Protein AF-A0AA88W1B1-F1 (afdb_monomer)

Sequence (452 aa):
MASWVLSQCGIKPTPQIFTRPRTRPISATANPSKISFFPPNKNLKLPSISNSPHGFSWKNRNWVTKVSAPLSISSLDENERGESFSFVKEAEFDPGAPPPFKLADIRAAIPKHSWVKNPWRSMSYVVRDVAIVLGLAAAAAYLNNWLVWPLYWAAQGTMFWALFVLGHDCGHGSFSNDHKLNSVVGHILHSSILVPYHGWRISHRTHHQNHGHVENDESWHPLTETYYKNLDALTKDFRFTVPFPMLAYPFYLWNRSPGKSGSHYDPNSDLFVPSERKDVITSTVCWTAMAAFLVGLSCVIGPVQLLKLYGIPYWINVIWLDFVTYLHHHGHEDKLPWYEWSYLRGGLTTIDRDYGWINNIHHDIGTHVIHHLFPQIPHYHLVEATEAAKPVLGKYYRNPKKLQASAAAVGSFIVRSTLRPAMVPASLVAGLIELPYRSNRRRSIHQKGPNF

Solvent-accessible surface area (backbone atoms only — not comparable to full-atom values): 27494 Å² total; per-residue (Å²): 136,84,83,84,92,84,90,85,89,83,88,81,86,79,83,86,84,81,84,81,82,87,87,85,89,89,82,89,84,90,86,89,85,87,90,86,82,90,87,89,86,86,87,83,83,86,88,84,90,86,83,90,84,89,86,84,91,75,91,79,86,79,85,80,83,85,77,84,83,82,89,78,88,78,82,86,79,93,78,85,90,76,91,71,84,72,76,77,70,74,76,77,85,60,85,60,51,83,69,100,65,53,72,66,57,40,57,67,45,30,59,78,68,42,63,61,54,48,49,68,61,46,48,49,53,51,51,51,50,50,51,50,50,53,50,51,48,50,48,46,65,71,66,68,38,85,78,46,50,63,56,44,30,57,53,46,4,51,47,49,37,22,36,45,47,55,19,46,30,17,56,52,42,9,34,24,87,47,66,64,59,19,50,56,51,14,41,55,38,18,16,76,71,73,34,37,35,44,24,51,32,49,45,51,50,42,20,58,70,24,38,69,28,64,84,64,18,50,76,61,51,73,73,54,69,69,58,57,69,70,50,54,70,65,60,44,42,40,64,72,35,85,71,40,38,34,64,34,61,72,54,34,43,57,43,41,40,93,98,50,71,45,30,41,61,43,51,81,17,83,83,48,57,86,88,44,26,65,47,15,49,51,20,38,50,50,25,50,51,41,52,50,49,51,53,53,47,23,74,71,68,34,59,68,51,40,34,62,68,45,50,53,15,49,53,44,18,42,30,47,53,39,47,52,52,49,52,31,64,50,71,92,87,58,82,73,66,83,64,89,78,43,68,67,58,21,24,59,54,38,31,31,46,40,62,55,86,49,30,76,62,43,46,44,60,36,45,32,34,52,40,49,71,43,47,53,41,27,53,97,28,34,64,63,36,40,64,44,23,43,78,69,44,45,92,64,51,60,77,48,66,75,50,68,83,41,78,65,40,60,54,47,46,52,57,53,49,65,77,53,64,89,65,75,57,73,77,56,65,71,71,63,74,85,62,88,77,78,77,87,70,82,78,80,81,81,80,79,78,82,90,130

Structure (mmCIF, N/CA/C/O backbone):
data_AF-A0AA88W1B1-F1
#
_entry.id   AF-A0AA88W1B1-F1
#
loop_
_atom_site.group_PDB
_atom_site.id
_atom_site.type_symbol
_atom_site.label_atom_id
_atom_site.label_alt_id
_atom_site.label_comp_id
_atom_site.label_asym_id
_atom_site.label_entity_id
_atom_site.label_seq_id
_atom_site.pdbx_PDB_ins_code
_atom_site.Cartn_x
_atom_site.Cartn_y
_atom_site.Cartn_z
_atom_site.occupancy
_atom_site.B_iso_or_equiv
_atom_site.auth_seq_id
_atom_site.auth_comp_id
_atom_site.auth_asym_id
_atom_site.auth_atom_id
_atom_site.pdbx_PDB_model_num
ATOM 1 N N . MET A 1 1 ? 51.847 18.034 -8.101 1.00 35.06 1 MET A N 1
ATOM 2 C CA . MET A 1 1 ? 51.795 18.188 -6.635 1.00 35.06 1 MET A CA 1
ATOM 3 C C . MET A 1 1 ? 51.261 16.898 -6.025 1.00 35.06 1 MET A C 1
ATOM 5 O O . MET A 1 1 ? 50.195 16.465 -6.429 1.00 35.06 1 MET A O 1
ATOM 9 N N . ALA A 1 2 ? 52.065 16.318 -5.127 1.00 30.62 2 ALA A N 1
ATOM 10 C CA . ALA A 1 2 ? 51.765 15.387 -4.026 1.00 30.62 2 ALA A CA 1
ATOM 11 C C . ALA A 1 2 ? 51.086 14.017 -4.281 1.00 30.62 2 ALA A C 1
ATOM 13 O O . ALA A 1 2 ? 49.874 13.854 -4.239 1.00 30.62 2 ALA A O 1
ATOM 14 N N . SER A 1 3 ? 51.969 13.032 -4.444 1.00 28.89 3 SER A N 1
ATOM 15 C CA . SER A 1 3 ? 52.077 11.700 -3.824 1.00 28.89 3 SER A CA 1
ATOM 16 C C . SER A 1 3 ? 51.312 11.348 -2.522 1.00 28.89 3 SER A C 1
ATOM 18 O O . SER A 1 3 ? 51.336 12.104 -1.561 1.00 28.89 3 SER A O 1
ATOM 20 N N . TRP A 1 4 ? 50.810 10.100 -2.499 1.00 29.47 4 TRP A N 1
ATOM 21 C CA . TRP A 1 4 ? 50.922 9.024 -1.480 1.00 29.47 4 TRP A CA 1
ATOM 22 C C . TRP A 1 4 ? 50.494 9.190 0.013 1.00 29.47 4 TRP A C 1
ATOM 24 O O . TRP A 1 4 ? 51.139 9.880 0.787 1.00 29.47 4 TRP A O 1
ATOM 34 N N . VAL A 1 5 ? 49.478 8.382 0.392 1.00 31.44 5 VAL A N 1
ATOM 35 C CA . VAL A 1 5 ? 49.387 7.326 1.454 1.00 31.44 5 VAL A CA 1
ATOM 36 C C . VAL A 1 5 ? 49.717 7.613 2.942 1.00 31.44 5 VAL A C 1
ATOM 38 O O . VAL A 1 5 ? 50.834 7.987 3.270 1.00 31.44 5 VAL A O 1
ATOM 41 N N . LEU A 1 6 ? 48.757 7.265 3.834 1.00 30.58 6 LEU A N 1
ATOM 42 C CA . LEU A 1 6 ? 48.821 6.426 5.076 1.00 30.58 6 LEU A CA 1
ATOM 43 C C . LEU A 1 6 ? 47.649 6.814 6.025 1.00 30.58 6 LEU A C 1
ATOM 45 O O . LEU A 1 6 ? 47.565 7.945 6.478 1.00 30.58 6 LEU A O 1
ATOM 49 N N . SER A 1 7 ? 46.595 6.004 6.194 1.00 31.22 7 SER A N 1
ATOM 50 C CA . SER A 1 7 ? 46.432 4.892 7.160 1.00 31.22 7 SER A CA 1
ATOM 51 C C . SER A 1 7 ? 46.644 5.253 8.642 1.00 31.22 7 SER A C 1
ATOM 53 O O . SER A 1 7 ? 47.776 5.222 9.113 1.00 31.22 7 SER A O 1
ATOM 55 N N . GLN A 1 8 ? 45.546 5.424 9.396 1.00 28.84 8 GLN A N 1
ATOM 56 C CA . GLN A 1 8 ? 45.453 5.050 10.819 1.00 28.84 8 GLN A CA 1
ATOM 57 C C . GLN A 1 8 ? 44.040 4.529 11.153 1.00 28.84 8 GLN A C 1
ATOM 59 O O . GLN A 1 8 ? 43.115 5.290 11.420 1.00 28.84 8 GLN A O 1
ATOM 64 N N . CYS A 1 9 ? 43.884 3.202 11.138 1.00 32.78 9 CYS A N 1
ATOM 65 C CA . CYS A 1 9 ? 42.819 2.492 11.845 1.00 32.78 9 CYS A CA 1
ATOM 66 C C . CYS A 1 9 ? 43.296 2.211 13.276 1.00 32.78 9 CYS A C 1
ATOM 68 O O . CYS A 1 9 ? 44.316 1.552 13.461 1.00 32.78 9 CYS A O 1
ATOM 70 N N . GLY A 1 10 ? 42.547 2.670 14.278 1.00 27.42 10 GLY A N 1
ATOM 71 C CA . GLY A 1 10 ? 42.754 2.329 15.685 1.00 27.42 10 GLY A CA 1
ATOM 72 C C . GLY A 1 10 ? 41.447 1.848 16.309 1.00 27.42 10 GLY A C 1
ATOM 73 O O . GLY A 1 10 ? 40.648 2.655 16.772 1.00 27.42 10 GLY A O 1
ATOM 74 N N . ILE A 1 11 ? 41.224 0.533 16.312 1.00 33.72 11 ILE A N 1
ATOM 75 C CA . ILE A 1 11 ? 40.128 -0.123 17.037 1.00 33.72 11 ILE A CA 1
ATOM 76 C C . ILE A 1 11 ? 40.611 -0.393 18.470 1.00 33.72 11 ILE A C 1
ATOM 78 O O . ILE A 1 11 ? 41.602 -1.094 18.665 1.00 33.72 11 ILE A O 1
ATOM 82 N N . LYS A 1 12 ? 39.911 0.143 19.478 1.00 34.22 12 LYS A N 1
ATOM 83 C CA . LYS A 1 12 ? 40.058 -0.266 20.887 1.00 34.22 12 LYS A CA 1
ATOM 84 C C . LYS A 1 12 ? 39.088 -1.421 21.188 1.00 34.22 12 LYS A C 1
ATOM 86 O O . LYS A 1 12 ? 37.908 -1.276 20.874 1.00 34.22 12 LYS A O 1
ATOM 91 N N . PRO A 1 13 ? 39.518 -2.522 21.829 1.00 32.12 13 PRO A N 1
ATOM 92 C CA . PRO A 1 13 ? 38.598 -3.545 22.315 1.00 32.12 13 PRO A CA 1
ATOM 93 C C . PRO A 1 13 ? 37.974 -3.123 23.655 1.00 32.12 13 PRO A C 1
ATOM 95 O O . PRO A 1 13 ? 38.675 -2.708 24.579 1.00 32.12 13 PRO A O 1
ATOM 98 N N . THR A 1 14 ? 36.652 -3.241 23.771 1.00 35.38 14 THR A N 1
ATOM 99 C CA . THR A 1 14 ? 35.926 -3.189 25.049 1.00 35.38 14 THR A CA 1
ATOM 100 C C . THR A 1 14 ? 35.905 -4.577 25.712 1.00 35.38 14 THR A C 1
ATOM 102 O O . THR A 1 14 ? 35.954 -5.594 25.016 1.00 35.38 14 THR A O 1
ATOM 105 N N . PRO A 1 15 ? 35.875 -4.656 27.056 1.00 31.75 15 PRO A N 1
ATOM 106 C CA . PRO A 1 15 ? 36.074 -5.909 27.782 1.00 31.75 15 PRO A CA 1
ATOM 107 C C . PRO A 1 15 ? 34.855 -6.842 27.715 1.00 31.75 15 PRO A C 1
ATOM 109 O O . PRO A 1 15 ? 33.711 -6.422 27.883 1.00 31.75 15 PRO A O 1
ATOM 112 N N . GLN A 1 16 ? 35.125 -8.137 27.529 1.00 32.06 16 GLN A N 1
ATOM 113 C CA . GLN A 1 16 ? 34.152 -9.223 27.650 1.00 32.06 16 GLN A CA 1
ATOM 114 C C . GLN A 1 16 ? 33.788 -9.453 29.123 1.00 32.06 16 GLN A C 1
ATOM 116 O O . GLN A 1 16 ? 34.627 -9.869 29.920 1.00 32.06 16 GLN A O 1
ATOM 121 N N . ILE A 1 17 ? 32.520 -9.240 29.477 1.00 33.66 17 ILE A N 1
ATOM 122 C CA . ILE A 1 17 ? 31.953 -9.709 30.746 1.00 33.66 17 ILE A CA 1
ATOM 123 C C . ILE A 1 17 ? 31.339 -11.088 30.494 1.00 33.66 17 ILE A C 1
ATOM 125 O O . ILE A 1 17 ? 30.289 -11.213 29.868 1.00 33.66 17 ILE A O 1
ATOM 129 N N . PHE A 1 18 ? 32.012 -12.130 30.983 1.00 32.03 18 PHE A N 1
ATOM 130 C CA . PHE A 1 18 ? 31.487 -13.493 31.045 1.00 32.03 18 PHE A CA 1
ATOM 131 C C . PHE A 1 18 ? 30.690 -13.693 32.337 1.00 32.03 18 PHE A C 1
ATOM 133 O O . PHE A 1 18 ? 31.244 -13.590 33.432 1.00 32.03 18 PHE A O 1
ATOM 140 N N . THR A 1 19 ? 29.422 -14.083 32.231 1.00 32.38 19 THR A N 1
ATOM 141 C CA . THR A 1 19 ? 28.697 -14.725 33.334 1.00 32.38 19 THR A CA 1
ATOM 142 C C . THR A 1 19 ? 28.814 -16.246 33.196 1.00 32.38 19 THR A C 1
ATOM 144 O O . THR A 1 19 ? 28.321 -16.859 32.253 1.00 32.38 19 THR A O 1
ATOM 147 N N . ARG A 1 20 ? 29.531 -16.868 34.142 1.00 33.56 20 ARG A N 1
ATOM 148 C CA . ARG A 1 20 ? 29.640 -18.330 34.303 1.00 33.56 20 ARG A CA 1
ATOM 149 C C . ARG A 1 20 ? 28.308 -18.933 34.776 1.00 33.56 20 ARG A C 1
ATOM 151 O O . ARG A 1 20 ? 27.772 -18.448 35.771 1.00 33.56 20 ARG A O 1
ATOM 158 N N . PRO A 1 21 ? 27.868 -20.077 34.227 1.00 31.36 21 PRO A N 1
ATOM 159 C CA . PRO A 1 21 ? 26.980 -21.000 34.925 1.00 31.36 21 PRO A CA 1
ATOM 160 C C . PRO A 1 21 ? 27.790 -22.006 35.757 1.00 31.36 21 PRO A C 1
ATOM 162 O O . PRO A 1 21 ? 28.815 -22.533 35.323 1.00 31.36 21 PRO A O 1
ATOM 165 N N . ARG A 1 22 ? 27.319 -22.270 36.976 1.00 31.05 22 ARG A N 1
ATOM 166 C CA . ARG A 1 22 ? 27.891 -23.220 37.939 1.00 31.05 22 ARG A CA 1
ATOM 167 C C . ARG A 1 22 ? 27.507 -24.654 37.547 1.00 31.05 22 ARG A C 1
ATOM 169 O O . ARG A 1 22 ? 26.335 -24.955 37.362 1.00 31.05 22 ARG A O 1
ATOM 176 N N . THR A 1 23 ? 28.499 -25.532 37.447 1.00 30.89 23 THR A N 1
ATOM 177 C CA . THR A 1 23 ? 28.382 -26.977 37.180 1.00 30.89 23 THR A CA 1
ATOM 178 C C . THR A 1 23 ? 27.926 -27.781 38.402 1.00 30.89 23 THR A C 1
ATOM 180 O O . THR A 1 23 ? 28.425 -27.521 39.498 1.00 30.89 23 THR A O 1
ATOM 183 N N . ARG A 1 24 ? 27.152 -28.859 38.192 1.00 28.52 24 ARG A N 1
ATOM 184 C CA . ARG A 1 24 ? 27.433 -30.209 38.740 1.00 28.52 24 ARG A CA 1
ATOM 185 C C . ARG A 1 24 ? 26.744 -31.322 37.905 1.00 28.52 24 ARG A C 1
ATOM 187 O O . ARG A 1 24 ? 25.801 -30.999 37.191 1.00 28.52 24 ARG A O 1
ATOM 194 N N . PRO A 1 25 ? 27.256 -32.576 37.933 1.00 39.66 25 PRO A N 1
ATOM 195 C CA . PRO A 1 25 ? 27.239 -33.505 36.791 1.00 39.66 25 PRO A CA 1
ATOM 196 C C . PRO A 1 25 ? 26.454 -34.815 37.045 1.00 39.66 25 PRO A C 1
ATOM 198 O O . PRO A 1 25 ? 25.807 -34.925 38.083 1.00 39.66 25 PRO A O 1
ATOM 201 N N . ILE A 1 26 ? 26.639 -35.793 36.126 1.00 30.33 26 ILE A N 1
ATOM 202 C CA . ILE A 1 26 ? 26.284 -37.247 36.093 1.00 30.33 26 ILE A CA 1
ATOM 203 C C . ILE A 1 26 ? 25.245 -37.515 34.977 1.00 30.33 26 ILE A C 1
ATOM 205 O O . ILE A 1 26 ? 24.245 -36.819 34.922 1.00 30.33 26 ILE A O 1
ATOM 209 N N . SER A 1 27 ? 25.344 -38.479 34.051 1.00 28.59 27 SER A N 1
ATOM 210 C CA . SER A 1 27 ? 26.363 -39.445 33.602 1.00 28.59 27 SER A CA 1
ATOM 211 C C . SER A 1 27 ? 25.956 -39.934 32.193 1.00 28.59 27 SER A C 1
ATOM 213 O O . SER A 1 27 ? 24.814 -39.759 31.773 1.00 28.59 27 SER A O 1
ATOM 215 N N . ALA A 1 28 ? 26.914 -40.505 31.468 1.00 30.39 28 ALA A N 1
ATOM 216 C CA . ALA A 1 28 ? 26.891 -40.884 30.057 1.00 30.39 28 ALA A CA 1
ATOM 217 C C . ALA A 1 28 ? 25.998 -42.093 29.700 1.00 30.39 28 ALA A C 1
ATOM 219 O O . ALA A 1 28 ? 25.796 -42.980 30.525 1.00 30.39 28 ALA A O 1
ATOM 220 N N . THR A 1 29 ? 25.582 -42.200 28.428 1.00 29.94 29 THR A N 1
ATOM 221 C CA . THR A 1 29 ? 26.031 -43.264 27.489 1.00 29.94 29 THR A CA 1
ATOM 222 C C . THR A 1 29 ? 25.471 -43.079 26.064 1.00 29.94 29 THR A C 1
ATOM 224 O O . THR A 1 29 ? 24.366 -42.584 25.865 1.00 29.94 29 THR A O 1
ATOM 227 N N . ALA A 1 30 ? 26.306 -43.436 25.079 1.00 30.61 30 ALA A N 1
ATOM 228 C CA . ALA A 1 30 ? 26.098 -43.442 23.621 1.00 30.61 30 ALA A CA 1
ATOM 229 C C . ALA A 1 30 ? 25.082 -44.536 23.185 1.00 30.61 30 ALA A C 1
ATOM 231 O O . ALA A 1 30 ? 24.748 -45.384 24.000 1.00 30.61 30 ALA A O 1
ATOM 232 N N . ASN A 1 31 ? 24.537 -44.668 21.966 1.00 32.19 31 ASN A N 1
ATOM 233 C CA . ASN A 1 31 ? 25.024 -44.473 20.590 1.00 32.19 31 ASN A CA 1
ATOM 234 C C . ASN A 1 31 ? 23.809 -44.550 19.600 1.00 32.19 31 ASN A C 1
ATOM 236 O O . ASN A 1 31 ? 22.714 -44.924 20.023 1.00 32.19 31 ASN A O 1
ATOM 240 N N . PRO A 1 32 ? 23.964 -44.249 18.290 1.00 44.62 32 PRO A N 1
ATOM 241 C CA . PRO A 1 32 ? 22.867 -44.015 17.337 1.00 44.62 32 PRO A CA 1
ATOM 242 C C . PRO A 1 32 ? 22.547 -45.217 16.425 1.00 44.62 32 PRO A C 1
ATOM 244 O O . PRO A 1 32 ? 23.428 -46.023 16.136 1.00 44.62 32 PRO A O 1
ATOM 247 N N . SER A 1 33 ? 21.326 -45.306 15.870 1.00 28.38 33 SER A N 1
ATOM 248 C CA . SER A 1 33 ? 21.106 -45.934 14.548 1.00 28.38 33 SER A CA 1
ATOM 249 C C . SER A 1 33 ? 19.698 -45.745 13.942 1.00 28.38 33 SER A C 1
ATOM 251 O O . SER A 1 33 ? 18.686 -45.989 14.583 1.00 28.38 33 SER A O 1
ATOM 253 N N . LYS A 1 34 ? 19.720 -45.415 12.637 1.00 29.86 34 LYS A N 1
ATOM 254 C CA . LYS A 1 34 ? 18.840 -45.846 11.525 1.00 29.86 34 LYS A CA 1
ATOM 255 C C . LYS A 1 34 ? 17.388 -45.336 11.441 1.00 29.86 34 LYS A C 1
ATOM 257 O O . LYS A 1 34 ? 16.488 -45.791 12.131 1.00 29.86 34 LYS A O 1
ATOM 262 N N . ILE A 1 35 ? 17.174 -44.492 10.427 1.00 30.22 35 ILE A N 1
ATOM 263 C CA . ILE A 1 35 ? 15.887 -44.200 9.781 1.00 30.22 35 ILE A CA 1
ATOM 264 C C . ILE A 1 35 ? 15.757 -45.124 8.559 1.00 30.22 35 ILE A C 1
ATOM 266 O O . ILE A 1 35 ? 16.682 -45.194 7.748 1.00 30.22 35 ILE A O 1
ATOM 270 N N . SER A 1 36 ? 14.619 -45.806 8.415 1.00 25.92 36 SER A N 1
ATOM 271 C CA . SER A 1 36 ? 14.211 -46.524 7.202 1.00 25.92 36 SER A CA 1
ATOM 272 C C . SER A 1 36 ? 12.843 -46.032 6.717 1.00 25.92 36 SER A C 1
ATOM 274 O O . SER A 1 36 ? 12.023 -45.535 7.487 1.00 25.92 36 SER A O 1
ATOM 276 N N . PHE A 1 37 ? 12.632 -46.145 5.408 1.00 28.84 37 PHE A N 1
ATOM 277 C CA . PHE A 1 37 ? 11.490 -45.642 4.650 1.00 28.84 37 PHE A CA 1
ATOM 278 C C . PHE A 1 37 ? 10.632 -46.800 4.084 1.00 28.84 37 PHE A C 1
ATOM 280 O O . PHE A 1 37 ? 11.205 -47.749 3.551 1.00 28.84 37 PHE A O 1
ATOM 287 N N . PHE A 1 38 ? 9.295 -46.592 4.079 1.00 27.16 38 PHE A N 1
ATOM 288 C CA . PHE A 1 38 ? 8.256 -47.046 3.107 1.00 27.16 38 PHE A CA 1
ATOM 289 C C . PHE A 1 38 ? 7.784 -48.535 3.082 1.00 27.16 38 PHE A C 1
ATOM 291 O O . PHE A 1 38 ? 8.556 -49.389 3.503 1.00 27.16 38 PHE A O 1
ATOM 298 N N . PRO A 1 39 ? 6.581 -48.917 2.532 1.00 38.69 39 PRO A N 1
ATOM 299 C CA . PRO A 1 39 ? 5.440 -48.165 1.944 1.00 38.69 39 PRO A CA 1
ATOM 300 C C . PRO A 1 39 ? 4.018 -48.737 2.353 1.00 38.69 39 PRO A C 1
ATOM 302 O O . PRO A 1 39 ? 3.867 -49.062 3.528 1.00 38.69 39 PRO A O 1
ATOM 305 N N . PRO A 1 40 ? 2.927 -48.791 1.524 1.00 36.88 40 PRO A N 1
ATOM 306 C CA . PRO A 1 40 ? 1.574 -48.395 1.950 1.00 36.88 40 PRO A CA 1
ATOM 307 C C . PRO A 1 40 ? 0.590 -49.585 2.041 1.00 36.88 40 PRO A C 1
ATOM 309 O O . PRO A 1 40 ? 0.878 -50.679 1.562 1.00 36.88 40 PRO A O 1
ATOM 312 N N . ASN A 1 41 ? -0.624 -49.379 2.565 1.00 28.83 41 ASN A N 1
ATOM 313 C CA . ASN A 1 41 ? -1.694 -50.361 2.368 1.00 28.83 41 ASN A CA 1
ATOM 314 C C . ASN A 1 41 ? -3.004 -49.719 1.900 1.00 28.83 41 ASN A C 1
ATOM 316 O O . ASN A 1 41 ? -3.468 -48.720 2.449 1.00 28.83 41 ASN A O 1
ATOM 320 N N . LYS A 1 42 ? -3.545 -50.303 0.827 1.00 30.55 42 LYS A N 1
ATOM 321 C CA . LYS A 1 42 ? -4.812 -49.978 0.164 1.00 30.55 42 LYS A CA 1
ATOM 322 C C . LYS A 1 42 ? -5.932 -50.864 0.724 1.00 30.55 42 LYS A C 1
ATOM 324 O O . LYS A 1 42 ? -5.669 -51.959 1.207 1.00 30.55 42 LYS A O 1
ATOM 329 N N . ASN A 1 43 ? -7.164 -50.415 0.461 1.00 28.28 43 ASN A N 1
ATOM 330 C CA . ASN A 1 43 ? -8.466 -51.098 0.544 1.00 28.28 43 ASN A CA 1
ATOM 331 C C . ASN A 1 43 ? -9.233 -50.898 1.861 1.00 28.28 43 ASN A C 1
ATOM 333 O O . ASN A 1 43 ? -8.851 -51.441 2.886 1.00 28.28 43 ASN A O 1
ATOM 337 N N . LEU A 1 44 ? -10.386 -50.214 1.811 1.00 29.09 44 LEU A N 1
ATOM 338 C CA . LEU A 1 44 ? -11.692 -50.879 1.656 1.00 29.09 44 LEU A CA 1
ATOM 339 C C . LEU A 1 44 ? -12.884 -49.885 1.643 1.00 29.09 44 LEU A C 1
ATOM 341 O O . LEU A 1 44 ? -13.048 -49.079 2.547 1.00 29.09 44 LEU A O 1
ATOM 345 N N . LYS A 1 45 ? -13.693 -50.023 0.579 1.00 28.09 45 LYS A N 1
ATOM 346 C CA . LYS A 1 45 ? -15.168 -49.966 0.428 1.00 28.09 45 LYS A CA 1
ATOM 347 C C . LYS A 1 45 ? -16.028 -48.899 1.147 1.00 28.09 45 LYS A C 1
ATOM 349 O O . LYS A 1 45 ? -16.122 -48.858 2.366 1.00 28.09 45 LYS A O 1
ATOM 354 N N . LEU A 1 46 ? -16.819 -48.186 0.328 1.00 29.22 46 LEU A N 1
ATOM 355 C CA . LEU A 1 46 ? -18.123 -47.593 0.681 1.00 29.22 46 LEU A CA 1
ATOM 356 C C . LEU A 1 46 ? -19.159 -48.676 1.051 1.00 29.22 46 LEU A C 1
ATOM 358 O O . LEU A 1 46 ? -19.122 -49.769 0.479 1.00 29.22 46 LEU A O 1
ATOM 362 N N . PRO A 1 47 ? -20.156 -48.323 1.884 1.00 30.08 47 PRO A N 1
ATOM 363 C CA . PRO A 1 47 ? -21.540 -48.415 1.405 1.00 30.08 47 PRO A CA 1
ATOM 364 C C . PRO A 1 47 ? -22.451 -47.247 1.839 1.00 30.08 47 PRO A C 1
ATOM 366 O O . PRO A 1 47 ? -22.101 -46.397 2.653 1.00 30.08 47 PRO A O 1
ATOM 369 N N . SER A 1 48 ? -23.637 -47.221 1.231 1.00 26.19 48 SER A N 1
ATOM 370 C CA . SER A 1 48 ? -24.680 -46.194 1.272 1.00 26.19 48 SER A CA 1
ATOM 371 C C . SER A 1 48 ? -25.794 -46.436 2.312 1.00 26.19 48 SER A C 1
ATOM 373 O O . SER A 1 48 ? -26.275 -47.557 2.422 1.00 26.19 48 SER A O 1
ATOM 375 N N . ILE A 1 49 ? -26.288 -45.324 2.887 1.00 27.69 49 ILE A N 1
ATOM 376 C CA . ILE A 1 49 ? -27.683 -44.965 3.267 1.00 27.69 49 ILE A CA 1
ATOM 377 C C . ILE A 1 49 ? -28.367 -45.602 4.515 1.00 27.69 49 ILE A C 1
ATOM 379 O O . ILE A 1 49 ? -28.487 -46.813 4.630 1.00 27.69 49 ILE A O 1
ATOM 383 N N . SER A 1 50 ? -28.972 -44.691 5.318 1.00 24.94 50 SER A N 1
ATOM 384 C CA . SER A 1 50 ? -30.253 -44.754 6.082 1.00 24.94 50 SER A CA 1
ATOM 385 C C . SER A 1 50 ? -30.257 -44.807 7.637 1.00 24.94 50 SER A C 1
ATOM 387 O O . SER A 1 50 ? -29.990 -45.839 8.235 1.00 24.94 50 SER A O 1
ATOM 389 N N . ASN A 1 51 ? -30.747 -43.689 8.217 1.00 26.27 51 ASN A N 1
ATOM 390 C CA . ASN A 1 51 ? -31.631 -43.469 9.392 1.00 26.27 51 ASN A CA 1
ATOM 391 C C . ASN A 1 51 ? -31.257 -43.892 10.847 1.00 26.27 51 ASN A C 1
ATOM 393 O O . ASN A 1 51 ? -31.426 -45.045 11.205 1.00 26.27 51 ASN A O 1
ATOM 397 N N . SER A 1 52 ? -30.951 -42.867 11.684 1.00 27.12 52 SER A N 1
ATOM 398 C CA . SER A 1 52 ? -31.539 -42.471 13.012 1.00 27.12 52 SER A CA 1
ATOM 399 C C . SER A 1 52 ? -31.642 -43.462 14.210 1.00 27.12 52 SER A C 1
ATOM 401 O O . SER A 1 52 ? -31.919 -44.632 13.985 1.00 27.12 52 SER A O 1
ATOM 403 N N . PRO A 1 53 ? -31.711 -43.009 15.496 1.00 39.22 53 PRO A N 1
ATOM 404 C CA . PRO A 1 53 ? -30.937 -42.005 16.248 1.00 39.22 53 PRO A CA 1
ATOM 405 C C . PRO A 1 53 ? -30.380 -42.592 17.588 1.00 39.22 53 PRO A C 1
ATOM 407 O O . PRO A 1 53 ? -30.439 -43.792 17.821 1.00 39.22 53 PRO A O 1
ATOM 410 N N . HIS A 1 54 ? -29.909 -41.719 18.495 1.00 27.88 54 HIS A N 1
ATOM 411 C CA . HIS A 1 54 ? -29.196 -41.954 19.776 1.00 27.88 54 HIS A CA 1
ATOM 412 C C . HIS A 1 54 ? -27.684 -42.170 19.617 1.00 27.88 54 HIS A C 1
ATOM 414 O O . HIS A 1 54 ? -27.233 -43.014 18.865 1.00 27.88 54 HIS A O 1
ATOM 420 N N . GLY A 1 55 ? -26.793 -41.477 20.312 1.00 25.00 55 GLY A N 1
ATOM 421 C CA . GLY A 1 55 ? -26.889 -40.372 21.251 1.00 25.00 55 GLY A CA 1
ATOM 422 C C . GLY A 1 55 ? -25.496 -40.248 21.857 1.00 25.00 55 GLY A C 1
ATOM 423 O O . GLY A 1 55 ? -25.012 -41.215 22.430 1.00 25.00 55 GLY A O 1
ATOM 424 N N . PHE A 1 56 ? -24.820 -39.108 21.712 1.00 27.70 56 PHE A N 1
ATOM 425 C CA . PHE A 1 56 ? -23.642 -38.824 22.528 1.00 27.70 56 PHE A CA 1
ATOM 426 C C . PHE A 1 56 ? -23.478 -37.320 22.732 1.00 27.70 56 PHE A C 1
ATOM 428 O O . PHE A 1 56 ? -23.532 -36.517 21.803 1.00 27.70 56 PHE A O 1
ATOM 435 N N . SER A 1 57 ? -23.358 -36.970 24.006 1.00 25.47 57 SER A N 1
ATOM 436 C CA . SER A 1 57 ? -23.406 -35.627 24.563 1.00 25.47 57 SER A CA 1
ATOM 437 C C . SER A 1 57 ? -22.067 -34.910 24.377 1.00 25.47 57 SER A C 1
ATOM 439 O O . SER A 1 57 ? -21.037 -35.416 24.826 1.00 25.47 57 SER A O 1
ATOM 441 N N . TRP A 1 58 ? -22.094 -33.680 23.856 1.00 28.52 58 TRP A N 1
ATOM 442 C CA . TRP A 1 58 ? -21.033 -32.704 24.095 1.00 28.52 58 TRP A CA 1
ATOM 443 C C . TRP A 1 58 ? -21.627 -31.437 24.718 1.00 28.52 58 TRP A C 1
ATOM 445 O O . TRP A 1 58 ? -22.551 -30.818 24.196 1.00 28.52 58 TRP A O 1
ATOM 455 N N . LYS A 1 59 ? -21.106 -31.113 25.904 1.00 26.97 59 LYS A N 1
ATOM 456 C CA . LYS A 1 59 ? -21.467 -29.994 26.775 1.00 26.97 59 LYS A CA 1
ATOM 457 C C . LYS A 1 59 ? -21.408 -28.648 26.038 1.00 26.97 59 LYS A C 1
ATOM 459 O O . LYS A 1 59 ? -20.331 -28.079 25.884 1.00 26.97 59 LYS A O 1
ATOM 464 N N . ASN A 1 60 ? -22.573 -28.102 25.700 1.00 27.44 60 ASN A N 1
ATOM 465 C CA . ASN A 1 60 ? -22.751 -26.681 25.407 1.00 27.44 60 ASN A CA 1
ATOM 466 C C . ASN A 1 60 ? -22.939 -25.919 26.727 1.00 27.44 60 ASN A C 1
ATOM 468 O O . ASN A 1 60 ? -23.875 -26.187 27.481 1.00 27.44 60 ASN A O 1
ATOM 472 N N . ARG A 1 61 ? -22.047 -24.970 27.024 1.00 28.27 61 ARG A N 1
ATOM 473 C CA . ARG A 1 61 ? -22.237 -24.002 28.113 1.00 28.27 61 ARG A CA 1
ATOM 474 C C . ARG A 1 61 ? -22.946 -22.771 27.549 1.00 28.27 61 ARG A C 1
ATOM 476 O O . ARG A 1 61 ? -22.303 -21.887 26.995 1.00 28.27 61 ARG A O 1
ATOM 483 N N . ASN A 1 62 ? -24.266 -22.734 27.712 1.00 27.64 62 ASN A N 1
ATOM 484 C CA . ASN A 1 62 ? -25.093 -21.552 27.482 1.00 27.64 62 ASN A CA 1
ATOM 485 C C . ASN A 1 62 ? -24.975 -20.598 28.679 1.00 27.64 62 ASN A C 1
ATOM 487 O O . ASN A 1 62 ? -25.329 -20.973 29.796 1.00 27.64 62 ASN A O 1
ATOM 491 N N . TRP A 1 63 ? -24.546 -19.359 28.444 1.00 31.56 63 TRP A N 1
ATOM 492 C CA . TRP A 1 63 ? -24.800 -18.252 29.367 1.00 31.56 63 TRP A CA 1
ATOM 493 C C . TRP A 1 63 ? -26.054 -17.518 28.894 1.00 31.56 63 TRP A C 1
ATOM 495 O O . TRP A 1 63 ? -26.009 -16.688 27.994 1.00 31.56 63 TRP A O 1
ATOM 505 N N . VAL A 1 64 ? -27.188 -17.887 29.488 1.00 28.62 64 VAL A N 1
ATOM 506 C CA . VAL A 1 64 ? -28.464 -17.177 29.366 1.00 28.62 64 VAL A CA 1
ATOM 507 C C . VAL A 1 64 ? -28.447 -16.037 30.379 1.00 28.62 64 VAL A C 1
ATOM 509 O O . VAL A 1 64 ? -28.551 -16.279 31.580 1.00 28.62 64 VAL A O 1
ATOM 512 N N . THR A 1 65 ? -28.329 -14.792 29.925 1.00 30.33 65 THR A N 1
ATOM 513 C CA . THR A 1 65 ? -28.636 -13.628 30.764 1.00 30.33 65 THR A CA 1
ATOM 514 C C . THR A 1 65 ? -30.130 -13.346 30.678 1.00 30.33 65 THR A C 1
ATOM 516 O O . THR A 1 65 ? -30.617 -12.793 29.695 1.00 30.33 65 THR A O 1
ATOM 519 N N . LYS A 1 66 ? -30.857 -13.762 31.720 1.00 27.08 66 LYS A N 1
ATOM 520 C CA . LYS A 1 66 ? -32.212 -13.293 32.021 1.00 27.08 66 LYS A CA 1
ATOM 521 C C . LYS A 1 66 ? -32.132 -11.810 32.381 1.00 27.08 66 LYS A C 1
ATOM 523 O O . LYS A 1 66 ? -31.441 -11.468 33.337 1.00 27.08 66 LYS A O 1
ATOM 528 N N . VAL A 1 67 ? -32.863 -10.956 31.672 1.00 31.30 67 VAL A N 1
ATOM 529 C CA . VAL A 1 67 ? -33.202 -9.616 32.163 1.00 31.30 67 VAL A CA 1
ATOM 530 C C . VAL A 1 67 ? -34.711 -9.466 32.056 1.00 31.30 67 VAL A C 1
ATOM 532 O O . VAL A 1 67 ? -35.282 -9.493 30.969 1.00 31.30 67 VAL A O 1
ATOM 535 N N . SER A 1 68 ? -35.341 -9.404 33.221 1.00 32.62 68 SER A N 1
ATOM 536 C CA . SER A 1 68 ? -36.768 -9.187 33.412 1.00 32.62 68 SER A CA 1
ATOM 537 C C . SER A 1 68 ? -37.101 -7.723 33.125 1.00 32.62 68 SER A C 1
ATOM 539 O O . SER A 1 68 ? -36.447 -6.830 33.660 1.00 32.62 68 SER A O 1
ATOM 541 N N . ALA A 1 69 ? -38.125 -7.476 32.313 1.00 34.94 69 ALA A N 1
ATOM 542 C CA . ALA A 1 69 ? -38.761 -6.168 32.218 1.00 34.94 69 ALA A CA 1
ATOM 543 C C . ALA A 1 69 ? -39.629 -5.921 33.464 1.00 34.94 69 ALA A C 1
ATOM 545 O O . ALA A 1 69 ? -40.353 -6.836 33.867 1.00 34.94 69 ALA A O 1
ATOM 546 N N . PRO A 1 70 ? -39.643 -4.710 34.042 1.00 33.16 70 PRO A N 1
ATOM 547 C CA . PRO A 1 70 ? -40.768 -4.267 34.841 1.00 33.16 70 PRO A CA 1
ATOM 548 C C . PRO A 1 70 ? -41.703 -3.407 33.983 1.00 33.16 70 PRO A C 1
ATOM 550 O O . PRO A 1 70 ? -41.343 -2.322 33.530 1.00 33.16 70 PRO A O 1
ATOM 553 N N . LEU A 1 71 ? -42.927 -3.902 33.793 1.00 32.91 71 LEU A N 1
ATOM 554 C CA . LEU A 1 71 ? -44.096 -3.058 33.568 1.00 32.91 71 LEU A CA 1
ATOM 555 C C . LEU A 1 71 ? -44.483 -2.450 34.921 1.00 32.91 71 LEU A C 1
ATOM 557 O O . LEU A 1 71 ? -44.764 -3.179 35.869 1.00 32.91 71 LEU A O 1
ATOM 561 N N . SER A 1 72 ? -44.517 -1.126 34.993 1.00 30.19 72 SER A N 1
ATOM 562 C CA . SER A 1 72 ? -45.168 -0.380 36.068 1.00 30.19 72 SER A CA 1
ATOM 563 C C . SER A 1 72 ? -45.917 0.776 35.421 1.00 30.19 72 SER A C 1
ATOM 565 O O . SER A 1 72 ? -45.325 1.797 35.084 1.00 30.19 72 SER A O 1
ATOM 567 N N . ILE A 1 73 ? -47.217 0.575 35.207 1.00 31.95 73 ILE A N 1
ATOM 568 C CA . ILE A 1 73 ? -48.173 1.646 34.938 1.00 31.95 73 ILE A CA 1
ATOM 569 C C . ILE A 1 73 ? -48.586 2.177 36.309 1.00 31.95 73 ILE A C 1
ATOM 571 O O . ILE A 1 73 ? -49.259 1.478 37.062 1.00 31.95 73 ILE A O 1
ATOM 575 N N . SER A 1 74 ? -48.171 3.396 36.632 1.00 28.00 74 SER A N 1
ATOM 576 C CA . SER A 1 74 ? -48.799 4.194 37.681 1.00 28.00 74 SER A CA 1
ATOM 577 C C . SER A 1 74 ? -49.753 5.176 37.009 1.00 28.00 74 SER A C 1
ATOM 579 O O . SER A 1 74 ? -49.322 6.098 36.320 1.00 28.00 74 SER A O 1
ATOM 581 N N . SER A 1 75 ? -51.047 4.920 37.171 1.00 34.06 75 SER A N 1
ATOM 582 C CA . SER A 1 75 ? -52.124 5.900 37.029 1.00 34.06 75 SER A CA 1
ATOM 583 C C . SER A 1 75 ? -52.058 6.947 38.153 1.00 34.06 75 SER A C 1
ATOM 585 O O . SER A 1 75 ? -51.426 6.670 39.173 1.00 34.06 75 SER A O 1
ATOM 587 N N . LEU A 1 76 ? -52.816 8.044 37.978 1.00 31.38 76 LEU A N 1
ATOM 588 C CA . LEU A 1 76 ? -53.010 9.241 38.831 1.00 31.38 76 LEU A CA 1
ATOM 589 C C . LEU A 1 76 ? -52.106 10.419 38.401 1.00 31.38 76 LEU A C 1
ATOM 591 O O . LEU A 1 76 ? -50.899 10.250 38.288 1.00 31.38 76 LEU A O 1
ATOM 595 N N . ASP A 1 77 ? -52.573 11.633 38.111 1.00 29.52 77 ASP A N 1
ATOM 596 C CA . ASP A 1 77 ? -53.896 12.260 38.202 1.00 29.52 77 ASP A CA 1
ATOM 597 C C . ASP A 1 77 ? -53.997 13.363 37.132 1.00 29.52 77 ASP A C 1
ATOM 599 O O . ASP A 1 77 ? -53.017 14.047 36.827 1.00 29.52 77 ASP A O 1
ATOM 603 N N . GLU A 1 78 ? -55.192 13.551 36.574 1.00 36.06 78 GLU A N 1
ATOM 604 C CA . GLU A 1 78 ? -55.542 14.741 35.801 1.00 36.06 78 GLU A CA 1
ATOM 605 C C . GLU A 1 78 ? -55.661 15.941 36.749 1.00 36.06 78 GLU A C 1
ATOM 607 O O . GLU A 1 78 ? -56.523 15.948 37.624 1.00 36.06 78 GLU A O 1
ATOM 612 N N . ASN A 1 79 ? -54.834 16.975 36.561 1.00 32.09 79 ASN A N 1
ATOM 613 C CA . ASN A 1 79 ? -55.288 18.356 36.731 1.00 32.09 79 ASN A CA 1
ATOM 614 C C . ASN A 1 79 ? -54.344 19.380 36.076 1.00 32.09 79 ASN A C 1
ATOM 616 O O . ASN A 1 79 ? -53.220 19.610 36.506 1.00 32.09 79 ASN A O 1
ATOM 620 N N . GLU A 1 80 ? -54.905 20.000 35.039 1.00 36.91 80 GLU A N 1
ATOM 621 C CA . GLU A 1 80 ? -54.811 21.404 34.633 1.00 36.91 80 GLU A CA 1
ATOM 622 C C . GLU A 1 80 ? -53.472 22.086 34.271 1.00 36.91 80 GLU A C 1
ATOM 624 O O . GLU A 1 80 ? -52.651 22.447 35.105 1.00 36.91 80 GLU A O 1
ATOM 629 N N . ARG A 1 81 ? -53.466 22.503 32.993 1.00 34.47 81 ARG A N 1
ATOM 630 C CA . ARG A 1 81 ? -53.074 23.823 32.457 1.00 34.47 81 ARG A CA 1
ATOM 631 C C . ARG A 1 81 ? -51.589 24.193 32.420 1.00 34.47 81 ARG A C 1
ATOM 633 O O . ARG A 1 81 ? -50.998 24.655 33.387 1.00 34.47 81 ARG A O 1
ATOM 640 N N . GLY A 1 82 ? -51.083 24.209 31.186 1.00 31.12 82 GLY A N 1
ATOM 641 C CA . GLY A 1 82 ? -49.931 25.005 30.773 1.00 31.12 82 GLY A CA 1
ATOM 642 C C . GLY A 1 82 ? -49.129 24.301 29.691 1.00 31.12 82 GLY A C 1
ATOM 643 O O . GLY A 1 82 ? -48.103 23.699 29.985 1.00 31.12 82 GLY A O 1
ATOM 644 N N . GLU A 1 83 ? -49.591 24.357 28.441 1.00 40.84 83 GLU A N 1
ATOM 645 C CA . GLU A 1 83 ? -48.786 23.943 27.293 1.00 40.84 83 GLU A CA 1
ATOM 646 C C . GLU A 1 83 ? -47.501 24.782 27.238 1.00 40.84 83 GLU A C 1
ATOM 648 O O . GLU A 1 83 ? -47.492 25.915 26.762 1.00 40.84 83 GLU A O 1
ATOM 653 N N . SER A 1 84 ? -46.385 24.209 27.685 1.00 31.95 84 SER A N 1
ATOM 654 C CA . SER A 1 84 ? -45.099 24.498 27.067 1.00 31.95 84 SER A CA 1
ATOM 655 C C . SER A 1 84 ? -44.757 23.296 26.200 1.00 31.95 84 SER A C 1
ATOM 657 O O . SER A 1 84 ? -44.295 22.266 26.699 1.00 31.95 84 SER A O 1
ATOM 659 N N . PHE A 1 85 ? -45.000 23.413 24.895 1.00 36.94 85 PHE A N 1
ATOM 660 C CA . PHE A 1 85 ? -44.336 22.572 23.906 1.00 36.94 85 PHE A CA 1
ATOM 661 C C . PHE A 1 85 ? -42.834 22.840 24.036 1.00 36.94 85 PHE A C 1
ATOM 663 O O . PHE A 1 85 ? -42.274 23.733 23.400 1.00 36.94 85 PHE A O 1
ATOM 670 N N . SER A 1 86 ? -42.176 22.101 24.930 1.00 37.28 86 SER A N 1
ATOM 671 C CA . SER A 1 86 ? -40.727 22.025 24.926 1.00 37.28 86 SER A CA 1
ATOM 672 C C . SER A 1 86 ? -40.364 21.325 23.625 1.00 37.28 86 SER A C 1
ATOM 674 O O . SER A 1 86 ? -40.549 20.120 23.462 1.00 37.28 86 SER A O 1
ATOM 676 N N . PHE A 1 87 ? -39.931 22.110 22.640 1.00 38.69 87 PHE A N 1
ATOM 677 C CA . PHE A 1 87 ? -39.143 21.581 21.544 1.00 38.69 87 PHE A CA 1
ATOM 678 C C . PHE A 1 87 ? -37.975 20.849 22.202 1.00 38.69 87 PHE A C 1
ATOM 680 O O . PHE A 1 87 ? -37.044 21.483 22.704 1.00 38.69 87 PHE A O 1
ATOM 687 N N . VAL A 1 88 ? -38.045 19.517 22.255 1.00 41.09 88 VAL A N 1
ATOM 688 C CA . VAL A 1 88 ? -36.877 18.688 22.528 1.00 41.09 88 VAL A CA 1
ATOM 689 C C . VAL A 1 88 ? -35.936 18.981 21.373 1.00 41.09 88 VAL A C 1
ATOM 691 O O . VAL A 1 88 ? -36.087 18.456 20.274 1.00 41.09 88 VAL A O 1
ATOM 694 N N . LYS A 1 89 ? -35.024 19.927 21.596 1.00 44.88 89 LYS A N 1
ATOM 695 C CA . LYS A 1 89 ? -33.906 20.194 20.705 1.00 44.88 89 LYS A CA 1
ATOM 696 C C . LYS A 1 89 ? -33.182 18.855 20.617 1.00 44.88 89 LYS A C 1
ATOM 698 O O . LYS A 1 89 ? -32.630 18.416 21.626 1.00 44.88 89 LYS A O 1
ATOM 703 N N . GLU A 1 90 ? -33.276 18.162 19.479 1.00 56.12 90 GLU A N 1
ATOM 704 C CA . GLU A 1 90 ? -32.437 16.989 19.240 1.00 56.12 90 GLU A CA 1
ATOM 705 C C . GLU A 1 90 ? -31.015 17.410 19.598 1.00 56.12 90 GLU A C 1
ATOM 707 O O . GLU A 1 90 ? -30.514 18.407 19.069 1.00 56.12 90 GLU A O 1
ATOM 712 N N . ALA A 1 91 ? -30.415 16.723 20.572 1.00 66.56 91 ALA A N 1
ATOM 713 C CA . ALA A 1 91 ? -29.039 16.988 20.939 1.00 66.56 91 ALA A CA 1
ATOM 714 C C . ALA A 1 91 ? -28.205 16.885 19.658 1.00 66.56 91 ALA A C 1
ATOM 716 O O . ALA A 1 91 ? -28.273 15.878 18.945 1.00 66.56 91 ALA A O 1
ATOM 717 N N . GLU A 1 92 ? -27.492 17.963 19.338 1.00 81.50 92 GLU A N 1
ATOM 718 C CA . GLU A 1 92 ? -26.624 18.019 18.170 1.00 81.50 92 GLU A CA 1
ATOM 719 C C . GLU A 1 92 ? -25.668 16.822 18.222 1.00 81.50 92 GLU A C 1
ATOM 721 O O . GLU A 1 92 ? -25.113 16.499 19.274 1.00 81.50 92 GLU A O 1
ATOM 726 N N . PHE A 1 93 ? -25.554 16.096 17.110 1.00 84.31 93 PHE A N 1
ATOM 727 C CA . PHE A 1 93 ? -24.747 14.884 17.062 1.00 84.31 93 PHE A CA 1
ATOM 728 C C . PHE A 1 93 ? -23.277 15.235 17.301 1.00 84.31 93 PHE A C 1
ATOM 730 O O . PHE A 1 93 ? -22.658 15.883 16.461 1.00 84.31 93 PHE A O 1
ATOM 737 N N . ASP A 1 94 ? -22.717 14.772 18.419 1.00 83.75 94 ASP A N 1
ATOM 738 C CA . ASP A 1 94 ? -21.285 14.865 18.688 1.00 83.75 94 ASP A CA 1
ATOM 739 C C . ASP A 1 94 ? -20.566 13.634 18.103 1.00 83.75 94 ASP A C 1
ATOM 741 O O . ASP A 1 94 ? -20.645 12.542 18.680 1.00 83.75 94 ASP A O 1
ATOM 745 N N . PRO A 1 95 ? -19.822 13.769 16.987 1.00 80.00 95 PRO A N 1
ATOM 746 C CA . PRO A 1 95 ? -19.071 12.656 16.409 1.00 80.00 95 PRO A CA 1
ATOM 747 C C . PRO A 1 95 ? -17.933 12.184 17.328 1.00 80.00 95 PRO A C 1
ATOM 749 O O . PRO A 1 95 ? -17.380 11.101 17.119 1.00 80.00 95 PRO A O 1
ATOM 752 N N . GLY A 1 96 ? -17.553 12.997 18.319 1.00 78.88 96 GLY A N 1
ATOM 753 C CA . GLY A 1 96 ? -16.584 12.671 19.349 1.00 78.88 96 GLY A CA 1
ATOM 754 C C . GLY A 1 96 ? -17.164 11.894 20.522 1.00 78.88 96 GLY A C 1
ATOM 755 O O . GLY A 1 96 ? -16.377 11.311 21.262 1.00 78.88 96 GLY A O 1
ATOM 756 N N . ALA A 1 97 ? -18.483 11.792 20.689 1.00 85.44 97 ALA A N 1
ATOM 757 C CA . ALA A 1 97 ? -19.074 11.001 21.763 1.00 85.44 97 ALA A CA 1
ATOM 758 C C . ALA A 1 97 ? -18.853 9.490 21.535 1.00 85.44 97 ALA A C 1
ATOM 760 O O . ALA A 1 97 ? -18.818 9.038 20.385 1.00 85.44 97 ALA A O 1
ATOM 761 N N . PRO A 1 98 ? -18.709 8.671 22.597 1.00 88.00 98 PRO A N 1
ATOM 762 C CA . PRO A 1 98 ? -18.656 7.218 22.458 1.00 88.00 98 PRO A CA 1
ATOM 763 C C . PRO A 1 98 ? -19.877 6.686 21.685 1.00 88.00 98 PRO A C 1
ATOM 765 O O . PRO A 1 98 ? -21.002 7.056 22.024 1.00 88.00 98 PRO A O 1
ATOM 768 N N . PRO A 1 99 ? -19.688 5.822 20.669 1.00 92.38 99 PRO A N 1
ATOM 769 C CA . PRO A 1 99 ? -20.803 5.319 19.879 1.00 92.38 99 PRO A CA 1
ATOM 770 C C . PRO A 1 99 ? -21.743 4.444 20.724 1.00 92.38 99 PRO A C 1
ATOM 772 O O . PRO A 1 99 ? -21.275 3.715 21.604 1.00 92.38 99 PRO A O 1
ATOM 775 N N . PRO A 1 100 ? -23.057 4.434 20.430 1.00 94.12 100 PRO A N 1
ATOM 776 C CA . PRO A 1 100 ? -24.047 3.623 21.146 1.00 94.12 100 PRO A CA 1
ATOM 777 C C . PRO A 1 100 ? -24.007 2.129 20.762 1.00 94.12 100 PRO A C 1
ATOM 779 O O . PRO A 1 100 ? -24.910 1.376 21.116 1.00 94.12 100 PRO A O 1
ATOM 782 N N . PHE A 1 101 ? -22.976 1.692 20.036 1.00 95.62 101 PHE A N 1
ATOM 783 C CA . PHE A 1 101 ? -22.771 0.326 19.556 1.00 95.62 101 PHE A CA 1
ATOM 784 C C . PHE A 1 101 ? -21.346 -0.148 19.860 1.00 95.62 101 PHE A C 1
ATOM 786 O O . PHE A 1 101 ? -20.416 0.638 20.054 1.00 95.62 101 PHE A O 1
ATOM 793 N N . LYS A 1 102 ? -21.157 -1.465 19.879 1.00 96.25 102 LYS A N 1
ATOM 794 C CA . LYS A 1 102 ? -19.873 -2.137 20.094 1.00 96.25 102 LYS A CA 1
ATOM 795 C C . LYS A 1 102 ? -19.354 -2.729 18.788 1.00 96.25 102 LYS A C 1
ATOM 797 O O . LYS A 1 102 ? -20.102 -2.998 17.853 1.00 96.25 102 LYS A O 1
ATOM 802 N N . LEU A 1 103 ? -18.059 -3.052 18.761 1.00 96.38 103 LEU A N 1
ATOM 803 C CA . LEU A 1 103 ? -17.432 -3.751 17.631 1.00 96.38 103 LEU A CA 1
ATOM 804 C C . LEU A 1 103 ? -18.141 -5.082 17.302 1.00 96.38 103 LEU A C 1
ATOM 806 O O . LEU A 1 103 ? -18.225 -5.475 16.141 1.00 96.38 103 LEU A O 1
ATOM 810 N N . ALA A 1 104 ? -18.677 -5.765 18.320 1.00 97.62 104 ALA A N 1
ATOM 811 C CA . ALA A 1 104 ? -19.434 -7.003 18.156 1.00 97.62 104 ALA A CA 1
ATOM 812 C C . ALA A 1 104 ? -20.753 -6.807 17.390 1.00 97.62 104 ALA A C 1
ATOM 814 O O . ALA A 1 104 ? -21.120 -7.691 16.620 1.00 97.62 104 ALA A O 1
ATOM 815 N N . ASP A 1 105 ? -21.418 -5.660 17.553 1.00 98.19 105 ASP A N 1
ATOM 816 C CA . ASP A 1 105 ? -22.679 -5.355 16.867 1.00 98.19 105 ASP A CA 1
ATOM 817 C C . ASP A 1 105 ? -22.429 -5.153 15.368 1.00 98.19 105 ASP A C 1
ATOM 819 O O . ASP A 1 105 ? -23.128 -5.720 14.531 1.00 98.19 105 ASP A O 1
ATOM 823 N N . ILE A 1 106 ? -21.347 -4.444 15.023 1.00 98.06 106 ILE A N 1
ATOM 824 C CA . ILE A 1 106 ? -20.910 -4.268 13.629 1.00 98.06 106 ILE A CA 1
ATOM 825 C C . ILE A 1 106 ? -20.542 -5.626 13.022 1.00 98.06 106 ILE A C 1
ATOM 827 O O . ILE A 1 106 ? -20.990 -5.974 11.932 1.00 98.06 106 ILE A O 1
ATOM 831 N N . ARG A 1 107 ? -19.763 -6.435 13.751 1.00 98.00 107 ARG A N 1
ATOM 832 C CA . ARG A 1 107 ? -19.380 -7.783 13.311 1.00 98.00 107 ARG A CA 1
ATOM 833 C C . ARG A 1 107 ? -20.599 -8.678 13.071 1.00 98.00 107 ARG A C 1
ATOM 835 O O . ARG A 1 107 ? -20.568 -9.479 12.143 1.00 98.00 107 ARG A O 1
ATOM 842 N N . ALA A 1 108 ? -21.631 -8.574 13.908 1.00 98.25 108 ALA A N 1
ATOM 843 C CA . ALA A 1 108 ? -22.850 -9.372 13.799 1.00 98.25 108 ALA A CA 1
ATOM 844 C C . ALA A 1 108 ? -23.705 -8.997 12.579 1.00 98.25 108 ALA A C 1
ATOM 846 O O . ALA A 1 108 ? -24.400 -9.862 12.051 1.00 98.25 108 ALA A O 1
ATOM 847 N N . ALA A 1 109 ? -23.632 -7.743 12.123 1.00 98.25 109 ALA A N 1
ATOM 848 C CA . ALA A 1 109 ? -24.334 -7.285 10.928 1.00 98.25 109 ALA A CA 1
ATOM 849 C C . ALA A 1 109 ? -23.681 -7.766 9.620 1.00 98.25 109 ALA A C 1
ATOM 851 O O . ALA A 1 109 ? -24.375 -7.965 8.626 1.00 98.25 109 ALA A O 1
ATOM 852 N N . ILE A 1 110 ? -22.363 -7.992 9.613 1.00 98.56 110 ILE A N 1
ATOM 853 C CA . ILE A 1 110 ? -21.631 -8.420 8.413 1.00 98.56 110 ILE A CA 1
ATOM 854 C C . ILE A 1 110 ? -21.987 -9.879 8.051 1.00 98.56 110 ILE A C 1
ATOM 856 O O . ILE A 1 110 ? -21.844 -10.769 8.901 1.00 98.56 110 ILE A O 1
ATOM 860 N N . PRO A 1 111 ? -22.369 -10.173 6.789 1.00 98.38 111 PRO A N 1
ATOM 861 C CA . PRO A 1 111 ? -22.691 -11.527 6.352 1.00 98.38 111 PRO A CA 1
ATOM 862 C C . PRO A 1 111 ? -21.556 -12.523 6.605 1.00 98.38 111 PRO A C 1
ATOM 864 O O . PRO A 1 111 ? -20.376 -12.239 6.401 1.00 98.38 111 PRO A O 1
ATOM 867 N N . LYS A 1 112 ? -21.906 -13.746 7.024 1.00 97.88 112 LYS A N 1
ATOM 868 C CA . LYS A 1 112 ? -20.914 -14.776 7.386 1.00 97.88 112 LYS A CA 1
ATOM 869 C C . LYS A 1 112 ? -19.984 -15.142 6.227 1.00 97.88 112 LYS A C 1
ATOM 871 O O . LYS A 1 112 ? -18.818 -15.443 6.470 1.00 97.88 112 LYS A O 1
ATOM 876 N N . HIS A 1 113 ? -20.477 -15.125 4.987 1.00 97.62 113 HIS A N 1
ATOM 877 C CA . HIS A 1 113 ? -19.665 -15.467 3.819 1.00 97.62 113 HIS A CA 1
ATOM 878 C C . HIS A 1 113 ? -18.636 -14.387 3.475 1.00 97.62 113 HIS A C 1
ATOM 880 O O . HIS A 1 113 ? -17.599 -14.735 2.923 1.00 97.62 113 HIS A O 1
ATOM 886 N N . SER A 1 114 ? -18.842 -13.126 3.873 1.00 98.12 114 SER A N 1
ATOM 887 C CA . SER A 1 114 ? -17.869 -12.043 3.663 1.00 98.12 114 SER A CA 1
ATOM 888 C C . SER A 1 114 ? -16.536 -12.294 4.388 1.00 98.12 114 SER A C 1
ATOM 890 O O . SER A 1 114 ? -15.508 -11.744 4.014 1.00 98.12 114 SER A O 1
ATOM 892 N N . TRP A 1 115 ? -16.524 -13.172 5.397 1.00 97.56 115 TRP A N 1
ATOM 893 C CA . TRP A 1 115 ? -15.321 -13.588 6.131 1.00 97.56 115 TRP A CA 1
ATOM 894 C C . TRP A 1 115 ? -14.578 -14.764 5.482 1.00 97.56 115 TRP A C 1
ATOM 896 O O . TRP A 1 115 ? -13.506 -15.158 5.950 1.00 97.56 115 TRP A O 1
ATOM 906 N N . VAL A 1 116 ? -15.158 -15.380 4.447 1.00 97.75 116 VAL A N 1
ATOM 907 C CA . VAL A 1 116 ? -14.603 -16.573 3.807 1.00 97.75 116 VAL A CA 1
ATOM 908 C C . VAL A 1 116 ? -13.594 -16.156 2.747 1.00 97.75 116 VAL A C 1
ATOM 910 O O . VAL A 1 116 ? -13.927 -15.553 1.731 1.00 97.75 116 VAL A O 1
ATOM 913 N N . LYS A 1 117 ? -12.338 -16.536 2.971 1.00 98.06 117 LYS A N 1
ATOM 914 C CA . LYS A 1 117 ? -11.238 -16.283 2.041 1.00 98.06 117 LYS A CA 1
ATOM 915 C C . LYS A 1 117 ? -11.189 -17.392 1.001 1.00 98.06 117 LYS A C 1
ATOM 917 O O . LYS A 1 117 ? -11.063 -18.565 1.352 1.00 98.06 117 LYS A O 1
ATOM 922 N N . ASN A 1 118 ? -11.247 -17.019 -0.269 1.00 98.19 118 ASN A N 1
ATOM 923 C CA . ASN A 1 118 ? -11.114 -17.918 -1.406 1.00 98.19 118 ASN A CA 1
ATOM 924 C C . ASN A 1 118 ? -9.784 -17.652 -2.141 1.00 98.19 118 ASN A C 1
ATOM 926 O O . ASN A 1 118 ? -9.712 -16.705 -2.927 1.00 98.19 118 ASN A O 1
ATOM 930 N N . PRO A 1 119 ? -8.750 -18.495 -1.944 1.00 97.75 119 PRO A N 1
ATOM 931 C CA . PRO A 1 119 ? -7.442 -18.302 -2.569 1.00 97.75 119 PRO A CA 1
ATOM 932 C C . PRO A 1 119 ? -7.482 -18.316 -4.099 1.00 97.75 119 PRO A C 1
ATOM 934 O O . PRO A 1 119 ? -6.699 -17.613 -4.727 1.00 97.75 119 PRO A O 1
ATOM 937 N N . TRP A 1 120 ? -8.401 -19.068 -4.714 1.00 98.25 120 TRP A N 1
ATOM 938 C CA . TRP A 1 120 ? -8.553 -19.098 -6.172 1.00 98.25 120 TRP A CA 1
ATOM 939 C C . TRP A 1 120 ? -9.092 -17.778 -6.706 1.00 98.25 120 TRP A C 1
ATOM 941 O O . TRP A 1 120 ? -8.589 -17.262 -7.701 1.00 98.25 120 TRP A O 1
ATOM 951 N N . ARG A 1 121 ? -10.075 -17.199 -6.007 1.00 98.38 121 ARG A N 1
ATOM 952 C CA . ARG A 1 121 ? -10.593 -15.871 -6.337 1.00 98.38 121 ARG A CA 1
ATOM 953 C C . ARG A 1 121 ? -9.496 -14.822 -6.175 1.00 98.38 121 ARG A C 1
ATOM 955 O O . ARG A 1 121 ? -9.242 -14.086 -7.121 1.00 98.38 121 ARG A O 1
ATOM 962 N N . SER A 1 122 ? -8.784 -14.815 -5.048 1.00 98.31 122 SER A N 1
ATOM 963 C CA . SER A 1 122 ? -7.664 -13.896 -4.811 1.00 98.31 122 SER A CA 1
ATOM 964 C C . SER A 1 122 ? -6.562 -14.034 -5.875 1.00 98.31 122 SER A C 1
ATOM 966 O O . SER A 1 122 ? -6.115 -13.037 -6.439 1.00 98.31 122 SER A O 1
ATOM 968 N N . MET A 1 123 ? -6.179 -15.264 -6.238 1.00 98.56 123 MET A N 1
ATOM 969 C CA . MET A 1 123 ? -5.199 -15.502 -7.301 1.00 98.56 123 MET A CA 1
ATOM 970 C C . MET A 1 123 ? -5.697 -15.090 -8.686 1.00 98.56 123 MET A C 1
ATOM 972 O O . MET A 1 123 ? -4.887 -14.656 -9.501 1.00 98.56 123 MET A O 1
ATOM 976 N N . SER A 1 124 ? -7.001 -15.169 -8.965 1.00 98.50 124 SER A N 1
ATOM 977 C CA . SER A 1 124 ? -7.545 -14.686 -10.239 1.00 98.50 124 SER A CA 1
ATOM 978 C C . SER A 1 124 ? -7.340 -13.177 -10.418 1.00 98.50 124 SER A C 1
ATOM 980 O O . SER A 1 124 ? -6.990 -12.751 -11.517 1.00 98.50 124 SER A O 1
ATOM 982 N N . TYR A 1 125 ? -7.446 -12.385 -9.340 1.00 98.56 125 TYR A N 1
ATOM 983 C CA . TYR A 1 125 ? -7.121 -10.955 -9.364 1.00 98.56 125 TYR A CA 1
ATOM 984 C C . TYR A 1 125 ? -5.629 -10.718 -9.616 1.00 98.56 125 TYR A C 1
ATOM 986 O O . TYR A 1 125 ? -5.286 -9.874 -10.436 1.00 98.56 125 TYR A O 1
ATOM 994 N N . VAL A 1 126 ? -4.743 -11.514 -9.002 1.00 98.69 126 VAL A N 1
ATOM 995 C CA . VAL A 1 126 ? -3.294 -11.441 -9.275 1.00 98.69 126 VAL A CA 1
ATOM 996 C C . VAL A 1 126 ? -2.993 -11.729 -10.744 1.00 98.69 126 VAL A C 1
ATOM 998 O O . VAL A 1 126 ? -2.283 -10.961 -11.384 1.00 98.69 126 VAL A O 1
ATOM 1001 N N . VAL A 1 127 ? -3.542 -12.814 -11.300 1.00 98.62 127 VAL A N 1
ATOM 1002 C CA . VAL A 1 127 ? -3.321 -13.182 -12.708 1.00 98.62 127 VAL A CA 1
ATOM 1003 C C . VAL A 1 127 ? -3.854 -12.097 -13.640 1.00 98.62 127 VAL A C 1
ATOM 1005 O O . VAL A 1 127 ? -3.147 -11.699 -14.564 1.00 98.62 127 VAL A O 1
ATOM 1008 N N . ARG A 1 128 ? -5.064 -11.586 -13.380 1.00 98.31 128 ARG A N 1
ATOM 1009 C CA . ARG A 1 128 ? -5.667 -10.480 -14.134 1.00 98.31 128 ARG A CA 1
ATOM 1010 C C . ARG A 1 128 ? -4.758 -9.253 -14.125 1.00 98.31 128 ARG A C 1
ATOM 1012 O O . ARG A 1 128 ? -4.424 -8.738 -15.188 1.00 98.31 128 ARG A O 1
ATOM 1019 N N . ASP A 1 129 ? -4.346 -8.803 -12.945 1.00 98.56 129 ASP A N 1
ATOM 1020 C CA . ASP A 1 129 ? -3.604 -7.553 -12.794 1.00 98.56 129 ASP A CA 1
ATOM 1021 C C . ASP A 1 129 ? -2.199 -7.658 -13.384 1.00 98.56 129 ASP A C 1
ATOM 1023 O O . ASP A 1 129 ? -1.769 -6.756 -14.100 1.00 98.56 129 ASP A O 1
ATOM 1027 N N . VAL A 1 130 ? -1.510 -8.785 -13.174 1.00 98.62 130 VAL A N 1
ATOM 1028 C CA . VAL A 1 130 ? -0.199 -9.049 -13.783 1.00 98.62 130 VAL A CA 1
ATOM 1029 C C . VAL A 1 130 ? -0.310 -9.138 -15.307 1.00 98.62 130 VAL A C 1
ATOM 1031 O O . VAL A 1 130 ? 0.523 -8.565 -16.007 1.00 98.62 130 VAL A O 1
ATOM 1034 N N . ALA A 1 131 ? -1.343 -9.794 -15.845 1.00 98.69 131 ALA A N 1
ATOM 1035 C CA . ALA A 1 131 ? -1.556 -9.860 -17.290 1.00 98.69 131 ALA A CA 1
ATOM 1036 C C . ALA A 1 131 ? -1.791 -8.468 -17.898 1.00 98.69 131 ALA A C 1
ATOM 1038 O O . ALA A 1 131 ? -1.217 -8.158 -18.941 1.00 98.69 131 ALA A O 1
ATOM 1039 N N . ILE A 1 132 ? -2.571 -7.610 -17.231 1.00 98.69 132 ILE A N 1
ATOM 1040 C CA . ILE A 1 132 ? -2.778 -6.219 -17.657 1.00 98.69 132 ILE A CA 1
ATOM 1041 C C . ILE A 1 132 ? -1.463 -5.434 -17.580 1.00 98.69 132 ILE A C 1
ATOM 1043 O O . ILE A 1 132 ? -1.106 -4.771 -18.547 1.00 98.69 132 ILE A O 1
ATOM 1047 N N . VAL A 1 133 ? -0.713 -5.540 -16.479 1.00 98.69 133 VAL A N 1
ATOM 1048 C CA . VAL A 1 133 ? 0.597 -4.888 -16.298 1.00 98.69 133 VAL A CA 1
ATOM 1049 C C . VAL A 1 133 ? 1.570 -5.256 -17.419 1.00 98.69 133 VAL A C 1
ATOM 1051 O O . VAL A 1 133 ? 2.193 -4.374 -18.008 1.00 98.69 133 VAL A O 1
ATOM 1054 N N . LEU A 1 134 ? 1.692 -6.544 -17.741 1.00 98.56 134 LEU A N 1
ATOM 1055 C CA . LEU A 1 134 ? 2.580 -7.011 -18.805 1.00 98.56 134 LEU A CA 1
ATOM 1056 C C . LEU A 1 134 ? 2.065 -6.606 -20.192 1.00 98.56 134 LEU A C 1
ATOM 1058 O O . LEU A 1 134 ? 2.852 -6.186 -21.038 1.00 98.56 134 LEU A O 1
ATOM 1062 N N . GLY A 1 135 ? 0.751 -6.689 -20.417 1.00 98.69 135 GLY A N 1
ATOM 1063 C CA . GLY A 1 135 ? 0.114 -6.302 -21.674 1.00 98.69 135 GLY A CA 1
ATOM 1064 C C . GLY A 1 135 ? 0.258 -4.810 -21.977 1.00 98.69 135 GLY A C 1
ATOM 1065 O O . GLY A 1 135 ? 0.616 -4.448 -23.096 1.00 98.69 135 GLY A O 1
ATOM 1066 N N . LEU A 1 136 ? 0.054 -3.946 -20.978 1.00 98.56 136 LEU A N 1
ATOM 1067 C CA . LEU A 1 136 ? 0.263 -2.502 -21.089 1.00 98.56 136 LEU A CA 1
ATOM 1068 C C . LEU A 1 136 ? 1.726 -2.182 -21.416 1.00 98.56 136 LEU A C 1
ATOM 1070 O O . LEU A 1 136 ? 1.985 -1.408 -22.338 1.00 98.56 136 LEU A O 1
ATOM 1074 N N . ALA A 1 137 ? 2.678 -2.800 -20.707 1.00 98.19 137 ALA A N 1
ATOM 1075 C CA . ALA A 1 137 ? 4.104 -2.578 -20.938 1.00 98.19 137 ALA A CA 1
ATOM 1076 C C . ALA A 1 137 ? 4.530 -3.026 -22.343 1.00 98.19 137 ALA A C 1
ATOM 1078 O O . ALA A 1 137 ? 5.227 -2.289 -23.044 1.00 98.19 137 ALA A O 1
ATOM 1079 N N . ALA A 1 138 ? 4.064 -4.198 -22.786 1.00 98.12 138 ALA A N 1
ATOM 1080 C CA . ALA A 1 138 ? 4.321 -4.711 -24.127 1.00 98.12 138 ALA A CA 1
ATOM 1081 C C . ALA A 1 138 ? 3.714 -3.807 -25.210 1.00 98.12 138 ALA A C 1
ATOM 1083 O O . ALA A 1 138 ? 4.400 -3.460 -26.170 1.00 98.12 138 ALA A O 1
ATOM 1084 N N . ALA A 1 139 ? 2.463 -3.369 -25.039 1.00 98.06 139 ALA A N 1
ATOM 1085 C CA . ALA A 1 139 ? 1.795 -2.473 -25.980 1.00 98.06 139 ALA A CA 1
ATOM 1086 C C . ALA A 1 139 ? 2.500 -1.112 -26.076 1.00 98.06 139 ALA A C 1
ATOM 1088 O O . ALA A 1 139 ? 2.749 -0.625 -27.177 1.00 98.06 139 ALA A O 1
ATOM 1089 N N . ALA A 1 140 ? 2.879 -0.510 -24.945 1.00 97.69 140 ALA A N 1
ATOM 1090 C CA . ALA A 1 140 ? 3.594 0.764 -24.929 1.00 97.69 140 ALA A CA 1
ATOM 1091 C C . ALA A 1 140 ? 4.992 0.655 -25.551 1.00 97.69 140 ALA A C 1
ATOM 1093 O O . ALA A 1 140 ? 5.396 1.536 -26.313 1.00 97.69 140 ALA A O 1
ATOM 1094 N N . ALA A 1 141 ? 5.712 -0.438 -25.276 1.00 96.50 141 ALA A N 1
ATOM 1095 C CA . ALA A 1 141 ? 7.008 -0.713 -25.888 1.00 96.50 141 ALA A CA 1
ATOM 1096 C C . ALA A 1 141 ? 6.899 -0.935 -27.405 1.00 96.50 141 ALA A C 1
ATOM 1098 O O . ALA A 1 141 ? 7.734 -0.421 -28.144 1.00 96.50 141 ALA A O 1
ATOM 1099 N N . TYR A 1 142 ? 5.871 -1.656 -27.864 1.00 97.25 142 TYR A N 1
ATOM 1100 C CA . TYR A 1 142 ? 5.635 -1.929 -29.283 1.00 97.25 142 TYR A CA 1
ATOM 1101 C C . TYR A 1 142 ? 5.228 -0.672 -30.060 1.00 97.25 142 TYR A C 1
ATOM 1103 O O . TYR A 1 142 ? 5.794 -0.382 -31.110 1.00 97.25 142 TYR A O 1
ATOM 1111 N N . LEU A 1 143 ? 4.265 0.095 -29.538 1.00 96.69 143 LEU A N 1
ATOM 1112 C CA . LEU A 1 143 ? 3.766 1.303 -30.200 1.00 96.69 143 LEU A CA 1
ATOM 1113 C C . LEU A 1 143 ? 4.775 2.456 -30.147 1.00 96.69 143 LEU A C 1
ATOM 1115 O O . LEU A 1 143 ? 4.809 3.275 -31.062 1.00 96.69 143 LEU A O 1
ATOM 1119 N N . ASN A 1 144 ? 5.549 2.547 -29.057 1.00 94.12 144 ASN A N 1
ATOM 1120 C CA . ASN A 1 144 ? 6.600 3.537 -28.800 1.00 94.12 144 ASN A CA 1
ATOM 1121 C C . ASN A 1 144 ? 6.277 4.963 -29.293 1.00 94.12 144 ASN A C 1
ATOM 1123 O O . ASN A 1 144 ? 7.092 5.632 -29.925 1.00 94.12 144 ASN A O 1
ATOM 1127 N N . ASN A 1 145 ? 5.076 5.447 -28.983 1.00 93.69 145 ASN A N 1
ATOM 1128 C CA . ASN A 1 145 ? 4.567 6.725 -29.472 1.00 93.69 145 ASN A CA 1
ATOM 1129 C C . ASN A 1 145 ? 4.408 7.723 -28.315 1.00 93.69 145 ASN A C 1
ATOM 1131 O O . ASN A 1 145 ? 3.937 7.360 -27.238 1.00 93.69 145 ASN A O 1
ATOM 1135 N N . TRP A 1 146 ? 4.766 8.992 -28.533 1.00 91.88 146 TRP A N 1
ATOM 1136 C CA . TRP A 1 146 ? 4.660 10.059 -27.525 1.00 91.88 146 TRP A CA 1
ATOM 1137 C C . TRP A 1 146 ? 3.235 10.319 -27.022 1.00 91.88 146 TRP A C 1
ATOM 1139 O O . TRP A 1 146 ? 3.074 10.763 -25.892 1.00 91.88 146 TRP A O 1
ATOM 1149 N N . LEU A 1 147 ? 2.207 9.981 -27.803 1.00 92.19 147 LEU A N 1
ATOM 1150 C CA . LEU A 1 147 ? 0.807 10.007 -27.369 1.00 92.19 147 LEU A CA 1
ATOM 1151 C C . LEU A 1 147 ? 0.443 8.806 -26.482 1.00 92.19 147 LEU A C 1
ATOM 1153 O O . LEU A 1 147 ? -0.421 8.916 -25.616 1.00 92.19 147 LEU A O 1
ATOM 1157 N N . VAL A 1 148 ? 1.106 7.662 -26.674 1.00 95.00 148 VAL A N 1
ATOM 1158 C CA . VAL A 1 148 ? 0.858 6.431 -25.906 1.00 95.00 148 VAL A CA 1
ATOM 1159 C C . VAL A 1 148 ? 1.509 6.506 -24.530 1.00 95.00 148 VAL A C 1
ATOM 1161 O O . VAL A 1 148 ? 0.921 6.037 -23.561 1.00 95.00 148 VAL A O 1
ATOM 1164 N N . TRP A 1 149 ? 2.692 7.116 -24.416 1.00 96.44 149 TRP A N 1
ATOM 1165 C CA . TRP A 1 149 ? 3.453 7.142 -23.164 1.00 96.44 149 TRP A CA 1
ATOM 1166 C C . TRP A 1 149 ? 2.694 7.751 -21.972 1.00 96.44 149 TRP A C 1
ATOM 1168 O O . TRP A 1 149 ? 2.627 7.075 -20.948 1.00 96.44 149 TRP A O 1
ATOM 1178 N N . PRO A 1 150 ? 2.052 8.934 -22.063 1.00 96.75 150 PRO A N 1
ATOM 1179 C CA . PRO A 1 150 ? 1.285 9.484 -20.944 1.00 96.75 150 PRO A CA 1
ATOM 1180 C C . PRO A 1 150 ? 0.093 8.614 -20.527 1.00 96.75 150 PRO A C 1
ATOM 1182 O O . PRO A 1 150 ? -0.150 8.43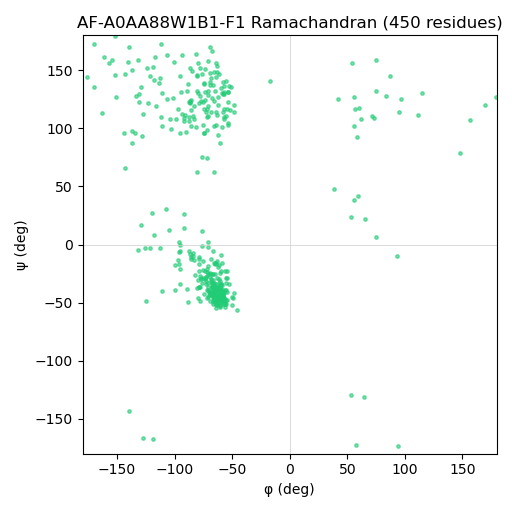5 -19.333 1.00 96.75 150 PRO A O 1
ATOM 1185 N N . LEU A 1 151 ? -0.626 8.039 -21.499 1.00 96.38 151 LEU A N 1
ATOM 1186 C CA . LEU A 1 151 ? -1.749 7.132 -21.234 1.00 96.38 151 LEU A CA 1
ATOM 1187 C C . LEU A 1 151 ? -1.267 5.844 -20.560 1.00 96.38 151 LEU A C 1
ATOM 1189 O O . LEU A 1 151 ? -1.852 5.402 -19.571 1.00 96.38 151 LEU A O 1
ATOM 1193 N N . TYR A 1 152 ? -0.164 5.286 -21.062 1.00 98.19 152 TYR A N 1
ATOM 1194 C CA . TYR A 1 152 ? 0.511 4.147 -20.462 1.00 98.19 152 TYR A CA 1
ATOM 1195 C C . TYR A 1 152 ? 0.945 4.453 -19.030 1.00 98.19 152 TYR A C 1
ATOM 1197 O O . TYR A 1 152 ? 0.640 3.671 -18.144 1.00 98.19 152 TYR A O 1
ATOM 1205 N N . TRP A 1 153 ? 1.599 5.586 -18.767 1.00 98.62 153 TRP A N 1
ATOM 1206 C CA . TRP A 1 153 ? 2.062 5.932 -17.423 1.00 98.62 153 TRP A CA 1
ATOM 1207 C C . TRP A 1 153 ? 0.919 6.003 -16.414 1.00 98.62 153 TRP A C 1
ATOM 1209 O O . TRP A 1 153 ? 1.018 5.404 -15.342 1.00 98.62 153 TRP A O 1
ATOM 1219 N N . ALA A 1 154 ? -0.182 6.670 -16.772 1.00 97.06 154 ALA A N 1
ATOM 1220 C CA . ALA A 1 154 ? -1.361 6.758 -15.918 1.00 97.06 154 ALA A CA 1
ATOM 1221 C C . ALA A 1 154 ? -1.983 5.375 -15.657 1.00 97.06 154 ALA A C 1
ATOM 1223 O O . ALA A 1 154 ? -2.240 5.019 -14.504 1.00 97.06 154 ALA A O 1
ATOM 1224 N N . ALA A 1 155 ? -2.185 4.571 -16.706 1.00 97.62 155 ALA A N 1
ATOM 1225 C CA . ALA A 1 155 ? -2.767 3.236 -16.580 1.00 97.62 155 ALA A CA 1
ATOM 1226 C C . ALA A 1 155 ? -1.852 2.284 -15.792 1.00 97.62 155 ALA A C 1
ATOM 1228 O O . ALA A 1 155 ? -2.285 1.650 -14.833 1.00 97.62 155 ALA A O 1
ATOM 1229 N N . GLN A 1 156 ? -0.571 2.232 -16.148 1.00 98.62 156 GLN A N 1
ATOM 1230 C CA . GLN A 1 156 ? 0.429 1.359 -15.547 1.00 98.62 156 GLN A CA 1
ATOM 1231 C C . GLN A 1 156 ? 0.671 1.694 -14.075 1.00 98.62 156 GLN A C 1
ATOM 1233 O O . GLN A 1 156 ? 0.726 0.788 -13.248 1.00 98.62 156 GLN A O 1
ATOM 1238 N N . GLY A 1 157 ? 0.780 2.980 -13.729 1.00 98.44 157 GLY A N 1
ATOM 1239 C CA . GLY A 1 157 ? 0.944 3.402 -12.339 1.00 98.44 157 GLY A CA 1
ATOM 1240 C C . GLY A 1 157 ? -0.279 3.079 -11.479 1.00 98.44 157 GLY A C 1
ATOM 1241 O O . GLY A 1 157 ? -0.135 2.643 -10.341 1.00 98.44 157 GLY A O 1
ATOM 1242 N N . THR A 1 158 ? -1.484 3.194 -12.045 1.00 97.94 158 THR A N 1
ATOM 1243 C CA . THR A 1 158 ? -2.729 2.770 -11.375 1.00 97.94 158 THR A CA 1
ATOM 1244 C C . THR A 1 158 ? -2.779 1.246 -11.197 1.00 97.94 158 THR A C 1
ATOM 1246 O O . THR A 1 158 ? -3.217 0.756 -10.161 1.00 97.94 158 THR A O 1
ATOM 1249 N N . MET A 1 159 ? -2.272 0.470 -12.157 1.00 98.50 159 MET A N 1
ATOM 1250 C CA . MET A 1 159 ? -2.171 -0.985 -12.005 1.00 98.50 159 MET A CA 1
ATOM 1251 C C . MET A 1 159 ? -1.096 -1.407 -10.997 1.00 98.50 159 MET A C 1
ATOM 1253 O O . MET A 1 159 ? -1.291 -2.382 -10.281 1.00 98.50 159 MET A O 1
ATOM 1257 N N . PHE A 1 160 ? 0.013 -0.675 -10.878 1.00 98.75 160 PHE A N 1
ATOM 1258 C CA . PHE A 1 160 ? 0.981 -0.889 -9.796 1.00 98.75 160 PHE A CA 1
ATOM 1259 C C . PHE A 1 160 ? 0.358 -0.619 -8.421 1.00 98.75 160 PHE A C 1
ATOM 1261 O O . PHE A 1 160 ? 0.582 -1.400 -7.497 1.00 98.75 160 PHE A O 1
ATOM 1268 N N . TRP A 1 161 ? -0.506 0.394 -8.316 1.00 98.12 161 TRP A N 1
ATOM 1269 C CA . TRP A 1 161 ? -1.328 0.605 -7.124 1.00 98.12 161 TRP A CA 1
ATOM 1270 C C . TRP A 1 161 ? -2.278 -0.578 -6.857 1.00 98.12 161 TRP A C 1
ATOM 1272 O O . TRP A 1 161 ? -2.374 -1.051 -5.728 1.00 98.12 161 TRP A O 1
ATOM 1282 N N . ALA A 1 162 ? -2.898 -1.160 -7.887 1.00 98.25 162 ALA A N 1
ATOM 1283 C CA . ALA A 1 162 ? -3.692 -2.383 -7.727 1.00 98.25 162 ALA A CA 1
ATOM 1284 C C . ALA A 1 162 ? -2.860 -3.573 -7.192 1.00 98.25 162 ALA A C 1
ATOM 1286 O O . ALA A 1 162 ? -3.311 -4.288 -6.293 1.00 98.25 162 ALA A O 1
ATOM 1287 N N . LEU A 1 163 ? -1.616 -3.750 -7.667 1.00 98.69 163 LEU A N 1
ATOM 1288 C CA . LEU A 1 163 ? -0.692 -4.762 -7.126 1.00 98.69 163 LEU A CA 1
ATOM 1289 C C . LEU A 1 163 ? -0.343 -4.496 -5.656 1.00 98.69 163 LEU A C 1
ATOM 1291 O O . LEU A 1 163 ? -0.236 -5.444 -4.871 1.00 98.69 163 LEU A O 1
ATOM 1295 N N . PHE A 1 164 ? -0.194 -3.223 -5.272 1.00 98.69 164 PHE A N 1
ATOM 1296 C CA . PHE A 1 164 ? 0.011 -2.842 -3.878 1.00 98.69 164 PHE A CA 1
ATOM 1297 C C . PHE A 1 164 ? -1.148 -3.323 -3.002 1.00 98.69 164 PHE A C 1
ATOM 1299 O O . PHE A 1 164 ? -0.896 -3.971 -1.985 1.00 98.69 164 PHE A O 1
ATOM 1306 N N . VAL A 1 165 ? -2.396 -3.075 -3.420 1.00 98.38 165 VAL A N 1
ATOM 1307 C CA . VAL A 1 165 ? -3.601 -3.465 -2.668 1.00 98.38 165 VAL A CA 1
ATOM 1308 C C . VAL A 1 165 ? -3.725 -4.993 -2.533 1.00 98.38 165 VAL A C 1
ATOM 1310 O O . VAL A 1 165 ? -4.040 -5.495 -1.454 1.00 98.38 165 VAL A O 1
ATOM 1313 N N . LEU A 1 166 ? -3.381 -5.770 -3.567 1.00 98.62 166 LEU A N 1
ATOM 1314 C CA . LEU A 1 166 ? -3.357 -7.239 -3.463 1.00 98.62 166 LEU A CA 1
ATOM 1315 C C . LEU A 1 166 ? -2.273 -7.753 -2.502 1.00 98.62 166 LEU A C 1
ATOM 1317 O O . LEU A 1 166 ? -2.514 -8.678 -1.719 1.00 98.62 166 LEU A O 1
ATOM 1321 N N . GLY A 1 167 ? -1.078 -7.155 -2.526 1.00 98.56 167 GLY A N 1
ATOM 1322 C CA . GLY A 1 167 ? -0.032 -7.479 -1.554 1.00 98.56 167 GLY A CA 1
ATOM 1323 C C . GLY A 1 167 ? -0.393 -7.022 -0.134 1.00 98.56 167 GLY A C 1
ATOM 1324 O O . GLY A 1 167 ? -0.048 -7.684 0.842 1.00 98.56 167 GLY A O 1
ATOM 1325 N N . HIS A 1 168 ? -1.169 -5.949 -0.007 1.00 98.25 168 HIS A N 1
ATOM 1326 C CA . HIS A 1 168 ? -1.744 -5.484 1.251 1.00 98.25 16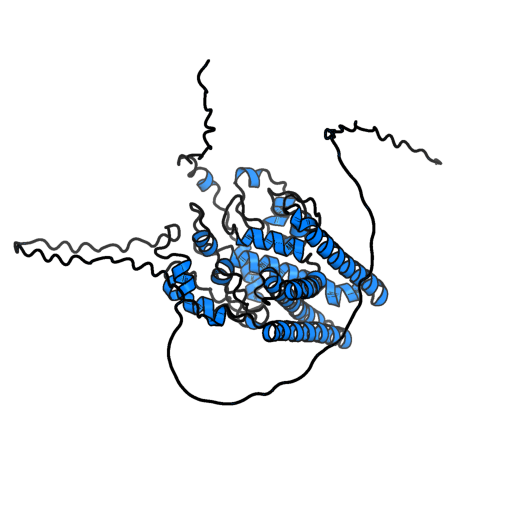8 HIS A CA 1
ATOM 1327 C C . HIS A 1 168 ? -2.749 -6.498 1.829 1.00 98.25 168 HIS A C 1
ATOM 1329 O O . HIS A 1 168 ? -2.647 -6.852 3.005 1.00 98.25 168 HIS A O 1
ATOM 1335 N N . ASP A 1 169 ? -3.615 -7.086 0.999 1.00 98.38 169 ASP A N 1
ATOM 1336 C CA . ASP A 1 169 ? -4.503 -8.189 1.399 1.00 98.38 169 ASP A CA 1
ATOM 1337 C C . ASP A 1 169 ? -3.727 -9.432 1.871 1.00 98.38 169 ASP A C 1
ATOM 1339 O O . ASP A 1 169 ? -4.107 -10.111 2.833 1.00 98.38 169 ASP A O 1
ATOM 1343 N N . CYS A 1 170 ? -2.592 -9.729 1.232 1.00 98.69 170 CYS A N 1
ATOM 1344 C CA . CYS A 1 170 ? -1.662 -10.744 1.727 1.00 98.69 170 CYS A CA 1
ATOM 1345 C C . CYS A 1 170 ? -1.116 -10.372 3.114 1.00 98.69 170 CYS A C 1
ATOM 1347 O O . CYS A 1 170 ? -1.074 -11.221 4.009 1.00 98.69 170 CYS A O 1
ATOM 1349 N N . GLY A 1 171 ? -0.759 -9.101 3.312 1.00 98.06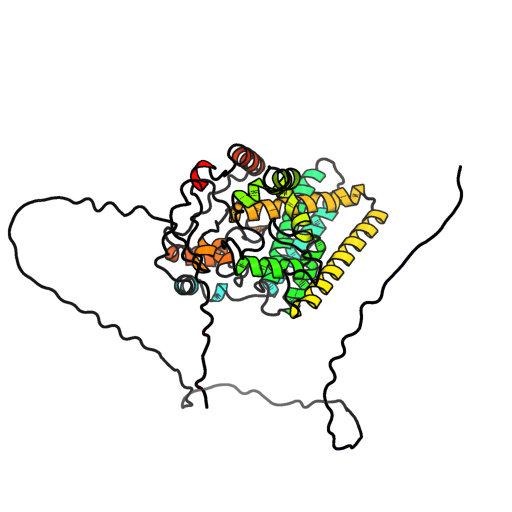 171 GLY A N 1
ATOM 1350 C CA . GLY A 1 171 ? -0.250 -8.570 4.573 1.00 98.06 171 GLY A CA 1
ATOM 1351 C C . GLY A 1 171 ? -1.239 -8.696 5.735 1.00 98.06 171 GLY A C 1
ATOM 1352 O O . GLY A 1 171 ? -0.843 -9.068 6.842 1.00 98.06 171 GLY A O 1
ATOM 1353 N N . HIS A 1 172 ? -2.529 -8.483 5.473 1.00 97.94 172 HIS A N 1
ATOM 1354 C CA . HIS A 1 172 ? -3.606 -8.710 6.444 1.00 97.94 172 HIS A CA 1
ATOM 1355 C C . HIS A 1 172 ? -4.004 -10.177 6.607 1.00 97.94 172 HIS A C 1
ATOM 1357 O O . HIS A 1 172 ? -4.734 -10.538 7.535 1.00 97.94 172 HIS A O 1
ATOM 1363 N N . GLY A 1 173 ? -3.539 -11.032 5.698 1.00 97.81 173 GLY A N 1
ATOM 1364 C CA . GLY A 1 173 ? -3.985 -12.407 5.586 1.00 97.81 173 GLY A CA 1
ATOM 1365 C C . GLY A 1 173 ? -5.452 -12.528 5.178 1.00 97.81 173 GLY A C 1
ATOM 1366 O O . GLY A 1 173 ? -6.050 -13.562 5.464 1.00 97.81 173 GLY A O 1
ATOM 1367 N N . SER A 1 174 ? -6.041 -11.504 4.555 1.00 97.88 174 SER A N 1
ATOM 1368 C CA . SER A 1 174 ? -7.376 -11.548 3.941 1.00 97.88 174 SER A CA 1
ATOM 1369 C C . SER A 1 174 ? -7.343 -12.244 2.573 1.00 97.88 174 SER A C 1
ATOM 1371 O O . SER A 1 174 ? -8.330 -12.849 2.163 1.00 97.88 174 SER A O 1
ATOM 1373 N N . PHE A 1 175 ? -6.176 -12.285 1.925 1.00 98.38 175 PHE A N 1
ATOM 1374 C CA . PHE A 1 175 ? -5.969 -12.971 0.647 1.00 98.38 175 PHE A CA 1
ATOM 1375 C C . PHE A 1 175 ? -6.222 -14.493 0.714 1.00 98.38 175 PHE A C 1
ATOM 1377 O O . PHE A 1 175 ? -6.878 -15.059 -0.164 1.00 98.38 175 PHE A O 1
ATOM 1384 N N . SER A 1 176 ? -5.721 -15.170 1.754 1.00 98.44 176 SER A N 1
ATOM 1385 C CA . SER A 1 176 ? -5.865 -16.617 1.990 1.00 98.44 176 SER A CA 1
ATOM 1386 C C . SER A 1 176 ? -5.758 -16.955 3.481 1.00 98.44 176 SER A C 1
ATOM 1388 O O . SER A 1 176 ? -5.177 -16.207 4.265 1.00 98.44 176 SER A O 1
ATOM 1390 N N . ASN A 1 177 ? -6.280 -18.117 3.887 1.00 98.06 177 ASN A N 1
ATOM 1391 C CA . ASN A 1 177 ? -6.022 -18.679 5.219 1.00 98.06 177 ASN A CA 1
ATOM 1392 C C . ASN A 1 177 ? -4.617 -19.297 5.353 1.00 98.06 177 ASN A C 1
ATOM 1394 O O . ASN A 1 177 ? -4.172 -19.541 6.470 1.00 98.06 177 ASN A O 1
ATOM 1398 N N . ASP A 1 178 ? -3.907 -19.534 4.245 1.00 98.38 178 ASP A N 1
ATOM 1399 C CA . ASP A 1 178 ? -2.522 -20.011 4.266 1.00 98.38 178 ASP A CA 1
ATOM 1400 C C . ASP A 1 178 ? -1.533 -18.837 4.337 1.00 98.38 178 ASP A C 1
ATOM 1402 O O . ASP A 1 178 ? -1.322 -18.100 3.370 1.00 98.38 178 ASP A O 1
ATOM 1406 N N . HIS A 1 179 ? -0.877 -18.696 5.489 1.00 96.75 179 HIS A N 1
ATOM 1407 C CA . HIS A 1 179 ? 0.137 -17.671 5.727 1.00 96.75 179 HIS A CA 1
ATOM 1408 C C . HIS A 1 179 ? 1.355 -17.785 4.802 1.00 96.75 179 HIS A C 1
ATOM 1410 O O . HIS A 1 179 ? 1.971 -16.763 4.497 1.00 96.75 179 HIS A O 1
ATOM 1416 N N . LYS A 1 180 ? 1.714 -18.992 4.343 1.00 98.06 180 LYS A N 1
ATOM 1417 C CA . LYS A 1 180 ? 2.827 -19.180 3.403 1.00 98.06 180 LYS A CA 1
ATOM 1418 C C . LYS A 1 180 ? 2.457 -18.652 2.029 1.00 98.06 180 LYS A C 1
ATOM 1420 O O . LYS A 1 180 ? 3.251 -17.915 1.453 1.00 98.06 180 LYS A O 1
ATOM 1425 N N . LEU A 1 181 ? 1.251 -18.963 1.548 1.00 98.50 181 LEU A N 1
ATOM 1426 C CA . LEU A 1 181 ? 0.748 -18.421 0.287 1.00 98.50 181 LEU A CA 1
ATOM 1427 C C . LEU A 1 181 ? 0.724 -16.890 0.327 1.00 98.50 181 LEU A C 1
ATOM 1429 O O . LEU A 1 181 ? 1.288 -16.253 -0.557 1.00 98.50 181 LEU A O 1
ATOM 1433 N N . ASN A 1 182 ? 0.162 -16.310 1.392 1.00 98.62 182 ASN A N 1
ATOM 1434 C CA . ASN A 1 182 ? 0.156 -14.860 1.589 1.00 98.62 182 ASN A CA 1
ATOM 1435 C C . ASN A 1 182 ? 1.577 -14.286 1.607 1.00 98.62 182 ASN A C 1
ATOM 1437 O O . ASN A 1 182 ? 1.832 -13.234 1.035 1.00 98.62 182 ASN A O 1
ATOM 1441 N N . SER A 1 183 ? 2.525 -14.966 2.259 1.00 98.38 183 SER A N 1
ATOM 1442 C CA . SER A 1 183 ? 3.907 -14.496 2.299 1.00 98.38 183 SER A CA 1
ATOM 1443 C C . SER A 1 183 ? 4.562 -14.520 0.920 1.00 98.38 183 SER A C 1
ATOM 1445 O O . SER A 1 183 ? 5.133 -13.518 0.504 1.00 98.38 183 SER A O 1
ATOM 1447 N N . VAL A 1 184 ? 4.446 -15.623 0.180 1.00 98.62 184 VAL A N 1
ATOM 1448 C CA . VAL A 1 184 ? 5.048 -15.758 -1.155 1.00 98.62 184 VAL A CA 1
ATOM 1449 C C . VAL A 1 184 ? 4.448 -14.750 -2.132 1.00 98.62 184 VAL A C 1
ATOM 1451 O O . VAL A 1 184 ? 5.187 -14.006 -2.773 1.00 98.62 184 VAL A O 1
ATOM 1454 N N . VAL A 1 185 ? 3.117 -14.686 -2.218 1.00 98.81 185 VAL A N 1
ATOM 1455 C CA . VAL A 1 185 ? 2.424 -13.771 -3.136 1.00 98.81 185 VAL A CA 1
ATOM 1456 C C . VAL A 1 185 ? 2.678 -12.318 -2.739 1.00 98.81 185 VAL A C 1
ATOM 1458 O O . VAL A 1 185 ? 3.008 -11.507 -3.599 1.00 98.81 185 VAL A O 1
ATOM 1461 N N . GLY A 1 186 ? 2.629 -12.000 -1.443 1.00 98.75 186 GLY A N 1
ATOM 1462 C CA . GLY A 1 186 ? 2.942 -10.670 -0.926 1.00 98.75 186 GLY A CA 1
ATOM 1463 C C . GLY A 1 186 ? 4.349 -10.204 -1.298 1.00 98.75 186 GLY A C 1
ATOM 1464 O O . GLY A 1 186 ? 4.498 -9.100 -1.810 1.00 98.75 186 GLY A O 1
ATOM 1465 N N . HIS A 1 187 ? 5.373 -11.054 -1.148 1.00 98.81 187 HIS A N 1
ATOM 1466 C CA . HIS A 1 187 ? 6.731 -10.718 -1.586 1.00 98.81 187 HIS A CA 1
ATOM 1467 C C . HIS A 1 187 ? 6.827 -10.491 -3.093 1.00 98.81 187 HIS A C 1
ATOM 1469 O O . HIS A 1 187 ? 7.504 -9.550 -3.499 1.00 98.81 187 HIS A O 1
ATOM 1475 N N . ILE A 1 188 ? 6.175 -11.320 -3.914 1.00 98.69 188 ILE A N 1
ATOM 1476 C CA . ILE A 1 188 ? 6.193 -11.156 -5.375 1.00 98.69 188 ILE A CA 1
ATOM 1477 C C . ILE A 1 188 ? 5.571 -9.809 -5.752 1.00 98.69 188 ILE A C 1
ATOM 1479 O O . ILE A 1 188 ? 6.206 -9.013 -6.440 1.00 98.69 188 ILE A O 1
ATOM 1483 N N . LEU A 1 189 ? 4.363 -9.531 -5.255 1.00 98.81 189 LEU A N 1
ATOM 1484 C CA . LEU A 1 189 ? 3.621 -8.313 -5.569 1.00 98.81 189 LEU A CA 1
ATOM 1485 C C . LEU A 1 189 ? 4.349 -7.065 -5.069 1.00 98.81 189 LEU A C 1
ATOM 1487 O O . LEU A 1 189 ? 4.658 -6.183 -5.862 1.00 98.81 189 LEU A O 1
ATOM 1491 N N . HIS A 1 190 ? 4.682 -6.999 -3.780 1.00 98.81 190 HIS A N 1
ATOM 1492 C CA . HIS A 1 190 ? 5.292 -5.809 -3.181 1.00 98.81 190 HIS A CA 1
ATOM 1493 C C . HIS A 1 190 ? 6.726 -5.578 -3.645 1.00 98.81 190 HIS A C 1
ATOM 1495 O O . HIS A 1 190 ? 7.061 -4.445 -3.985 1.00 98.81 190 HIS A O 1
ATOM 1501 N N . SER A 1 191 ? 7.560 -6.619 -3.765 1.00 98.69 191 SER A N 1
ATOM 1502 C CA . SER A 1 191 ? 8.928 -6.409 -4.265 1.00 98.69 191 SER A CA 1
ATOM 1503 C C . SER A 1 191 ? 8.907 -5.895 -5.700 1.00 98.69 191 SER A C 1
ATOM 1505 O O . SER A 1 191 ? 9.704 -5.017 -6.009 1.00 98.69 191 SER A O 1
ATOM 1507 N N . SER A 1 192 ? 7.967 -6.357 -6.544 1.00 98.56 192 SER A N 1
ATOM 1508 C CA . SER A 1 192 ? 7.840 -5.906 -7.942 1.00 98.56 192 SER A CA 1
ATOM 1509 C C . SER A 1 192 ? 7.552 -4.411 -8.102 1.00 98.56 192 SER A C 1
ATOM 1511 O O . SER A 1 192 ? 7.787 -3.871 -9.177 1.00 98.56 192 SER A O 1
ATOM 1513 N N . ILE A 1 193 ? 7.090 -3.749 -7.037 1.00 98.62 193 ILE A N 1
ATOM 1514 C CA . ILE A 1 193 ? 6.854 -2.303 -6.957 1.00 98.62 193 ILE A CA 1
ATOM 1515 C C . ILE A 1 193 ? 7.716 -1.650 -5.862 1.00 98.62 193 ILE A C 1
ATOM 1517 O O . ILE A 1 193 ? 7.343 -0.623 -5.310 1.00 98.62 193 ILE A O 1
ATOM 1521 N N . LEU A 1 194 ? 8.872 -2.245 -5.542 1.00 98.62 194 LEU A N 1
ATOM 1522 C CA . LEU A 1 194 ? 9.872 -1.746 -4.585 1.00 98.62 194 LEU A CA 1
ATOM 1523 C C . LEU A 1 194 ? 9.342 -1.474 -3.165 1.00 98.62 194 LEU A C 1
ATOM 1525 O O . LEU A 1 194 ? 9.812 -0.561 -2.485 1.00 98.62 194 LEU A O 1
ATOM 1529 N N . VAL A 1 195 ? 8.439 -2.323 -2.677 1.00 98.62 195 VAL A N 1
ATOM 1530 C CA . VAL A 1 195 ? 7.970 -2.330 -1.285 1.00 98.62 195 VAL A CA 1
ATOM 1531 C C . VAL A 1 195 ? 8.562 -3.527 -0.527 1.00 98.62 195 VAL A C 1
ATOM 1533 O O . VAL A 1 195 ? 8.406 -4.668 -0.971 1.00 98.62 195 VAL A O 1
ATOM 1536 N N . PRO A 1 196 ? 9.240 -3.331 0.623 1.00 98.38 196 PRO A N 1
ATOM 1537 C CA . PRO A 1 196 ? 9.727 -4.434 1.446 1.00 98.38 196 PRO A CA 1
ATOM 1538 C C . PRO A 1 196 ? 8.549 -5.075 2.191 1.00 98.38 196 PRO A C 1
ATOM 1540 O O . PRO A 1 196 ? 8.144 -4.598 3.250 1.00 98.38 196 PRO A O 1
ATOM 1543 N N . TYR A 1 197 ? 8.002 -6.161 1.638 1.00 98.69 197 TYR A N 1
ATOM 1544 C CA . TYR A 1 197 ? 6.729 -6.752 2.070 1.00 98.69 197 TYR A CA 1
ATOM 1545 C C . TYR A 1 197 ? 6.568 -6.894 3.590 1.00 98.69 197 TYR A C 1
ATOM 1547 O O . TYR A 1 197 ? 5.615 -6.369 4.149 1.00 98.69 197 TYR A O 1
ATOM 1555 N N . HIS A 1 198 ? 7.475 -7.573 4.294 1.00 98.44 198 HIS A N 1
ATOM 1556 C CA . HIS A 1 198 ? 7.376 -7.766 5.740 1.00 98.44 198 HIS A CA 1
ATOM 1557 C C . HIS A 1 198 ? 7.635 -6.495 6.537 1.00 98.44 198 HIS A C 1
ATOM 1559 O O . HIS A 1 198 ? 6.919 -6.265 7.510 1.00 98.44 198 HIS A O 1
ATOM 1565 N N . GLY A 1 199 ? 8.598 -5.672 6.112 1.00 98.12 199 GLY A N 1
ATOM 1566 C CA . GLY A 1 199 ? 8.858 -4.378 6.737 1.00 98.12 199 GLY A CA 1
ATOM 1567 C C . GLY A 1 199 ? 7.595 -3.522 6.745 1.00 98.12 199 GLY A C 1
ATOM 1568 O O . GLY A 1 199 ? 7.152 -3.080 7.802 1.00 98.12 199 GLY A O 1
ATOM 1569 N N . TRP A 1 200 ? 6.960 -3.384 5.578 1.00 98.19 200 TRP A N 1
ATOM 1570 C CA . TRP A 1 200 ? 5.693 -2.674 5.423 1.00 98.19 200 TRP A CA 1
ATOM 1571 C C . TRP A 1 200 ? 4.513 -3.394 6.097 1.00 98.19 200 TRP A C 1
ATOM 1573 O O . TRP A 1 200 ? 3.730 -2.765 6.795 1.00 98.19 200 TRP A O 1
ATOM 1583 N N . ARG A 1 201 ? 4.383 -4.720 5.973 1.00 98.19 201 ARG A N 1
ATOM 1584 C CA . ARG A 1 201 ? 3.290 -5.495 6.596 1.00 98.19 201 ARG A CA 1
ATOM 1585 C C . ARG A 1 201 ? 3.264 -5.296 8.108 1.00 98.19 201 ARG A C 1
ATOM 1587 O O . ARG A 1 201 ? 2.188 -5.219 8.694 1.00 98.19 201 ARG A O 1
ATOM 1594 N N . ILE A 1 202 ? 4.433 -5.279 8.750 1.00 97.12 202 ILE A N 1
ATOM 1595 C CA . ILE A 1 202 ? 4.532 -5.126 10.203 1.00 97.12 202 ILE A CA 1
ATOM 1596 C C . ILE A 1 202 ? 4.185 -3.694 10.617 1.00 97.12 202 ILE A C 1
ATOM 1598 O O . ILE A 1 202 ? 3.364 -3.541 11.520 1.00 97.12 202 ILE A O 1
ATOM 1602 N N . SER A 1 203 ? 4.718 -2.664 9.946 1.00 96.00 203 SER A N 1
ATOM 1603 C CA . SER A 1 203 ? 4.329 -1.276 10.241 1.00 96.00 203 SER A CA 1
ATOM 1604 C C . SER A 1 203 ? 2.849 -1.026 9.991 1.00 96.00 203 SER A C 1
ATOM 1606 O O . SER A 1 203 ? 2.178 -0.423 10.826 1.00 96.00 203 SER A O 1
ATOM 1608 N N . HIS A 1 204 ? 2.307 -1.571 8.905 1.00 96.44 204 HIS A N 1
ATOM 1609 C CA . HIS A 1 204 ? 0.890 -1.479 8.578 1.00 96.44 204 HIS A CA 1
ATOM 1610 C C . HIS A 1 204 ? 0.012 -2.214 9.598 1.00 96.44 204 HIS A C 1
ATOM 1612 O O . HIS A 1 204 ? -1.002 -1.686 10.046 1.00 96.44 204 HIS A O 1
ATOM 1618 N N . ARG A 1 205 ? 0.423 -3.395 10.081 1.00 96.06 205 ARG A N 1
ATOM 1619 C CA . ARG A 1 205 ? -0.255 -4.075 11.200 1.00 96.06 205 ARG A CA 1
ATOM 1620 C C . ARG A 1 205 ? -0.248 -3.210 12.465 1.00 96.06 205 ARG A C 1
ATOM 1622 O O . ARG A 1 205 ? -1.272 -3.142 13.140 1.00 96.06 205 ARG A O 1
ATOM 1629 N N . THR A 1 206 ? 0.870 -2.554 12.778 1.00 94.31 206 THR A N 1
ATOM 1630 C CA . THR A 1 206 ? 0.976 -1.630 13.920 1.00 94.31 206 THR A CA 1
ATOM 1631 C C . THR A 1 206 ? 0.049 -0.427 13.749 1.00 94.31 206 THR A C 1
ATOM 1633 O O . THR A 1 206 ? -0.641 -0.068 14.701 1.00 94.31 206 THR A O 1
ATOM 1636 N N . HIS A 1 207 ? -0.042 0.143 12.544 1.00 94.06 207 HIS A N 1
ATOM 1637 C CA . HIS A 1 207 ? -1.026 1.173 12.208 1.00 94.06 207 HIS A CA 1
ATOM 1638 C C . HIS A 1 207 ? -2.455 0.671 12.442 1.00 94.06 207 HIS A C 1
ATOM 1640 O O . HIS A 1 207 ? -3.194 1.279 13.206 1.00 94.06 207 HIS A O 1
ATOM 1646 N N . HIS A 1 208 ? -2.832 -0.492 11.907 1.00 94.75 208 HIS A N 1
ATOM 1647 C CA . HIS A 1 208 ? -4.178 -1.033 12.110 1.00 94.75 208 HIS A CA 1
ATOM 1648 C C . HIS A 1 208 ? -4.507 -1.351 13.571 1.00 94.75 208 HIS A C 1
ATOM 1650 O O . HIS A 1 208 ? -5.663 -1.283 13.957 1.00 94.75 208 HIS A O 1
ATOM 1656 N N . GLN A 1 209 ? -3.527 -1.693 14.406 1.00 94.06 209 GLN A N 1
ATOM 1657 C CA . GLN A 1 209 ? -3.760 -1.917 15.837 1.00 94.06 209 GLN A CA 1
ATOM 1658 C C . GLN A 1 209 ? -3.949 -0.615 16.625 1.00 94.06 209 GLN A C 1
ATOM 1660 O O . GLN A 1 209 ? -4.548 -0.640 17.700 1.00 94.06 209 GLN A O 1
ATOM 1665 N N . ASN A 1 210 ? -3.452 0.505 16.095 1.00 92.25 210 ASN A N 1
ATOM 1666 C CA . ASN A 1 210 ? -3.348 1.782 16.796 1.00 92.25 210 ASN A CA 1
ATOM 1667 C C . ASN A 1 210 ? -3.942 2.954 16.003 1.00 92.25 210 ASN A C 1
ATOM 1669 O O . ASN A 1 210 ? -3.641 4.101 16.313 1.00 92.25 210 ASN A O 1
ATOM 1673 N N . HIS A 1 211 ? -4.767 2.699 14.988 1.00 87.25 211 HIS A N 1
ATOM 1674 C CA . HIS A 1 211 ? -5.209 3.739 14.065 1.00 87.25 211 HIS A CA 1
ATOM 1675 C C . HIS A 1 211 ? -5.933 4.871 14.811 1.00 87.25 211 HIS A C 1
ATOM 1677 O O . HIS A 1 211 ? -6.797 4.623 15.666 1.00 87.25 211 HIS A O 1
ATOM 1683 N N . GLY A 1 212 ? -5.532 6.113 14.538 1.00 83.38 212 GLY A N 1
ATOM 1684 C CA . GLY A 1 212 ? -6.048 7.297 15.235 1.00 83.38 212 GLY A CA 1
ATOM 1685 C C . GLY A 1 212 ? -5.513 7.487 16.665 1.00 83.38 212 GLY A C 1
ATOM 1686 O O . GLY A 1 212 ? -5.969 8.386 17.371 1.00 83.38 212 GLY A O 1
ATOM 1687 N N . HIS A 1 213 ? -4.554 6.671 17.120 1.00 87.38 213 HIS A N 1
ATOM 1688 C CA . HIS A 1 213 ? -3.848 6.871 18.387 1.00 87.38 213 HIS A CA 1
ATOM 1689 C C . HIS A 1 213 ? -2.633 7.784 18.181 1.00 87.38 213 HIS A C 1
ATOM 1691 O O . HIS A 1 213 ? -1.709 7.435 17.456 1.00 87.38 213 HIS A O 1
ATOM 1697 N N . VAL A 1 214 ? -2.566 8.904 18.905 1.00 82.38 214 VAL A N 1
ATOM 1698 C CA . VAL A 1 214 ? -1.522 9.932 18.710 1.00 82.38 214 VAL A CA 1
ATOM 1699 C C . VAL A 1 214 ? -0.092 9.393 18.866 1.00 82.38 214 VAL A C 1
ATOM 1701 O O . VAL A 1 214 ? 0.772 9.710 18.063 1.00 82.38 214 VAL A O 1
ATOM 1704 N N . GLU A 1 215 ? 0.172 8.573 19.885 1.00 83.31 215 GLU A N 1
ATOM 1705 C CA . GLU A 1 215 ? 1.536 8.075 20.145 1.00 83.31 215 GLU A CA 1
ATOM 1706 C C . GLU A 1 215 ? 1.870 6.759 19.418 1.00 83.31 215 GLU A C 1
ATOM 1708 O O . GLU A 1 215 ? 2.990 6.559 18.945 1.00 83.31 215 GLU A O 1
ATOM 1713 N N . ASN A 1 216 ? 0.901 5.842 19.338 1.00 87.94 216 ASN A N 1
ATOM 1714 C CA . ASN A 1 216 ? 1.148 4.460 18.931 1.00 87.94 216 ASN A CA 1
ATOM 1715 C C . ASN A 1 216 ? 0.871 4.194 17.444 1.00 87.94 216 ASN A C 1
ATOM 1717 O O . ASN A 1 216 ? 1.358 3.189 16.925 1.00 87.94 216 ASN A O 1
ATOM 1721 N N . ASP A 1 217 ? 0.133 5.062 16.741 1.00 88.56 217 ASP A N 1
ATOM 1722 C CA . ASP A 1 217 ? -0.064 4.922 15.294 1.00 88.56 217 ASP A CA 1
ATOM 1723 C C . ASP A 1 217 ? 1.274 5.088 14.562 1.00 88.56 217 ASP A C 1
ATOM 1725 O O . ASP A 1 217 ? 2.057 6.000 14.838 1.00 88.56 217 ASP A O 1
ATOM 1729 N N . GLU A 1 218 ? 1.571 4.167 13.651 1.00 87.50 218 GLU A N 1
ATOM 1730 C CA . GLU A 1 218 ? 2.851 4.091 12.966 1.00 87.50 218 GLU A CA 1
ATOM 1731 C C . GLU A 1 218 ? 3.014 5.072 11.816 1.00 87.50 218 GLU A C 1
ATOM 1733 O O . GLU A 1 218 ? 4.052 5.725 11.697 1.00 87.50 218 GLU A O 1
ATOM 1738 N N . SER A 1 219 ? 2.005 5.166 10.966 1.00 77.19 219 SER A N 1
ATOM 1739 C CA . SER A 1 219 ? 2.090 5.903 9.712 1.00 77.19 219 SER A CA 1
ATOM 1740 C C . SER A 1 219 ? 1.450 7.279 9.840 1.00 77.19 219 SER A C 1
ATOM 1742 O O . SER A 1 219 ? 2.030 8.250 9.349 1.00 77.19 219 SER A O 1
ATOM 1744 N N . TRP A 1 220 ? 0.326 7.381 10.558 1.00 70.19 220 TRP A N 1
ATOM 1745 C CA . TRP A 1 220 ? -0.525 8.570 10.555 1.00 70.19 220 TRP A CA 1
ATOM 1746 C C . TRP A 1 220 ? -0.956 8.988 11.954 1.00 70.19 220 TRP A C 1
ATOM 1748 O O . TRP A 1 220 ? -1.964 8.537 12.486 1.00 70.19 220 TRP A O 1
ATOM 1758 N N . HIS A 1 221 ? -0.220 9.931 12.530 1.00 72.62 221 HIS A N 1
ATOM 1759 C CA . HIS A 1 221 ? -0.611 10.593 13.767 1.00 72.62 221 HIS A CA 1
ATOM 1760 C C . HIS A 1 221 ? -0.347 12.098 13.682 1.00 72.62 221 HIS A C 1
ATOM 1762 O O . HIS A 1 221 ? 0.572 12.533 12.979 1.00 72.62 221 HIS A O 1
ATOM 1768 N N . PRO A 1 222 ? -1.143 12.918 14.384 1.00 73.81 222 PRO A N 1
ATOM 1769 C CA . PRO A 1 222 ? -0.895 14.342 14.461 1.00 73.81 222 PRO A CA 1
ATOM 1770 C C . PRO A 1 222 ? 0.372 14.581 15.282 1.00 73.81 222 PRO A C 1
ATOM 1772 O O . PRO A 1 222 ? 0.595 13.954 16.318 1.00 73.81 222 PRO A O 1
ATOM 1775 N N . LEU A 1 223 ? 1.187 15.528 14.835 1.00 80.81 223 LEU A N 1
ATOM 1776 C CA . LEU A 1 223 ? 2.307 16.014 15.629 1.00 80.81 223 LEU A CA 1
ATOM 1777 C C . LEU A 1 223 ? 1.801 17.028 16.654 1.00 80.81 223 LEU A C 1
ATOM 1779 O O . LEU A 1 223 ? 0.905 17.825 16.368 1.00 80.81 223 LEU A O 1
ATOM 1783 N N . THR A 1 224 ? 2.409 17.043 17.840 1.00 81.50 224 THR A N 1
ATOM 1784 C CA . THR A 1 224 ? 2.184 18.144 18.783 1.00 81.50 224 THR A CA 1
ATOM 1785 C C . THR A 1 224 ? 2.693 19.448 18.174 1.00 81.50 224 THR A C 1
ATOM 1787 O O . THR A 1 224 ? 3.665 19.454 17.414 1.00 81.50 224 THR A O 1
ATOM 1790 N N . GLU A 1 225 ? 2.063 20.575 18.512 1.00 84.19 225 GLU A N 1
ATOM 1791 C CA . GLU A 1 225 ? 2.442 21.874 17.940 1.00 84.19 225 GLU A CA 1
ATOM 1792 C C . GLU A 1 225 ? 3.918 22.205 18.210 1.00 84.19 225 GLU A C 1
ATOM 1794 O O . GLU A 1 225 ? 4.633 22.665 17.320 1.00 84.19 225 GLU A O 1
ATOM 1799 N N . THR A 1 226 ? 4.397 21.915 19.423 1.00 87.69 226 THR A N 1
ATOM 1800 C CA . THR A 1 226 ? 5.802 22.085 19.806 1.00 87.69 226 THR A CA 1
ATOM 1801 C C . THR A 1 226 ? 6.726 21.249 18.928 1.00 87.69 226 THR A C 1
ATOM 1803 O O . THR A 1 226 ? 7.731 21.762 18.441 1.00 87.69 226 THR A O 1
ATOM 1806 N N . TYR A 1 227 ? 6.385 19.979 18.690 1.00 86.31 227 TYR A N 1
ATOM 1807 C CA . TYR A 1 227 ? 7.202 19.106 17.854 1.00 86.31 227 TYR A CA 1
ATOM 1808 C C . TYR A 1 227 ? 7.213 19.584 16.400 1.00 86.31 227 TYR A C 1
ATOM 1810 O O . TYR A 1 227 ? 8.282 19.739 15.818 1.00 86.31 227 TYR A O 1
ATOM 1818 N N . TYR A 1 228 ? 6.043 19.922 15.847 1.00 88.50 228 TYR A N 1
ATOM 1819 C CA . TYR A 1 228 ? 5.926 20.480 14.501 1.00 88.50 228 TYR A CA 1
ATOM 1820 C C . TYR A 1 228 ? 6.757 21.758 14.336 1.00 88.50 228 TYR A C 1
ATOM 1822 O O . TYR A 1 228 ? 7.520 21.872 13.380 1.00 88.50 228 TYR A O 1
ATOM 1830 N N . LYS A 1 229 ? 6.675 22.709 15.278 1.00 90.12 229 LYS A N 1
ATOM 1831 C CA . LYS A 1 229 ? 7.463 23.955 15.239 1.00 90.12 229 LYS A CA 1
ATOM 1832 C C . LYS A 1 229 ? 8.970 23.692 15.238 1.00 90.12 229 LYS A C 1
ATOM 1834 O O . LYS A 1 229 ? 9.683 24.415 14.545 1.00 90.12 229 LYS A O 1
ATOM 1839 N N . ASN A 1 230 ? 9.422 22.639 15.916 1.00 92.88 230 ASN A N 1
ATOM 1840 C CA . ASN A 1 230 ? 10.832 22.263 16.018 1.00 92.88 230 ASN A CA 1
ATOM 1841 C C . ASN A 1 230 ? 11.360 21.422 14.843 1.00 92.88 230 ASN A C 1
ATOM 1843 O O . ASN A 1 230 ? 12.565 21.190 14.781 1.00 92.88 230 ASN A O 1
ATOM 1847 N N . LEU A 1 231 ? 10.507 20.978 13.910 1.00 90.19 231 LEU A N 1
ATOM 1848 C CA . LEU A 1 231 ? 10.978 20.318 12.689 1.00 90.19 231 LEU A CA 1
ATOM 1849 C C . LEU A 1 231 ? 11.801 21.281 11.827 1.00 90.19 231 LEU A C 1
ATOM 1851 O O . LEU A 1 231 ? 11.485 22.474 11.722 1.00 90.19 231 LEU A O 1
ATOM 1855 N N . ASP A 1 232 ? 12.828 20.750 11.168 1.00 91.81 232 ASP A N 1
ATOM 1856 C CA . ASP A 1 232 ? 13.583 21.491 10.166 1.00 91.81 232 ASP A CA 1
ATOM 1857 C C . ASP A 1 232 ? 12.693 21.849 8.959 1.00 91.81 232 ASP A C 1
ATOM 1859 O O . ASP A 1 232 ? 11.662 21.219 8.701 1.00 91.81 232 ASP A O 1
ATOM 1863 N N . ALA A 1 233 ? 13.075 22.901 8.232 1.00 90.69 233 ALA A N 1
ATOM 1864 C CA . ALA A 1 233 ? 12.282 23.418 7.119 1.00 90.69 233 ALA A CA 1
ATOM 1865 C C . ALA A 1 233 ? 12.100 22.384 5.997 1.00 90.69 233 ALA A C 1
ATOM 1867 O O . ALA A 1 233 ? 11.009 22.278 5.446 1.00 90.69 233 ALA A O 1
ATOM 1868 N N . LEU A 1 234 ? 13.126 21.572 5.717 1.00 89.50 234 LEU A N 1
ATOM 1869 C CA . LEU A 1 234 ? 13.061 20.559 4.668 1.00 89.50 234 LEU A CA 1
ATOM 1870 C C . LEU A 1 234 ? 12.049 19.465 5.022 1.00 89.50 234 LEU A C 1
ATOM 1872 O O . LEU A 1 234 ? 11.230 19.101 4.183 1.00 89.50 234 LEU A O 1
ATOM 1876 N N . THR A 1 235 ? 12.052 18.973 6.263 1.00 88.06 235 THR A N 1
ATOM 1877 C CA . THR A 1 235 ? 11.049 18.007 6.728 1.00 88.06 235 THR A CA 1
ATOM 1878 C C . THR A 1 235 ? 9.646 18.605 6.688 1.00 88.06 235 THR A C 1
ATOM 1880 O O . THR A 1 235 ? 8.712 17.916 6.278 1.00 88.06 235 THR A O 1
ATOM 1883 N N . LYS A 1 236 ? 9.485 19.880 7.072 1.00 87.81 236 LYS A N 1
ATOM 1884 C CA . LYS A 1 236 ? 8.190 20.574 6.993 1.00 87.81 236 LYS A CA 1
ATOM 1885 C C . LYS A 1 236 ? 7.673 20.638 5.561 1.00 87.81 236 LYS A C 1
ATOM 1887 O O . LYS A 1 236 ? 6.559 20.186 5.306 1.00 87.81 236 LYS A O 1
ATOM 1892 N N . ASP A 1 237 ? 8.495 21.130 4.640 1.00 86.75 237 ASP A N 1
ATOM 1893 C CA . ASP A 1 237 ? 8.115 21.269 3.238 1.00 86.75 237 ASP A CA 1
ATOM 1894 C C . ASP A 1 237 ? 7.833 19.907 2.608 1.00 86.75 237 ASP A C 1
ATOM 1896 O O . ASP A 1 237 ? 6.789 19.704 1.991 1.00 86.75 237 ASP A O 1
ATOM 1900 N N . PHE A 1 238 ? 8.706 18.929 2.843 1.00 86.81 238 PHE A N 1
ATOM 1901 C CA . PHE A 1 238 ? 8.565 17.610 2.247 1.00 86.81 238 PHE A CA 1
ATOM 1902 C C . PHE A 1 238 ? 7.341 16.836 2.767 1.00 86.81 238 PHE A C 1
ATOM 1904 O O . PHE A 1 238 ? 6.693 16.125 2.003 1.00 86.81 238 PHE A O 1
ATOM 1911 N N . ARG A 1 239 ? 7.008 16.956 4.061 1.00 83.56 239 ARG A N 1
ATOM 1912 C CA . ARG A 1 239 ? 5.924 16.182 4.697 1.00 83.56 239 ARG A CA 1
ATOM 1913 C C . ARG A 1 239 ? 4.583 16.897 4.764 1.00 83.56 239 ARG A C 1
ATOM 1915 O O . ARG A 1 239 ? 3.571 16.210 4.886 1.00 83.56 239 ARG A O 1
ATOM 1922 N N . PHE A 1 240 ? 4.548 18.225 4.665 1.00 84.00 240 PHE A N 1
ATOM 1923 C CA . PHE A 1 240 ? 3.320 18.997 4.880 1.00 84.00 240 PHE A CA 1
ATOM 1924 C C . PHE A 1 240 ? 3.013 20.037 3.790 1.00 84.00 240 PHE A C 1
ATOM 1926 O O . PHE A 1 240 ? 1.920 20.604 3.814 1.00 84.00 240 PHE A O 1
ATOM 1933 N N . THR A 1 241 ? 3.894 20.246 2.802 1.00 84.38 241 THR A N 1
ATOM 1934 C CA . THR A 1 241 ? 3.668 21.209 1.707 1.00 84.38 241 THR A CA 1
ATOM 1935 C C . THR A 1 241 ? 3.474 20.495 0.370 1.00 84.38 241 THR A C 1
ATOM 1937 O O . THR A 1 241 ? 4.402 19.940 -0.212 1.00 84.38 241 THR A O 1
ATOM 1940 N N . VAL A 1 242 ? 2.251 20.520 -0.161 1.00 80.31 242 VAL A N 1
ATOM 1941 C CA . VAL A 1 242 ? 1.930 19.936 -1.476 1.00 80.31 242 VAL A CA 1
ATOM 1942 C C . VAL A 1 242 ? 2.811 20.558 -2.577 1.00 80.31 242 VAL A C 1
ATOM 1944 O O . VAL A 1 242 ? 2.968 21.780 -2.596 1.00 80.31 242 VAL A O 1
ATOM 1947 N N . PRO A 1 243 ? 3.362 19.756 -3.515 1.00 86.75 243 PRO A N 1
ATOM 1948 C CA . PRO A 1 243 ? 3.046 18.346 -3.787 1.00 86.75 243 PRO A CA 1
ATOM 1949 C C . PRO A 1 243 ? 3.946 17.314 -3.099 1.00 86.75 243 PRO A C 1
ATOM 1951 O O . PRO A 1 243 ? 3.722 16.120 -3.276 1.00 86.75 243 PRO A O 1
ATOM 1954 N N . PHE A 1 244 ? 4.941 17.734 -2.318 1.00 87.12 244 PHE A N 1
ATOM 1955 C CA . PHE A 1 244 ? 5.987 16.842 -1.809 1.00 87.12 244 PHE A CA 1
ATOM 1956 C C . PHE A 1 244 ? 5.506 15.657 -0.949 1.00 87.12 244 PHE A C 1
ATOM 1958 O O . PHE A 1 244 ? 6.061 14.570 -1.125 1.00 87.12 244 PHE A O 1
ATOM 1965 N N . PRO A 1 245 ? 4.443 15.776 -0.123 1.00 87.81 245 PRO A N 1
ATOM 1966 C CA . PRO A 1 245 ? 3.913 14.647 0.636 1.00 87.81 245 PRO A CA 1
ATOM 1967 C C . PRO A 1 245 ? 3.451 13.482 -0.238 1.00 87.81 245 PRO A C 1
ATOM 1969 O O . PRO A 1 245 ? 3.416 12.358 0.240 1.00 87.81 245 PRO A O 1
ATOM 1972 N N . MET A 1 246 ? 3.120 13.729 -1.513 1.00 89.94 246 MET A N 1
ATOM 1973 C CA . MET A 1 246 ? 2.718 12.688 -2.472 1.00 89.94 246 MET A CA 1
ATOM 1974 C C . MET A 1 246 ? 3.899 11.862 -3.001 1.00 89.94 246 MET A C 1
ATOM 1976 O O . MET A 1 246 ? 3.721 10.990 -3.845 1.00 89.94 246 MET A O 1
ATOM 1980 N N . LEU A 1 247 ? 5.117 12.184 -2.568 1.00 91.88 247 LEU A N 1
ATOM 1981 C CA . LEU A 1 247 ? 6.349 11.476 -2.904 1.00 91.88 247 LEU A CA 1
ATOM 1982 C C . LEU A 1 247 ? 7.002 10.882 -1.649 1.00 91.88 247 LEU A C 1
ATOM 1984 O O . LEU A 1 247 ? 8.150 10.436 -1.708 1.00 91.88 247 LEU A O 1
ATOM 1988 N N . ALA A 1 248 ? 6.319 10.923 -0.503 1.00 91.25 248 ALA A N 1
ATOM 1989 C CA . ALA A 1 248 ? 6.919 10.675 0.798 1.00 91.25 248 ALA A CA 1
ATOM 1990 C C . ALA A 1 248 ? 7.130 9.190 1.086 1.00 91.25 248 ALA A C 1
ATOM 1992 O O . ALA A 1 248 ? 8.053 8.850 1.833 1.00 91.25 248 ALA A O 1
ATOM 1993 N N . TYR A 1 249 ? 6.327 8.305 0.494 1.00 94.38 249 TYR A N 1
ATOM 1994 C CA . TYR A 1 249 ? 6.318 6.890 0.851 1.00 94.38 249 TYR A CA 1
ATOM 1995 C C . TYR A 1 249 ? 7.692 6.181 0.792 1.00 94.38 249 TYR A C 1
ATOM 1997 O O . TYR A 1 249 ? 8.068 5.552 1.787 1.00 94.38 249 TYR A O 1
ATOM 2005 N N . PRO A 1 250 ? 8.523 6.306 -0.266 1.00 95.50 250 PRO A N 1
ATOM 2006 C CA . PRO A 1 250 ? 9.848 5.676 -0.280 1.00 95.50 250 PRO A CA 1
ATOM 2007 C C . PRO A 1 250 ? 10.764 6.172 0.851 1.00 95.50 250 PRO A C 1
ATOM 2009 O O . PRO A 1 250 ? 11.532 5.402 1.428 1.00 95.50 250 PRO A O 1
ATOM 2012 N N . PHE A 1 251 ? 10.651 7.450 1.216 1.00 93.38 251 PHE A N 1
ATOM 2013 C CA . PHE A 1 251 ? 11.419 8.047 2.309 1.00 93.38 251 PHE A CA 1
ATOM 2014 C C . PHE A 1 251 ? 10.880 7.634 3.678 1.00 93.38 251 PHE A C 1
ATOM 2016 O O . PHE A 1 251 ? 11.663 7.468 4.612 1.00 93.38 251 PHE A O 1
ATOM 2023 N N . TYR A 1 252 ? 9.566 7.432 3.796 1.00 93.31 252 TYR A N 1
ATOM 2024 C CA . TYR A 1 252 ? 8.940 6.818 4.964 1.00 93.31 252 TYR A CA 1
ATOM 2025 C C . TYR A 1 252 ? 9.444 5.386 5.176 1.00 93.31 252 TYR A C 1
ATOM 2027 O O . TYR A 1 252 ? 9.748 5.011 6.307 1.00 93.31 252 TYR A O 1
ATOM 2035 N N . LEU A 1 253 ? 9.634 4.603 4.109 1.00 96.50 253 LEU A N 1
ATOM 2036 C CA . LEU A 1 253 ? 10.220 3.269 4.243 1.00 96.50 253 LEU A CA 1
ATOM 2037 C C . LEU A 1 253 ? 11.635 3.329 4.839 1.00 96.50 253 LEU A C 1
ATOM 2039 O O . LEU A 1 253 ? 11.988 2.495 5.673 1.00 96.50 253 LEU A O 1
ATOM 2043 N N . TRP A 1 254 ? 12.422 4.342 4.472 1.00 95.62 254 TRP A N 1
ATOM 2044 C CA . TRP A 1 254 ? 13.795 4.490 4.954 1.00 95.62 254 TRP A CA 1
ATOM 2045 C C . TRP A 1 254 ? 13.911 5.097 6.359 1.00 95.62 254 TRP A C 1
ATOM 2047 O O . TRP A 1 254 ? 14.780 4.666 7.112 1.00 95.62 254 TRP A O 1
ATOM 2057 N N . ASN A 1 255 ? 13.052 6.067 6.701 1.00 91.12 255 ASN A N 1
ATOM 2058 C CA . ASN A 1 255 ? 13.214 6.932 7.881 1.00 91.12 255 ASN A CA 1
ATOM 2059 C C . ASN A 1 255 ? 12.006 6.967 8.839 1.00 91.12 255 ASN A C 1
ATOM 2061 O O . ASN A 1 255 ? 12.073 7.647 9.859 1.00 91.12 255 ASN A O 1
ATOM 2065 N N . ARG A 1 256 ? 10.898 6.283 8.515 1.00 91.31 256 ARG A N 1
ATOM 2066 C CA . ARG A 1 256 ? 9.602 6.332 9.227 1.00 91.31 256 ARG A CA 1
ATOM 2067 C C . ARG A 1 256 ? 9.017 7.750 9.317 1.00 91.31 256 ARG A C 1
ATOM 2069 O O . ARG A 1 256 ? 9.432 8.659 8.593 1.00 91.31 256 ARG A O 1
ATOM 2076 N N . SER A 1 257 ? 7.933 7.922 10.069 1.00 88.56 257 SER A N 1
ATOM 2077 C CA . SER A 1 257 ? 7.267 9.220 10.255 1.00 88.56 257 SER A CA 1
ATOM 2078 C C . SER A 1 257 ? 8.028 10.103 11.255 1.00 88.56 257 SER A C 1
ATOM 2080 O O . SER A 1 257 ? 8.697 9.564 12.139 1.00 88.56 257 SER A O 1
ATOM 2082 N N . PRO A 1 258 ? 7.941 11.447 11.149 1.00 87.31 258 PRO A N 1
ATOM 2083 C CA . PRO A 1 258 ? 8.551 12.343 12.130 1.00 87.31 258 PRO A CA 1
ATOM 2084 C C . PRO A 1 258 ? 8.154 11.952 13.559 1.00 87.31 258 PRO A C 1
ATOM 2086 O O . PRO A 1 258 ? 6.995 11.645 13.815 1.00 87.31 258 PRO A O 1
ATOM 2089 N N . GLY A 1 259 ? 9.115 11.938 14.480 1.00 85.62 259 GLY A N 1
ATOM 2090 C CA . GLY A 1 259 ? 8.917 11.464 15.857 1.00 85.62 259 GLY A CA 1
ATOM 2091 C C . GLY A 1 259 ? 9.265 9.991 16.069 1.00 85.62 259 GLY A C 1
ATOM 2092 O O . GLY A 1 259 ? 9.367 9.560 17.215 1.00 85.62 259 GLY A O 1
ATOM 2093 N N . LYS A 1 260 ? 9.511 9.234 14.993 1.00 88.69 260 LYS A N 1
ATOM 2094 C CA . LYS A 1 260 ? 9.933 7.830 15.038 1.00 88.69 260 LYS A CA 1
ATOM 2095 C C . LYS A 1 260 ? 11.303 7.651 14.384 1.00 88.69 260 LYS A C 1
ATOM 2097 O O . LYS A 1 260 ? 11.696 8.433 13.524 1.00 88.69 260 LYS A O 1
ATOM 2102 N N . SER A 1 261 ? 12.042 6.630 14.811 1.00 90.44 261 SER A N 1
ATOM 2103 C CA . SER A 1 261 ? 13.392 6.318 14.320 1.00 90.44 261 SER A CA 1
ATOM 2104 C C . SER A 1 261 ? 13.442 4.960 13.636 1.00 90.44 261 SER A C 1
ATOM 2106 O O . SER A 1 261 ? 12.597 4.120 13.895 1.00 90.44 261 SER A O 1
ATOM 2108 N N . GLY A 1 262 ? 14.455 4.695 12.818 1.00 93.56 262 GLY A N 1
ATOM 2109 C CA . GLY A 1 262 ? 14.656 3.380 12.206 1.00 93.56 262 GLY A CA 1
ATOM 2110 C C . GLY A 1 262 ? 14.037 3.248 10.816 1.00 93.56 262 GLY A C 1
ATOM 2111 O O . GLY A 1 262 ? 13.592 4.223 10.214 1.00 93.56 262 GLY A O 1
ATOM 2112 N N . SER A 1 263 ? 14.071 2.029 10.284 1.00 96.69 263 SER A N 1
ATOM 2113 C CA . SER A 1 263 ? 13.862 1.755 8.864 1.00 96.69 263 SER A CA 1
ATOM 2114 C C . SER A 1 263 ? 13.098 0.457 8.660 1.00 96.69 263 SER A C 1
ATOM 2116 O O . SER A 1 263 ? 13.315 -0.518 9.376 1.00 96.69 263 SER A O 1
ATOM 2118 N N . HIS A 1 264 ? 12.275 0.408 7.614 1.00 97.81 264 HIS A N 1
ATOM 2119 C CA . HIS A 1 264 ? 11.548 -0.799 7.222 1.00 97.81 264 HIS A CA 1
ATOM 2120 C C . HIS A 1 264 ? 12.471 -1.902 6.678 1.00 97.81 264 HIS A C 1
ATOM 2122 O O . HIS A 1 264 ? 12.037 -3.043 6.527 1.00 97.81 264 HIS A O 1
ATOM 2128 N N . TYR A 1 265 ? 13.729 -1.561 6.384 1.00 98.00 265 TYR A N 1
ATOM 2129 C CA . TYR A 1 265 ? 14.746 -2.475 5.868 1.00 98.00 265 TYR A CA 1
ATOM 2130 C C . TYR A 1 265 ? 15.713 -2.973 6.949 1.00 98.00 265 TYR A C 1
ATOM 2132 O O . TYR A 1 265 ? 16.403 -3.972 6.728 1.00 98.00 265 TYR A O 1
ATOM 2140 N N . ASP A 1 266 ? 15.778 -2.290 8.100 1.00 97.38 266 ASP A N 1
ATOM 2141 C CA . ASP A 1 266 ? 16.700 -2.616 9.188 1.00 97.38 266 ASP A CA 1
ATOM 2142 C C . ASP A 1 266 ? 16.040 -3.587 10.182 1.00 97.38 266 ASP A C 1
ATOM 2144 O O . ASP A 1 266 ? 15.143 -3.182 10.924 1.00 97.38 266 ASP A O 1
ATOM 2148 N N . PRO A 1 267 ? 16.491 -4.853 10.277 1.00 97.25 267 PRO A N 1
ATOM 2149 C CA . PRO A 1 267 ? 15.932 -5.812 11.228 1.00 97.25 267 PRO A CA 1
ATOM 2150 C C . PRO A 1 267 ? 16.131 -5.409 12.697 1.00 97.25 267 PRO A C 1
ATOM 2152 O O . PRO A 1 267 ? 15.511 -6.003 13.576 1.00 97.25 267 PRO A O 1
ATOM 2155 N N . ASN A 1 268 ? 16.996 -4.440 13.000 1.00 96.50 268 ASN A N 1
ATOM 2156 C CA . ASN A 1 268 ? 17.182 -3.928 14.355 1.00 96.50 268 ASN A CA 1
ATOM 2157 C C . ASN A 1 268 ? 16.369 -2.662 14.645 1.00 96.50 268 ASN A C 1
ATOM 2159 O O . ASN A 1 268 ? 16.473 -2.146 15.759 1.00 96.50 268 ASN A O 1
ATOM 2163 N N . SER A 1 269 ? 15.555 -2.182 13.697 1.00 95.44 269 SER A N 1
ATOM 2164 C CA . SER A 1 269 ? 14.630 -1.082 13.960 1.00 95.44 269 SER A CA 1
ATOM 2165 C C . SER A 1 269 ? 13.686 -1.438 15.111 1.00 95.44 269 SER A C 1
ATOM 2167 O O . SER A 1 269 ? 13.165 -2.549 15.201 1.00 95.44 269 SER A O 1
ATOM 2169 N N . ASP A 1 270 ? 13.421 -0.450 15.961 1.00 92.50 270 ASP A N 1
ATOM 2170 C CA . ASP A 1 270 ? 12.403 -0.444 17.018 1.00 92.50 270 ASP A CA 1
ATOM 2171 C C . ASP A 1 270 ? 10.968 -0.652 16.499 1.00 92.50 270 ASP A C 1
ATOM 2173 O O . ASP A 1 270 ? 10.056 -0.879 17.290 1.00 92.50 270 ASP A O 1
ATOM 2177 N N . LEU A 1 271 ? 10.769 -0.625 15.178 1.00 92.69 271 LEU A N 1
ATOM 2178 C CA . LEU A 1 271 ? 9.533 -1.037 14.521 1.00 92.69 271 LEU A CA 1
ATOM 2179 C C . LEU A 1 271 ? 9.233 -2.538 14.698 1.00 92.69 271 LEU A C 1
ATOM 2181 O O . LEU A 1 271 ? 8.074 -2.946 14.614 1.00 92.69 271 LEU A O 1
ATOM 2185 N N . PHE A 1 272 ? 10.261 -3.361 14.922 1.00 95.81 272 PHE A N 1
ATOM 2186 C CA . PHE A 1 272 ? 10.162 -4.818 14.873 1.00 95.81 272 PHE A CA 1
ATOM 2187 C C . PHE A 1 272 ? 10.493 -5.467 16.214 1.00 95.81 272 PHE A C 1
ATOM 2189 O O . PHE A 1 272 ? 11.455 -5.102 16.894 1.00 95.81 272 PHE A O 1
ATOM 2196 N N . VAL A 1 273 ? 9.754 -6.521 16.569 1.00 96.19 273 VAL A N 1
ATOM 2197 C CA . VAL A 1 273 ? 10.150 -7.373 17.700 1.00 96.19 273 VAL A CA 1
ATOM 2198 C C . VAL A 1 273 ? 11.244 -8.368 17.276 1.00 96.19 273 VAL A C 1
ATOM 2200 O O . VAL A 1 273 ? 11.334 -8.729 16.100 1.00 96.19 273 VAL A O 1
ATOM 2203 N N . PRO A 1 274 ? 12.072 -8.897 18.204 1.00 96.94 274 PRO A N 1
ATOM 2204 C CA . PRO A 1 274 ? 13.181 -9.792 17.851 1.00 96.94 274 PRO A CA 1
ATOM 2205 C C . PRO A 1 274 ? 12.792 -11.036 17.034 1.00 96.94 274 PRO A C 1
ATOM 2207 O O . PRO A 1 274 ? 13.599 -11.528 16.245 1.00 96.94 274 PRO A O 1
ATOM 2210 N N . SER A 1 275 ? 11.565 -11.544 17.187 1.00 97.50 275 SER A N 1
ATOM 2211 C CA . SER A 1 275 ? 11.065 -12.687 16.411 1.00 97.50 275 SER A CA 1
ATOM 2212 C C . SER A 1 275 ? 10.796 -12.364 14.937 1.00 97.50 275 SER A C 1
ATOM 2214 O O . SER A 1 275 ? 10.733 -13.283 14.129 1.00 97.50 275 SER A O 1
ATOM 2216 N N . GLU A 1 276 ? 10.670 -11.087 14.571 1.00 97.38 276 GLU A N 1
ATOM 2217 C CA . GLU A 1 276 ? 10.330 -10.633 13.214 1.00 97.38 276 GLU A CA 1
ATOM 2218 C C . GLU A 1 276 ? 11.560 -10.279 12.370 1.00 97.38 276 GLU A C 1
ATOM 2220 O O . GLU A 1 276 ? 11.458 -10.048 11.170 1.00 97.38 276 GLU A O 1
ATOM 2225 N N . ARG A 1 277 ? 12.761 -10.303 12.956 1.00 97.31 277 ARG A N 1
ATOM 2226 C CA . ARG A 1 277 ? 14.003 -9.919 12.264 1.00 97.31 277 ARG A CA 1
ATOM 2227 C C . ARG A 1 277 ? 14.260 -10.713 10.987 1.00 97.31 277 ARG A C 1
ATOM 2229 O O . ARG A 1 277 ? 14.723 -10.161 9.995 1.00 97.31 277 ARG A O 1
ATOM 2236 N N . LYS A 1 278 ? 13.962 -12.016 11.006 1.00 98.00 278 LYS A N 1
ATOM 2237 C CA . LYS A 1 278 ? 14.142 -12.894 9.838 1.00 98.00 278 LYS A CA 1
ATOM 2238 C C . LYS A 1 278 ? 13.181 -12.546 8.704 1.00 98.00 278 LYS A C 1
ATOM 2240 O O . LYS A 1 278 ? 13.568 -12.635 7.541 1.00 98.00 278 LYS A O 1
ATOM 2245 N N . ASP A 1 279 ? 11.971 -12.116 9.046 1.00 97.88 279 ASP A N 1
ATOM 2246 C CA . ASP A 1 279 ? 10.982 -11.658 8.077 1.00 97.88 279 ASP A CA 1
ATOM 2247 C C . ASP A 1 279 ? 11.495 -10.383 7.387 1.00 97.88 279 ASP A C 1
ATOM 2249 O O . ASP A 1 279 ? 11.545 -10.316 6.160 1.00 97.88 279 ASP A O 1
ATOM 2253 N N . VAL A 1 280 ? 11.991 -9.414 8.161 1.00 98.25 280 VAL A N 1
ATOM 2254 C CA . VAL A 1 280 ? 12.566 -8.170 7.619 1.00 98.25 280 VAL A CA 1
ATOM 2255 C C . VAL A 1 280 ? 13.754 -8.458 6.702 1.00 98.25 280 VAL A C 1
ATOM 2257 O O . VAL A 1 280 ? 13.774 -7.982 5.572 1.00 98.25 280 VAL A O 1
ATOM 2260 N N . ILE A 1 281 ? 14.696 -9.311 7.128 1.00 98.56 281 ILE A N 1
ATOM 2261 C CA . ILE A 1 281 ? 15.841 -9.716 6.292 1.00 98.56 281 ILE A CA 1
ATOM 2262 C C . ILE A 1 281 ? 15.365 -10.338 4.975 1.00 98.56 281 ILE A C 1
ATOM 2264 O O . ILE A 1 281 ? 15.869 -9.979 3.914 1.00 98.56 281 ILE A O 1
ATOM 2268 N N . THR A 1 282 ? 14.382 -11.241 5.029 1.00 98.50 282 THR A N 1
ATOM 2269 C CA . THR A 1 282 ? 13.839 -11.902 3.832 1.00 98.50 282 THR A CA 1
ATOM 2270 C C . THR A 1 282 ? 13.275 -10.879 2.850 1.00 98.50 282 THR A C 1
ATOM 2272 O O . THR A 1 282 ? 13.630 -10.890 1.673 1.00 98.50 282 THR A O 1
ATOM 2275 N N . SER A 1 283 ? 12.460 -9.939 3.331 1.00 98.25 283 SER A N 1
ATOM 2276 C CA . SER A 1 283 ? 11.899 -8.891 2.478 1.00 98.25 283 SER A CA 1
ATOM 2277 C C . SER A 1 283 ? 12.942 -7.916 1.945 1.00 98.25 283 SER A C 1
ATOM 2279 O O . SER A 1 283 ? 12.850 -7.536 0.781 1.00 98.25 283 SER A O 1
ATOM 2281 N N . THR A 1 284 ? 13.955 -7.553 2.735 1.00 98.44 284 THR A N 1
ATOM 2282 C CA . THR A 1 284 ? 15.073 -6.723 2.264 1.00 98.44 284 THR A CA 1
ATOM 2283 C C . THR A 1 284 ? 15.862 -7.440 1.164 1.00 98.44 284 THR A C 1
ATOM 2285 O O . THR A 1 284 ? 16.240 -6.809 0.178 1.00 98.44 284 THR A O 1
ATOM 2288 N N . VAL A 1 285 ? 16.056 -8.762 1.262 1.00 98.69 285 VAL A N 1
ATOM 2289 C CA . VAL A 1 285 ? 16.688 -9.568 0.202 1.00 98.69 285 VAL A CA 1
ATOM 2290 C C . VAL A 1 285 ? 15.828 -9.598 -1.064 1.00 98.69 285 VAL A C 1
ATOM 2292 O O . VAL A 1 285 ? 16.354 -9.342 -2.145 1.00 98.69 285 VAL A O 1
ATOM 2295 N N . CYS A 1 286 ? 14.518 -9.851 -0.959 1.00 98.69 286 CYS A N 1
ATOM 2296 C CA . CYS A 1 286 ? 13.609 -9.834 -2.114 1.00 98.69 286 CYS A CA 1
ATOM 2297 C C . CYS A 1 286 ? 13.570 -8.461 -2.801 1.00 98.69 286 CYS A C 1
ATOM 2299 O O . CYS A 1 286 ? 13.660 -8.376 -4.026 1.00 98.69 286 CYS A O 1
ATOM 2301 N N . TRP A 1 287 ? 13.501 -7.389 -2.013 1.00 98.62 287 TRP A N 1
ATOM 2302 C CA . TRP A 1 287 ? 13.554 -6.019 -2.512 1.00 98.62 287 TRP A CA 1
ATOM 2303 C C . TRP A 1 287 ? 14.880 -5.734 -3.226 1.00 98.62 287 TRP A C 1
ATOM 2305 O O . TRP A 1 287 ? 14.885 -5.231 -4.347 1.00 98.62 287 TRP A O 1
ATOM 2315 N N . THR A 1 288 ? 16.008 -6.125 -2.620 1.00 98.62 288 THR A N 1
ATOM 2316 C CA . THR A 1 288 ? 17.347 -5.932 -3.203 1.00 98.62 288 THR A CA 1
ATOM 2317 C C . THR A 1 288 ? 17.498 -6.714 -4.505 1.00 98.62 288 THR A C 1
ATOM 2319 O O . THR A 1 288 ? 18.066 -6.199 -5.465 1.00 98.62 288 THR A O 1
ATOM 2322 N N . ALA A 1 289 ? 16.949 -7.929 -4.573 1.00 98.75 289 ALA A N 1
ATOM 2323 C CA . ALA A 1 289 ? 16.928 -8.726 -5.793 1.00 98.75 289 ALA A CA 1
ATOM 2324 C C . ALA A 1 289 ? 16.128 -8.035 -6.910 1.00 98.75 289 ALA A C 1
ATOM 2326 O O . ALA A 1 289 ? 16.601 -7.989 -8.045 1.00 98.75 289 ALA A O 1
ATOM 2327 N N . MET A 1 290 ? 14.970 -7.438 -6.600 1.00 98.62 290 MET A N 1
ATOM 2328 C CA . MET A 1 290 ? 14.217 -6.652 -7.585 1.00 98.62 290 MET A CA 1
ATOM 2329 C C . MET A 1 290 ? 14.985 -5.400 -8.024 1.00 98.62 290 MET A C 1
ATOM 2331 O O . MET A 1 290 ? 15.066 -5.116 -9.217 1.00 98.62 290 MET A O 1
ATOM 2335 N N . ALA A 1 291 ? 15.581 -4.656 -7.090 1.00 98.56 291 ALA A N 1
ATOM 2336 C CA . ALA A 1 291 ? 16.377 -3.477 -7.419 1.00 98.56 291 ALA A CA 1
ATOM 2337 C C . ALA A 1 291 ? 17.563 -3.838 -8.333 1.00 98.56 291 ALA A C 1
ATOM 2339 O O . ALA A 1 291 ? 17.783 -3.181 -9.350 1.00 98.56 291 ALA A O 1
ATOM 2340 N N . ALA A 1 292 ? 18.276 -4.928 -8.030 1.00 98.75 292 ALA A N 1
ATOM 2341 C CA . ALA A 1 292 ? 19.356 -5.447 -8.866 1.00 98.75 292 ALA A CA 1
ATOM 2342 C C . ALA A 1 292 ? 18.855 -5.898 -10.247 1.00 98.75 292 ALA A C 1
ATOM 2344 O O . ALA A 1 292 ? 19.499 -5.605 -11.253 1.00 98.75 292 ALA A O 1
ATOM 2345 N N . PHE A 1 293 ? 17.690 -6.553 -10.313 1.00 98.69 293 PHE A N 1
ATOM 2346 C CA . PHE A 1 293 ? 17.045 -6.915 -11.575 1.00 98.69 293 PHE A CA 1
ATOM 2347 C C . PHE A 1 293 ? 16.732 -5.678 -12.425 1.00 98.69 293 PHE A C 1
ATOM 2349 O O . PHE A 1 293 ? 17.062 -5.660 -13.607 1.00 98.69 293 PHE A O 1
ATOM 2356 N N . LEU A 1 294 ? 16.166 -4.622 -11.834 1.00 98.62 294 LEU A N 1
ATOM 2357 C CA . LEU A 1 294 ? 15.875 -3.369 -12.536 1.00 98.62 294 LEU A CA 1
ATOM 2358 C C . LEU A 1 294 ? 17.152 -2.676 -13.020 1.00 98.62 294 LEU A C 1
ATOM 2360 O O . LEU A 1 294 ? 17.190 -2.207 -14.153 1.00 98.62 294 LEU A O 1
ATOM 2364 N N . VAL A 1 295 ? 18.217 -2.651 -12.213 1.00 98.56 295 VAL A N 1
ATOM 2365 C CA . VAL A 1 295 ? 19.526 -2.123 -12.639 1.00 98.56 295 VAL A CA 1
ATOM 2366 C C . VAL A 1 295 ? 20.085 -2.935 -13.809 1.00 98.56 295 VAL A C 1
ATOM 2368 O O . VAL A 1 295 ? 20.487 -2.352 -14.813 1.00 98.56 295 VAL A O 1
ATOM 2371 N N . GLY A 1 296 ? 20.055 -4.267 -13.730 1.00 98.62 296 GLY A N 1
ATOM 2372 C CA . GLY A 1 296 ? 20.482 -5.139 -14.825 1.00 98.62 296 GLY A CA 1
ATOM 2373 C C . GLY A 1 296 ? 19.659 -4.921 -16.095 1.00 98.62 296 GLY A C 1
ATOM 2374 O O . GLY A 1 296 ? 20.220 -4.778 -17.179 1.00 98.62 296 GLY A O 1
ATOM 2375 N N . LEU A 1 297 ? 18.336 -4.806 -15.960 1.00 98.06 297 LEU A N 1
ATOM 2376 C CA . LEU A 1 297 ? 17.435 -4.510 -17.070 1.00 98.06 297 LEU A CA 1
ATOM 2377 C C . LEU A 1 297 ? 17.746 -3.139 -17.688 1.00 98.06 297 LEU A C 1
ATOM 2379 O O . LEU A 1 297 ? 17.795 -3.034 -18.910 1.00 98.06 297 LEU A O 1
ATOM 2383 N N . SER A 1 298 ? 18.045 -2.123 -16.871 1.00 98.25 298 SER A N 1
ATOM 2384 C CA . SER A 1 298 ? 18.488 -0.789 -17.313 1.00 98.25 298 SER A CA 1
ATOM 2385 C C . SER A 1 298 ? 19.703 -0.859 -18.238 1.00 98.25 298 SER A C 1
ATOM 2387 O O . SER A 1 298 ? 19.754 -0.160 -19.247 1.00 98.25 298 SER A O 1
ATOM 2389 N N . CYS A 1 299 ? 20.662 -1.737 -17.932 1.00 98.31 299 CYS A N 1
ATOM 2390 C CA . CYS A 1 299 ? 21.847 -1.947 -18.762 1.00 98.31 299 CYS A CA 1
ATOM 2391 C C . CYS A 1 299 ? 21.530 -2.620 -20.109 1.00 98.31 299 CYS A C 1
ATOM 2393 O O . CYS A 1 299 ? 22.285 -2.441 -21.058 1.00 98.31 299 CYS A O 1
ATOM 2395 N N . VAL A 1 300 ? 20.431 -3.378 -20.204 1.00 98.00 300 VAL A N 1
ATOM 2396 C CA . VAL A 1 300 ? 20.018 -4.086 -21.430 1.00 98.00 300 VAL A CA 1
ATOM 2397 C C . VAL A 1 300 ? 19.143 -3.210 -22.327 1.00 98.00 300 VAL A C 1
ATOM 2399 O O . VAL A 1 300 ? 19.404 -3.109 -23.521 1.00 98.00 300 VAL A O 1
ATOM 2402 N N . ILE A 1 301 ? 18.101 -2.579 -21.773 1.00 97.00 301 ILE A N 1
ATOM 2403 C CA . ILE A 1 301 ? 17.127 -1.790 -22.557 1.00 97.00 301 ILE A CA 1
ATOM 2404 C C . ILE A 1 301 ? 17.433 -0.288 -22.577 1.00 97.00 301 ILE A C 1
ATOM 2406 O O . ILE A 1 301 ? 16.775 0.474 -23.283 1.00 97.00 301 ILE A O 1
ATOM 2410 N N . GLY A 1 302 ? 18.423 0.146 -21.801 1.00 98.19 302 GLY A N 1
ATOM 2411 C CA . GLY A 1 302 ? 18.787 1.542 -21.615 1.00 98.19 302 GLY A CA 1
ATOM 2412 C C . GLY A 1 302 ? 17.992 2.223 -20.487 1.00 98.19 302 GLY A C 1
ATOM 2413 O O . GLY A 1 302 ? 16.792 1.974 -20.309 1.00 98.19 302 GLY A O 1
ATOM 2414 N N . PRO A 1 303 ? 18.622 3.155 -19.749 1.00 97.88 303 PRO A N 1
ATOM 2415 C CA . PRO A 1 303 ? 18.015 3.789 -18.577 1.00 97.88 303 PRO A CA 1
ATOM 2416 C C . PRO A 1 303 ? 16.776 4.624 -18.907 1.00 97.88 303 PRO A C 1
ATOM 2418 O O . PRO A 1 303 ? 15.824 4.646 -18.132 1.00 97.88 303 PRO A O 1
ATOM 2421 N N . VAL A 1 304 ? 16.740 5.274 -20.07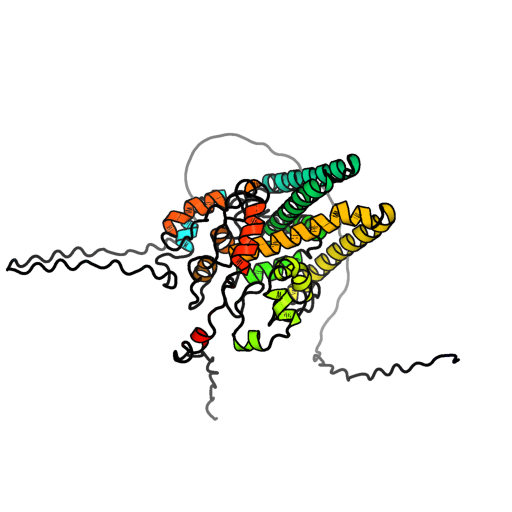5 1.00 97.62 304 VAL A N 1
ATOM 2422 C CA . VAL A 1 304 ? 15.577 6.067 -20.510 1.00 97.62 304 VAL A CA 1
ATOM 2423 C C . VAL A 1 304 ? 14.368 5.171 -20.771 1.00 97.62 304 VAL A C 1
ATOM 2425 O O . VAL A 1 304 ? 13.247 5.516 -20.400 1.00 97.62 304 VAL A O 1
ATOM 2428 N N . GLN A 1 305 ? 14.575 4.001 -21.377 1.00 97.00 305 GLN A N 1
ATOM 2429 C CA . GLN A 1 305 ? 13.476 3.085 -21.657 1.00 97.00 305 GLN A CA 1
ATOM 2430 C C . GLN A 1 305 ? 12.955 2.435 -20.371 1.00 97.00 305 GLN A C 1
ATOM 2432 O O . GLN A 1 305 ? 11.741 2.340 -20.197 1.00 97.00 305 GLN A O 1
ATOM 2437 N N . LEU A 1 306 ? 13.841 2.071 -19.436 1.00 98.44 306 LEU A N 1
ATOM 2438 C CA . LEU A 1 306 ? 13.430 1.594 -18.115 1.00 98.44 306 LEU A CA 1
ATOM 2439 C C . LEU A 1 306 ? 12.674 2.672 -17.327 1.00 98.44 306 LEU A C 1
ATOM 2441 O O . LEU A 1 306 ? 11.653 2.380 -16.705 1.00 98.44 306 LEU A O 1
ATOM 2445 N N . LEU A 1 307 ? 13.130 3.926 -17.383 1.00 98.25 307 LEU A N 1
ATOM 2446 C CA . LEU A 1 307 ? 12.430 5.050 -16.768 1.00 98.25 307 LEU A CA 1
ATOM 2447 C C . LEU A 1 307 ? 11.008 5.181 -17.328 1.00 98.25 307 LEU A C 1
ATOM 2449 O O . LEU A 1 307 ? 10.061 5.305 -16.557 1.00 98.25 307 LEU A O 1
ATOM 2453 N N . LYS A 1 308 ? 10.836 5.091 -18.650 1.00 97.81 308 LYS A N 1
ATOM 2454 C CA . LYS A 1 308 ? 9.516 5.171 -19.292 1.00 97.81 308 LYS A CA 1
ATOM 2455 C C . LYS A 1 308 ? 8.619 3.981 -18.954 1.00 97.81 308 LYS A C 1
ATOM 2457 O O . LYS A 1 308 ? 7.437 4.188 -18.708 1.00 97.81 308 LYS A O 1
ATOM 2462 N N . LEU A 1 309 ? 9.152 2.759 -18.965 1.00 98.19 309 LEU A N 1
ATOM 2463 C CA . LEU A 1 309 ? 8.365 1.542 -18.752 1.00 98.19 309 LEU A CA 1
ATOM 2464 C C . LEU A 1 309 ? 8.044 1.280 -17.281 1.00 98.19 309 LEU A C 1
ATOM 2466 O O . LEU A 1 309 ? 6.961 0.792 -16.985 1.00 98.19 309 LEU A O 1
ATOM 2470 N N . TYR A 1 310 ? 8.961 1.591 -16.372 1.00 98.75 310 TYR A N 1
ATOM 2471 C CA . TYR A 1 310 ? 8.847 1.228 -14.962 1.00 98.75 310 TYR A CA 1
ATOM 2472 C C . TYR A 1 310 ? 8.952 2.441 -14.038 1.00 98.75 310 TYR A C 1
ATOM 2474 O O . TYR A 1 310 ? 8.106 2.616 -13.168 1.00 98.75 310 TYR A O 1
ATOM 2482 N N . GLY A 1 311 ? 9.958 3.299 -14.233 1.00 98.56 311 GLY A N 1
ATOM 2483 C CA . GLY A 1 311 ? 10.261 4.384 -13.294 1.00 98.56 311 GLY A CA 1
ATOM 2484 C C . GLY A 1 311 ? 9.140 5.421 -13.146 1.00 98.56 311 GLY A C 1
ATOM 2485 O O . GLY A 1 311 ? 8.759 5.749 -12.027 1.00 98.56 311 GLY A O 1
ATOM 2486 N N . ILE A 1 312 ? 8.577 5.911 -14.254 1.00 98.50 312 ILE A N 1
ATOM 2487 C CA . ILE A 1 312 ? 7.460 6.868 -14.229 1.00 98.50 312 ILE A CA 1
ATOM 2488 C C . ILE A 1 312 ? 6.187 6.214 -13.654 1.00 98.50 312 ILE A C 1
ATOM 2490 O O . ILE A 1 312 ? 5.622 6.779 -12.716 1.00 98.50 312 ILE A O 1
ATOM 2494 N N . PRO A 1 313 ? 5.751 5.018 -14.110 1.00 98.69 313 PRO A N 1
ATOM 2495 C CA . PRO A 1 313 ? 4.642 4.304 -13.473 1.00 98.69 313 PRO A CA 1
ATOM 2496 C C . PRO A 1 313 ? 4.830 4.042 -11.974 1.00 98.69 313 PRO A C 1
ATOM 2498 O O . PRO A 1 313 ? 3.881 4.190 -11.208 1.00 98.69 313 PRO A O 1
ATOM 2501 N N . TYR A 1 314 ? 6.045 3.700 -11.534 1.00 98.75 314 TYR A N 1
ATOM 2502 C CA . TYR A 1 314 ? 6.365 3.507 -10.118 1.00 98.75 314 TYR A CA 1
ATOM 2503 C C . TYR A 1 314 ? 6.089 4.767 -9.290 1.00 98.75 314 TYR A C 1
ATOM 2505 O O . TYR A 1 314 ? 5.441 4.682 -8.248 1.00 98.75 314 TYR A O 1
ATOM 2513 N N . TRP A 1 315 ? 6.505 5.943 -9.766 1.00 98.25 315 TRP A N 1
ATOM 2514 C CA . TRP A 1 315 ? 6.221 7.201 -9.071 1.00 98.25 315 TRP A CA 1
ATOM 2515 C C . TRP A 1 315 ? 4.735 7.567 -9.077 1.00 98.25 315 TRP A C 1
ATOM 2517 O O . TRP A 1 315 ? 4.243 8.111 -8.094 1.00 98.25 315 TRP A O 1
ATOM 2527 N N . ILE A 1 316 ? 3.988 7.218 -10.128 1.00 97.88 316 ILE A N 1
ATOM 2528 C CA . ILE A 1 316 ? 2.524 7.371 -10.130 1.00 97.88 316 ILE A CA 1
ATOM 2529 C C . ILE A 1 316 ? 1.875 6.454 -9.083 1.00 97.88 316 ILE A C 1
ATOM 2531 O O . ILE A 1 316 ? 0.948 6.880 -8.402 1.00 97.88 316 ILE A O 1
ATOM 2535 N N . ASN A 1 317 ? 2.378 5.230 -8.899 1.00 97.31 317 ASN A N 1
ATOM 2536 C CA . ASN A 1 317 ? 1.958 4.359 -7.797 1.00 97.31 317 ASN A CA 1
ATOM 2537 C C . ASN A 1 317 ? 2.269 4.968 -6.418 1.00 97.31 317 ASN A C 1
ATOM 2539 O O . ASN A 1 317 ? 1.420 4.921 -5.534 1.00 97.31 317 ASN A O 1
ATOM 2543 N N . VAL A 1 318 ? 3.449 5.573 -6.238 1.00 97.25 318 VAL A N 1
ATOM 2544 C CA . VAL A 1 318 ? 3.798 6.287 -4.994 1.00 97.25 318 VAL A CA 1
ATOM 2545 C C . VAL A 1 318 ? 2.793 7.408 -4.712 1.00 97.25 318 VAL A C 1
ATOM 2547 O O . VAL A 1 318 ? 2.261 7.483 -3.607 1.00 97.25 318 VAL A O 1
ATOM 2550 N N . ILE A 1 319 ? 2.458 8.206 -5.732 1.00 95.62 319 ILE A N 1
ATOM 2551 C CA . ILE A 1 319 ? 1.443 9.261 -5.625 1.00 95.62 319 ILE A CA 1
ATOM 2552 C C . ILE A 1 319 ? 0.080 8.673 -5.250 1.00 95.62 319 ILE A C 1
ATOM 2554 O O . ILE A 1 319 ? -0.580 9.215 -4.370 1.00 95.62 319 ILE A O 1
ATOM 2558 N N . TRP A 1 320 ? -0.344 7.569 -5.875 1.00 95.06 320 TRP A N 1
ATOM 2559 C CA . TRP A 1 320 ? -1.594 6.885 -5.527 1.00 95.06 320 TRP A CA 1
ATOM 2560 C C . TRP A 1 320 ? -1.636 6.456 -4.061 1.00 95.06 320 TRP A C 1
ATOM 2562 O O . TRP A 1 320 ? -2.630 6.720 -3.386 1.00 95.06 320 TRP A O 1
ATOM 2572 N N . LEU A 1 321 ? -0.561 5.841 -3.567 1.00 94.00 321 LEU A N 1
ATOM 2573 C CA . LEU A 1 321 ? -0.460 5.372 -2.189 1.00 94.00 321 LEU A CA 1
ATOM 2574 C C . LEU A 1 321 ? -0.593 6.533 -1.201 1.00 94.00 321 LEU A C 1
ATOM 2576 O O . LEU A 1 321 ? -1.457 6.493 -0.322 1.00 94.00 321 LEU A O 1
ATOM 2580 N N . ASP A 1 322 ? 0.216 7.580 -1.363 1.00 91.62 322 ASP A N 1
ATOM 2581 C CA . ASP A 1 322 ? 0.189 8.738 -0.468 1.00 91.62 322 ASP A CA 1
ATOM 2582 C C . ASP A 1 322 ? -1.154 9.491 -0.570 1.00 91.62 322 ASP A C 1
ATOM 2584 O O . ASP A 1 322 ? -1.720 9.900 0.446 1.00 91.62 322 ASP A O 1
ATOM 2588 N N . PHE A 1 323 ? -1.729 9.605 -1.772 1.00 90.56 323 PHE A N 1
ATOM 2589 C CA . PHE A 1 323 ? -3.014 10.266 -2.010 1.00 90.56 323 PHE A CA 1
ATOM 2590 C C . PHE A 1 323 ? -4.200 9.529 -1.381 1.00 90.56 323 PHE A C 1
ATOM 2592 O O . PHE A 1 323 ? -5.001 10.139 -0.668 1.00 90.56 323 PHE A O 1
ATOM 2599 N N . VAL A 1 324 ? -4.334 8.224 -1.634 1.00 90.62 324 VAL A N 1
ATOM 2600 C CA . VAL A 1 324 ? -5.436 7.410 -1.096 1.00 90.62 324 VAL A CA 1
ATOM 2601 C C . VAL A 1 324 ? -5.350 7.365 0.419 1.00 90.62 324 VAL A C 1
ATOM 2603 O O . VAL A 1 324 ? -6.345 7.617 1.097 1.00 90.62 324 VAL A O 1
ATOM 2606 N N . THR A 1 325 ? -4.147 7.158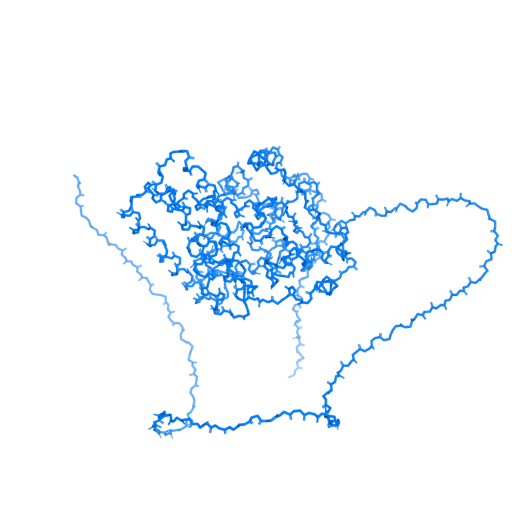 0.954 1.00 88.88 325 THR A N 1
ATOM 2607 C CA . THR A 1 325 ? -3.957 7.133 2.401 1.00 88.88 325 THR A CA 1
ATOM 2608 C C . THR A 1 325 ? -4.273 8.496 3.019 1.00 88.88 325 THR A C 1
ATOM 2610 O O . THR A 1 325 ? -5.018 8.575 3.993 1.00 88.88 325 THR A O 1
ATOM 2613 N N . TYR A 1 326 ? -3.827 9.603 2.420 1.00 86.06 326 TYR A N 1
ATOM 2614 C CA . TYR A 1 326 ? -4.216 10.931 2.893 1.00 86.06 326 TYR A CA 1
ATOM 2615 C C . TYR A 1 326 ? -5.742 11.099 2.930 1.00 86.06 326 TYR A C 1
ATOM 2617 O O . TYR A 1 326 ? -6.298 11.485 3.961 1.00 86.06 326 TYR A O 1
ATOM 2625 N N . LEU A 1 327 ? -6.429 10.762 1.835 1.00 86.19 327 LEU A N 1
ATOM 2626 C CA . LEU A 1 327 ? -7.878 10.905 1.713 1.00 86.19 327 LEU A CA 1
ATOM 2627 C C . LEU A 1 327 ? -8.657 10.054 2.714 1.00 86.19 327 LEU A C 1
ATOM 2629 O O . LEU A 1 327 ? -9.686 10.504 3.223 1.00 86.19 327 LEU A O 1
ATOM 2633 N N . HIS A 1 328 ? -8.195 8.840 2.976 1.00 87.38 328 HIS A N 1
ATOM 2634 C CA . HIS A 1 328 ? -8.806 7.921 3.926 1.00 87.38 328 HIS A CA 1
ATOM 2635 C C . HIS A 1 328 ? -8.699 8.394 5.380 1.00 87.38 328 HIS A C 1
ATOM 2637 O O . HIS A 1 328 ? -9.540 8.044 6.208 1.00 87.38 328 HIS A O 1
ATOM 2643 N N . HIS A 1 329 ? -7.691 9.213 5.684 1.00 83.81 329 HIS A N 1
ATOM 2644 C CA . HIS A 1 329 ? -7.376 9.650 7.043 1.00 83.81 329 HIS A CA 1
ATOM 2645 C C . HIS A 1 329 ? -7.620 11.152 7.296 1.00 83.81 329 HIS A C 1
ATOM 2647 O O . HIS A 1 329 ? -7.485 11.595 8.434 1.00 83.81 329 HIS A O 1
ATOM 2653 N N . HIS A 1 330 ? -8.023 11.940 6.285 1.00 75.31 330 HIS A N 1
ATOM 2654 C CA . HIS A 1 330 ? -8.297 13.381 6.419 1.00 75.31 330 HIS A CA 1
ATOM 2655 C C . HIS A 1 330 ? -9.649 13.783 5.810 1.00 75.31 330 HIS A C 1
ATOM 2657 O O . HIS A 1 330 ? -9.908 13.589 4.622 1.00 75.31 330 HIS A O 1
ATOM 2663 N N . GLY A 1 331 ? -10.525 14.379 6.627 1.00 64.56 331 GLY A N 1
ATOM 2664 C CA . GLY A 1 331 ? -11.809 14.954 6.204 1.00 64.56 331 GLY A CA 1
ATOM 2665 C C . GLY A 1 331 ? -11.688 16.408 5.733 1.00 64.56 331 GLY A C 1
ATOM 2666 O O . GLY A 1 331 ? -10.811 17.132 6.188 1.00 64.56 331 GLY A O 1
ATOM 2667 N N . HIS A 1 332 ? -12.576 16.835 4.824 1.00 52.69 332 HIS A N 1
ATOM 2668 C CA . HIS A 1 332 ? -12.593 18.202 4.273 1.00 52.69 332 HIS A CA 1
ATOM 2669 C C . HIS A 1 332 ? -13.564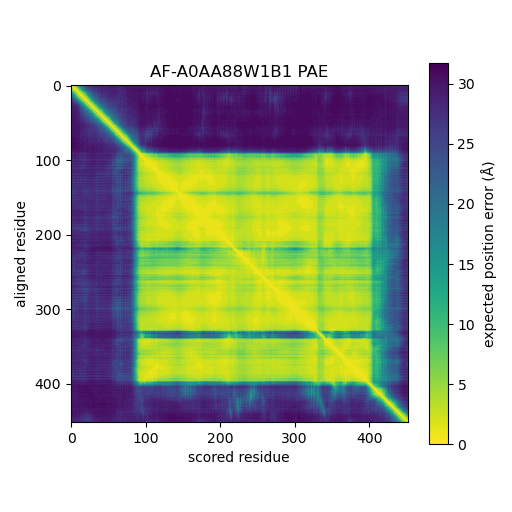 19.148 5.004 1.00 52.69 332 HIS A C 1
ATOM 2671 O O . HIS A 1 332 ? -13.298 20.342 5.080 1.00 52.69 332 HIS A O 1
ATOM 2677 N N . GLU A 1 333 ? -14.703 18.649 5.500 1.00 54.28 333 GLU A N 1
ATOM 2678 C CA . GLU A 1 333 ? -15.794 19.515 5.994 1.00 54.28 333 GLU A CA 1
ATOM 2679 C C . GLU A 1 333 ? -15.990 19.454 7.506 1.00 54.28 333 GLU A C 1
ATOM 2681 O O . GLU A 1 333 ? -16.113 20.503 8.129 1.00 54.28 333 GLU A O 1
ATOM 2686 N N . ASP A 1 334 ? -15.881 18.267 8.103 1.00 55.84 334 ASP A N 1
ATOM 2687 C CA . ASP A 1 334 ? -15.949 18.099 9.552 1.00 55.84 334 ASP A CA 1
ATOM 2688 C C . ASP A 1 334 ? -14.579 17.694 10.089 1.00 55.84 334 ASP A C 1
ATOM 2690 O O . ASP A 1 334 ? -13.943 16.762 9.580 1.00 55.84 334 ASP A O 1
ATOM 2694 N N . LYS A 1 335 ? -14.112 18.389 11.132 1.00 57.69 335 LYS A N 1
ATOM 2695 C CA . LYS A 1 335 ? -12.903 17.979 11.855 1.00 57.69 335 LYS A CA 1
ATOM 2696 C C . LYS A 1 335 ? -13.112 16.558 12.374 1.00 57.69 335 LYS A C 1
ATOM 2698 O O . LYS A 1 335 ? -14.116 16.273 13.026 1.00 57.69 335 LYS A O 1
ATOM 2703 N N . LEU A 1 336 ? -12.152 15.672 12.109 1.00 61.72 336 LEU A N 1
ATOM 2704 C CA . LEU A 1 336 ? -12.150 14.356 12.736 1.00 61.72 336 LEU A CA 1
ATOM 2705 C C . LEU A 1 336 ? -12.010 14.542 14.256 1.00 61.72 336 LEU A C 1
ATOM 2707 O O . LEU A 1 336 ? -11.114 15.269 14.695 1.00 61.72 336 LEU A O 1
ATOM 2711 N N . PRO A 1 337 ? -12.906 13.951 15.057 1.00 62.19 337 PRO A N 1
ATOM 2712 C CA . PRO A 1 337 ? -12.890 14.141 16.497 1.00 62.19 337 PRO A CA 1
ATOM 2713 C C . PRO A 1 337 ? -11.693 13.417 17.123 1.00 62.19 337 PRO A C 1
ATOM 2715 O O . PRO A 1 337 ? -11.459 12.240 16.852 1.00 62.19 337 PRO A O 1
ATOM 2718 N N . TRP A 1 338 ? -10.963 14.128 17.984 1.00 62.97 338 TRP A N 1
ATOM 2719 C CA . TRP A 1 338 ? -9.884 13.584 18.812 1.00 62.97 338 TRP A CA 1
ATOM 2720 C C . TRP A 1 338 ? -10.414 13.371 20.229 1.00 62.97 338 TRP A C 1
ATOM 2722 O O . TRP A 1 338 ? -10.968 14.291 20.828 1.00 62.97 338 TRP A O 1
ATOM 2732 N N . TYR A 1 339 ? -10.275 12.161 20.762 1.00 68.25 339 TYR A N 1
ATOM 2733 C CA . TYR A 1 339 ? -10.875 11.759 22.037 1.00 68.25 339 TYR A CA 1
ATOM 2734 C C . TYR A 1 339 ? -10.053 10.669 22.737 1.00 68.25 339 TYR A C 1
ATOM 2736 O O . TYR A 1 339 ? -9.068 10.175 22.191 1.00 68.25 339 TYR A O 1
ATOM 2744 N N . GLU A 1 340 ? -10.498 10.238 23.925 1.00 76.69 340 GLU A N 1
ATOM 2745 C CA . GLU A 1 340 ? -9.950 9.064 24.617 1.00 76.69 340 GLU A CA 1
ATOM 2746 C C . GLU A 1 340 ? -10.002 7.816 23.721 1.00 76.69 340 GLU A C 1
ATOM 2748 O O . GLU A 1 340 ? -11.074 7.303 23.375 1.00 76.69 340 GLU A O 1
ATOM 2753 N N . TRP A 1 341 ? -8.828 7.356 23.301 1.00 88.00 341 TRP A N 1
ATOM 2754 C CA . TRP A 1 341 ? -8.710 6.350 22.259 1.00 88.00 341 TRP A CA 1
ATOM 2755 C C . TRP A 1 341 ? -9.277 4.990 22.691 1.00 88.00 341 TRP A C 1
ATOM 2757 O O . TRP A 1 341 ? -9.026 4.490 23.786 1.00 88.00 341 TRP A O 1
ATOM 2767 N N . SER A 1 342 ? -10.002 4.354 21.775 1.00 90.62 342 SER A N 1
ATOM 2768 C CA . SER A 1 342 ? -10.280 2.920 21.789 1.00 90.62 342 SER A CA 1
ATOM 2769 C C . SER A 1 342 ? -10.199 2.400 20.359 1.00 90.62 342 SER A C 1
ATOM 2771 O O . SER A 1 342 ? -10.405 3.174 19.423 1.00 90.62 342 SER A O 1
ATOM 2773 N N . TYR A 1 343 ? -9.947 1.099 20.179 1.00 92.88 343 TYR A N 1
ATOM 2774 C CA . TYR A 1 343 ? -9.850 0.493 18.846 1.00 92.88 343 TYR A CA 1
ATOM 2775 C C . TYR A 1 343 ? -11.052 0.853 17.961 1.00 92.88 343 TYR A C 1
ATOM 2777 O O . TYR A 1 343 ? -10.879 1.398 16.882 1.00 92.88 343 TYR A O 1
ATOM 2785 N N . LEU A 1 344 ? -12.285 0.648 18.443 1.00 93.56 344 LEU A N 1
ATOM 2786 C CA . LEU A 1 344 ? -13.484 0.970 17.663 1.00 93.56 344 LEU A CA 1
ATOM 2787 C C . LEU A 1 344 ? -13.501 2.438 17.240 1.00 93.56 344 LEU A C 1
ATOM 2789 O O . LEU A 1 344 ? -13.692 2.735 16.065 1.00 93.56 344 LEU A O 1
ATOM 2793 N N . ARG A 1 345 ? -13.302 3.351 18.193 1.00 90.00 345 ARG A N 1
ATOM 2794 C CA . ARG A 1 345 ? -13.401 4.774 17.899 1.00 90.00 345 ARG A CA 1
ATOM 2795 C C . ARG A 1 345 ? -12.312 5.174 16.901 1.00 90.00 345 ARG A C 1
ATOM 2797 O O . ARG A 1 345 ? -12.646 5.742 15.868 1.00 90.00 345 ARG A O 1
ATOM 2804 N N . GLY A 1 346 ? -11.062 4.765 17.125 1.00 89.25 346 GLY A N 1
ATOM 2805 C CA . GLY A 1 346 ? -9.966 5.010 16.188 1.00 89.25 346 GLY A CA 1
ATOM 2806 C C . GLY A 1 346 ? -10.273 4.545 14.759 1.00 89.25 346 GLY A C 1
ATOM 2807 O O . GLY A 1 346 ? -9.865 5.188 13.804 1.00 89.25 346 GLY A O 1
ATOM 2808 N N . GLY A 1 347 ? -11.032 3.459 14.579 1.00 89.75 347 GLY A N 1
ATOM 2809 C CA . GLY A 1 347 ? -11.435 3.006 13.241 1.00 89.75 347 GLY A CA 1
ATOM 2810 C C . GLY A 1 347 ? -12.458 3.947 12.609 1.00 89.75 347 GLY A C 1
ATOM 2811 O O . GLY A 1 347 ? -12.378 4.257 11.423 1.00 89.75 347 GLY A O 1
ATOM 2812 N N . LEU A 1 348 ? -13.362 4.496 13.424 1.00 89.94 348 LEU A N 1
ATOM 2813 C CA . LEU A 1 348 ? -14.346 5.508 13.031 1.00 89.94 348 LEU A CA 1
ATOM 2814 C C . LEU A 1 348 ? -13.734 6.891 12.745 1.00 89.94 348 LEU A C 1
ATOM 2816 O O . LEU A 1 348 ? -14.480 7.798 12.379 1.00 89.94 348 LEU A O 1
ATOM 2820 N N . THR A 1 349 ? -12.421 7.104 12.904 1.00 86.69 349 THR A N 1
ATOM 2821 C CA . THR A 1 349 ? -11.765 8.328 12.400 1.00 86.69 349 THR A CA 1
ATOM 2822 C C . THR A 1 349 ? -11.378 8.224 10.930 1.00 86.69 349 THR A C 1
ATOM 2824 O O . THR A 1 349 ? -10.991 9.225 10.338 1.00 86.69 349 THR A O 1
ATOM 2827 N N . THR A 1 350 ? -11.469 7.040 10.328 1.00 88.44 350 THR A N 1
ATOM 2828 C CA . THR A 1 350 ? -11.245 6.875 8.890 1.00 88.44 350 THR A CA 1
ATOM 2829 C C . THR A 1 350 ? -12.484 7.248 8.078 1.00 88.44 350 THR A C 1
ATOM 2831 O O . THR A 1 350 ? -13.583 7.423 8.617 1.00 88.44 350 THR A O 1
ATOM 2834 N N . ILE A 1 351 ? -12.293 7.450 6.775 1.00 87.69 351 ILE A N 1
ATOM 2835 C CA . ILE A 1 351 ? -13.324 7.933 5.861 1.00 87.69 351 ILE A CA 1
ATOM 2836 C C . ILE A 1 351 ? -13.326 7.070 4.607 1.00 87.69 351 ILE A C 1
ATOM 2838 O O . ILE A 1 351 ? -12.299 6.945 3.939 1.00 87.69 351 ILE A O 1
ATOM 2842 N N . ASP A 1 352 ? -14.500 6.553 4.257 1.00 91.19 352 ASP A N 1
ATOM 2843 C CA . ASP A 1 352 ? -14.692 5.868 2.985 1.00 91.19 352 ASP A CA 1
ATOM 2844 C C . ASP A 1 352 ? -14.607 6.857 1.813 1.00 91.19 352 ASP A C 1
ATOM 2846 O O . ASP A 1 352 ? -15.079 8.000 1.879 1.00 91.19 352 ASP A O 1
ATOM 2850 N N . ARG A 1 353 ? -14.027 6.410 0.700 1.00 89.06 353 ARG A N 1
ATOM 2851 C CA . ARG A 1 353 ? -13.853 7.208 -0.516 1.00 89.06 353 ARG A CA 1
ATOM 2852 C C . ARG A 1 353 ? -14.368 6.469 -1.737 1.00 89.06 353 ARG A C 1
ATOM 2854 O O . ARG A 1 353 ? -14.086 5.295 -1.938 1.00 89.06 353 ARG A O 1
ATOM 2861 N N . ASP A 1 354 ? -15.098 7.203 -2.572 1.00 88.88 354 ASP A N 1
ATOM 2862 C CA . ASP A 1 354 ? -15.568 6.729 -3.868 1.00 88.88 354 ASP A CA 1
ATOM 2863 C C . ASP A 1 354 ? -14.714 7.357 -4.979 1.00 88.88 354 ASP A C 1
ATOM 2865 O O . ASP A 1 354 ? -14.824 8.555 -5.264 1.00 88.88 354 ASP A O 1
ATOM 2869 N N . TYR A 1 355 ? -13.864 6.533 -5.600 1.00 88.00 355 TYR A N 1
ATOM 2870 C CA . TYR A 1 355 ? -12.988 6.896 -6.719 1.00 88.00 355 TYR A CA 1
ATOM 2871 C C . TYR A 1 355 ? -13.638 6.633 -8.091 1.00 88.00 355 TYR A C 1
ATOM 2873 O O . TYR A 1 355 ? -12.965 6.627 -9.126 1.00 88.00 355 TYR A O 1
ATOM 2881 N N . GLY A 1 356 ? -14.954 6.404 -8.126 1.00 88.88 356 GLY A N 1
ATOM 2882 C CA . GLY A 1 356 ? -15.717 6.135 -9.336 1.00 88.88 356 GLY A CA 1
ATOM 2883 C C . GLY A 1 356 ? -15.303 4.824 -10.003 1.00 88.88 356 GLY A C 1
ATOM 2884 O O . GLY A 1 356 ? -15.197 3.779 -9.366 1.00 88.88 356 GLY A O 1
ATOM 2885 N N . TRP A 1 357 ? -15.051 4.869 -11.313 1.00 87.19 357 TRP A N 1
ATOM 2886 C CA . TRP A 1 357 ? -14.698 3.678 -12.096 1.00 87.19 357 TRP A CA 1
ATOM 2887 C C . TRP A 1 357 ? -13.359 3.041 -11.681 1.00 87.19 357 TRP A C 1
ATOM 2889 O O . TRP A 1 357 ? -13.124 1.875 -11.993 1.00 87.19 357 TRP A O 1
ATOM 2899 N N . ILE A 1 358 ? -12.514 3.769 -10.940 1.00 91.31 358 ILE A N 1
ATOM 2900 C CA . ILE A 1 358 ? -11.235 3.264 -10.427 1.00 91.31 358 ILE A CA 1
ATOM 2901 C C . ILE A 1 358 ? -11.442 2.281 -9.267 1.00 91.31 358 ILE A C 1
ATOM 2903 O O . ILE A 1 358 ? -10.590 1.417 -9.082 1.00 91.31 358 ILE A O 1
ATOM 2907 N N . ASN A 1 359 ? -12.577 2.322 -8.550 1.00 89.50 359 ASN A N 1
ATOM 2908 C CA . ASN A 1 359 ? -12.862 1.441 -7.402 1.00 89.50 359 ASN A CA 1
ATOM 2909 C C . ASN A 1 359 ? -12.608 -0.044 -7.695 1.00 89.50 359 ASN A C 1
ATOM 2911 O O . ASN A 1 359 ? -11.881 -0.704 -6.961 1.00 89.50 359 ASN A O 1
ATOM 2915 N N . ASN A 1 360 ? -13.069 -0.541 -8.841 1.00 89.56 360 ASN A N 1
ATOM 2916 C CA . ASN A 1 360 ? -12.856 -1.941 -9.216 1.00 89.56 360 ASN A CA 1
ATOM 2917 C C . ASN A 1 360 ? -11.401 -2.271 -9.608 1.00 89.56 360 ASN A C 1
ATOM 2919 O O . ASN A 1 360 ? -11.012 -3.441 -9.613 1.00 89.56 360 ASN A O 1
ATOM 2923 N N . ILE A 1 361 ? -10.608 -1.264 -9.989 1.00 91.81 361 ILE A N 1
ATOM 2924 C CA . ILE A 1 361 ? -9.208 -1.434 -10.404 1.00 91.81 361 ILE A CA 1
ATOM 2925 C C . ILE A 1 361 ? -8.327 -1.604 -9.175 1.00 91.81 361 ILE A C 1
ATOM 2927 O O . ILE A 1 361 ? -7.557 -2.553 -9.105 1.00 91.81 361 ILE A O 1
ATOM 2931 N N . HIS A 1 362 ? -8.482 -0.725 -8.186 1.00 91.31 362 HIS A N 1
ATOM 2932 C CA . HIS A 1 362 ? -7.749 -0.795 -6.918 1.00 91.31 362 HIS A CA 1
ATOM 2933 C C . HIS A 1 362 ? -8.475 -1.582 -5.821 1.00 91.31 362 HIS A C 1
ATOM 2935 O O . HIS A 1 362 ? -8.241 -1.358 -4.637 1.00 91.31 362 HIS A O 1
ATOM 2941 N N . HIS A 1 363 ? -9.326 -2.527 -6.227 1.00 96.31 363 HIS A N 1
ATOM 2942 C CA . HIS A 1 363 ? -9.922 -3.538 -5.349 1.00 96.31 363 HIS A CA 1
ATOM 2943 C C . HIS A 1 363 ? -10.746 -2.961 -4.191 1.00 96.31 363 HIS A C 1
ATOM 2945 O O . HIS A 1 363 ? -10.646 -3.421 -3.063 1.00 96.31 363 HIS A O 1
ATOM 2951 N N . ASP A 1 364 ? -11.544 -1.930 -4.462 1.00 94.12 364 ASP A N 1
ATOM 2952 C CA . ASP A 1 364 ? -12.502 -1.328 -3.526 1.00 94.12 364 ASP A CA 1
ATOM 2953 C C . ASP A 1 364 ? -11.903 -0.908 -2.171 1.00 94.12 364 ASP A C 1
ATOM 2955 O O . ASP A 1 364 ? -12.624 -0.730 -1.193 1.00 94.12 364 ASP A O 1
ATOM 2959 N N . ILE A 1 365 ? -10.590 -0.658 -2.106 1.00 92.31 365 ILE A N 1
ATOM 2960 C CA . ILE A 1 365 ? -9.900 -0.233 -0.876 1.00 92.31 365 ILE A CA 1
ATOM 2961 C C . ILE A 1 365 ? -10.460 1.078 -0.296 1.00 92.31 365 ILE A C 1
ATOM 2963 O O . ILE A 1 365 ? -10.259 1.381 0.875 1.00 92.31 365 ILE A O 1
ATOM 2967 N N . GLY A 1 366 ? -11.221 1.826 -1.104 1.00 90.38 366 GLY A N 1
ATOM 2968 C CA . GLY A 1 366 ? -12.000 2.989 -0.690 1.00 90.38 366 GLY A CA 1
ATOM 2969 C C . GLY A 1 366 ? -12.998 2.732 0.444 1.00 90.38 366 GLY A C 1
ATOM 2970 O O . GLY A 1 366 ? -13.346 3.674 1.149 1.00 90.38 366 GLY A O 1
ATOM 2971 N N . THR A 1 367 ? -13.443 1.492 0.673 1.00 92.88 367 THR A N 1
ATOM 2972 C CA . THR A 1 367 ? -14.278 1.117 1.833 1.00 92.88 367 THR A CA 1
ATOM 2973 C C . THR A 1 367 ? -13.423 0.921 3.090 1.00 92.88 367 THR A C 1
ATOM 2975 O O . THR A 1 367 ? -13.282 -0.182 3.634 1.00 92.88 367 THR A O 1
ATOM 2978 N N . HIS A 1 368 ? -12.773 2.005 3.504 1.00 93.81 368 HIS A N 1
ATOM 2979 C CA . HIS A 1 368 ? -11.658 1.993 4.441 1.00 93.81 368 HIS A CA 1
ATOM 2980 C C . HIS A 1 368 ? -12.077 1.803 5.904 1.00 93.81 368 HIS A C 1
ATOM 2982 O O . HIS A 1 368 ? -11.324 1.211 6.672 1.00 93.81 368 HIS A O 1
ATOM 2988 N N . VAL A 1 369 ? -13.283 2.225 6.306 1.00 94.19 369 VAL A N 1
ATOM 2989 C CA . VAL A 1 369 ? -13.749 2.110 7.704 1.00 94.19 369 VAL A CA 1
ATOM 2990 C C . VAL A 1 369 ? -13.877 0.649 8.130 1.00 94.19 369 VAL A C 1
ATOM 2992 O O . VAL A 1 369 ? -13.316 0.234 9.148 1.00 94.19 369 VAL A O 1
ATOM 2995 N N . ILE A 1 370 ? -14.593 -0.162 7.345 1.00 96.38 370 ILE A N 1
ATOM 2996 C CA . ILE A 1 370 ? -14.730 -1.599 7.626 1.00 96.38 370 ILE A CA 1
ATOM 2997 C C . ILE A 1 370 ? -13.409 -2.322 7.440 1.00 96.38 370 ILE A C 1
ATOM 2999 O O . ILE A 1 370 ? -13.091 -3.204 8.237 1.00 96.38 370 ILE A O 1
ATOM 3003 N N . HIS A 1 371 ? -12.616 -1.917 6.453 1.00 96.50 371 HIS A N 1
ATOM 3004 C CA . HIS A 1 371 ? -11.271 -2.433 6.291 1.00 96.50 371 HIS A CA 1
ATOM 3005 C C . HIS A 1 371 ? -10.407 -2.198 7.550 1.00 96.50 371 HIS A C 1
ATOM 3007 O O . HIS A 1 371 ? -9.745 -3.118 8.022 1.00 96.50 371 HIS A O 1
ATOM 3013 N N . HIS A 1 372 ? -10.477 -1.017 8.169 1.00 95.00 372 HIS A N 1
ATOM 3014 C CA . HIS A 1 372 ? -9.755 -0.706 9.403 1.00 95.00 372 HIS A CA 1
ATOM 3015 C C . HIS A 1 372 ? -10.202 -1.536 10.604 1.00 95.00 372 HIS A C 1
ATOM 3017 O O . HIS A 1 372 ? -9.360 -2.061 11.338 1.00 95.00 372 HIS A O 1
ATOM 3023 N N . LEU A 1 373 ? -11.518 -1.672 10.781 1.00 96.56 373 LEU A N 1
ATOM 3024 C CA . LEU A 1 373 ? -12.116 -2.418 11.890 1.00 96.56 373 LEU A CA 1
ATOM 3025 C C . LEU A 1 373 ? -11.966 -3.938 11.732 1.00 96.56 373 LEU A C 1
ATOM 3027 O O . LEU A 1 373 ? -11.887 -4.659 12.728 1.00 96.56 373 LEU A O 1
ATOM 3031 N N . PHE A 1 374 ? -11.950 -4.434 10.494 1.00 97.44 374 PHE A N 1
ATOM 3032 C CA . PHE A 1 374 ? -11.929 -5.859 10.167 1.00 97.44 374 PHE A CA 1
ATOM 3033 C C . PHE A 1 374 ? -11.052 -6.157 8.939 1.00 97.44 374 PHE A C 1
ATOM 3035 O O . PHE A 1 374 ? -11.549 -6.676 7.934 1.00 97.44 374 PHE A O 1
ATOM 3042 N N . PRO A 1 375 ? -9.725 -5.941 9.016 1.00 96.50 375 PRO A N 1
ATOM 3043 C CA . PRO A 1 375 ? -8.841 -6.081 7.856 1.00 96.50 375 PRO A CA 1
ATOM 3044 C C . PRO A 1 375 ? -8.712 -7.524 7.345 1.00 96.50 375 PRO A C 1
ATOM 3046 O O . PRO A 1 375 ? -8.084 -7.771 6.324 1.00 96.50 375 PRO A O 1
ATOM 3049 N N . GLN A 1 376 ? -9.299 -8.506 8.041 1.00 96.00 376 GLN A N 1
ATOM 3050 C CA . GLN A 1 376 ? -9.327 -9.907 7.613 1.00 96.00 376 GLN A CA 1
ATOM 3051 C C . GLN A 1 376 ? -10.382 -10.197 6.534 1.00 96.00 376 GLN A C 1
ATOM 3053 O O . GLN A 1 376 ? -10.370 -11.303 5.985 1.00 96.00 376 GLN A O 1
ATOM 3058 N N . ILE A 1 377 ? -11.294 -9.257 6.261 1.00 98.25 377 ILE A N 1
ATOM 3059 C CA . ILE A 1 377 ? -12.283 -9.363 5.183 1.00 98.25 377 ILE A CA 1
ATOM 3060 C C . ILE A 1 377 ? -11.556 -9.156 3.842 1.00 98.25 377 ILE A C 1
ATOM 3062 O O . ILE A 1 377 ? -10.873 -8.144 3.688 1.00 98.25 377 ILE A O 1
ATOM 3066 N N . PRO A 1 378 ? -11.655 -10.093 2.879 1.00 97.69 378 PRO A N 1
ATOM 3067 C CA . PRO A 1 378 ? -11.058 -9.926 1.554 1.00 97.69 378 PRO A CA 1
ATOM 3068 C C . PRO A 1 378 ? -11.637 -8.721 0.818 1.00 97.69 378 PRO A C 1
ATOM 3070 O O . PRO A 1 378 ? -12.842 -8.471 0.915 1.00 97.69 378 PRO A O 1
ATOM 3073 N N . HIS A 1 379 ? -10.819 -8.049 0.005 1.00 97.12 379 HIS A N 1
ATOM 3074 C CA . HIS A 1 379 ? -11.240 -6.871 -0.759 1.00 97.12 379 HIS A CA 1
ATOM 3075 C C . HIS A 1 379 ? -12.559 -7.066 -1.528 1.00 97.12 379 HIS A C 1
ATOM 3077 O O . HIS A 1 379 ? -13.461 -6.237 -1.460 1.00 97.12 379 HIS A O 1
ATOM 3083 N N . TYR A 1 380 ? -12.741 -8.231 -2.159 1.00 97.00 380 TYR A N 1
ATOM 3084 C CA . TYR A 1 380 ? -13.926 -8.569 -2.955 1.00 97.00 380 TYR A CA 1
ATOM 3085 C C . TYR A 1 380 ? -15.218 -8.795 -2.145 1.00 97.00 380 TYR A C 1
ATOM 3087 O O . TYR A 1 380 ? -16.245 -9.158 -2.726 1.00 97.00 380 TYR A O 1
ATOM 3095 N N . HIS A 1 381 ? -15.169 -8.626 -0.822 1.00 97.88 381 HIS A N 1
ATOM 3096 C CA . HIS A 1 381 ? -16.322 -8.605 0.079 1.00 97.88 381 HIS A CA 1
ATOM 3097 C C . HIS A 1 381 ? -16.446 -7.297 0.878 1.00 97.88 381 HIS A C 1
ATOM 3099 O O . HIS A 1 381 ? -17.421 -7.144 1.615 1.00 97.88 381 HIS A O 1
ATOM 3105 N N . LEU A 1 382 ? -15.509 -6.348 0.752 1.00 96.00 382 LEU A N 1
ATOM 3106 C CA . LEU A 1 382 ? -15.508 -5.139 1.583 1.00 96.00 382 LEU A CA 1
ATOM 3107 C C . LEU A 1 382 ? -16.708 -4.225 1.320 1.00 96.00 382 LEU A C 1
ATOM 3109 O O . LEU A 1 382 ? -17.270 -3.687 2.274 1.00 96.00 382 LEU A O 1
ATOM 3113 N N . VAL A 1 383 ? -17.144 -4.091 0.063 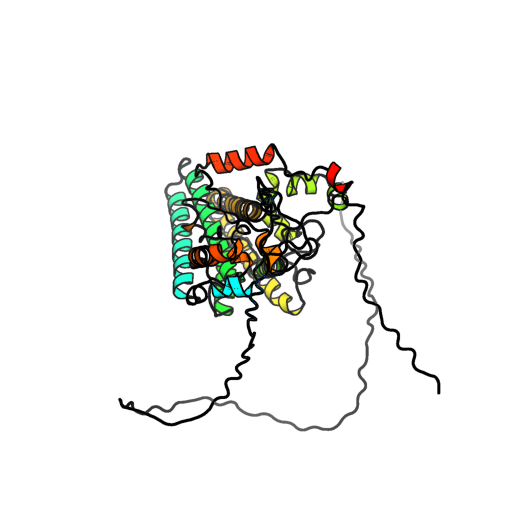1.00 96.31 383 VAL A N 1
ATOM 3114 C CA . VAL A 1 383 ? -18.338 -3.301 -0.287 1.00 96.31 383 VAL A CA 1
ATOM 3115 C C . VAL A 1 383 ? -19.578 -3.877 0.391 1.00 96.31 383 VAL A C 1
ATOM 3117 O O . VAL A 1 383 ? -20.291 -3.166 1.091 1.00 96.31 383 VAL A O 1
ATOM 3120 N N . GLU A 1 384 ? -19.799 -5.184 0.261 1.00 97.62 384 GLU A N 1
ATOM 3121 C CA . GLU A 1 384 ? -20.928 -5.873 0.892 1.00 97.62 384 GLU A CA 1
ATOM 3122 C C . GLU A 1 384 ? -20.889 -5.762 2.424 1.00 97.62 384 GLU A C 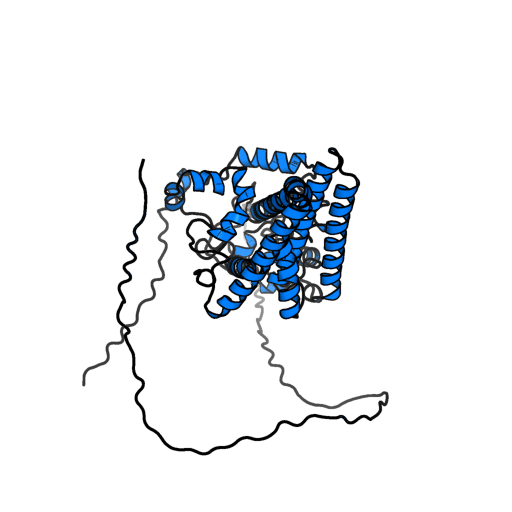1
ATOM 3124 O O . GLU A 1 384 ? -21.905 -5.468 3.056 1.00 97.62 384 GLU A O 1
ATOM 3129 N N . ALA A 1 385 ? -19.712 -5.956 3.026 1.00 97.75 385 ALA A N 1
ATOM 3130 C CA . ALA A 1 385 ? -19.531 -5.820 4.467 1.00 97.75 385 ALA A CA 1
ATOM 3131 C C . ALA A 1 385 ? -19.804 -4.384 4.946 1.00 97.75 385 ALA A C 1
ATOM 3133 O O . ALA A 1 385 ? -20.416 -4.187 5.995 1.00 97.75 385 ALA A O 1
ATOM 3134 N N . THR A 1 386 ? -19.393 -3.390 4.158 1.00 96.56 386 THR A N 1
ATOM 3135 C CA . THR A 1 386 ? -19.665 -1.971 4.406 1.00 96.56 386 THR A CA 1
ATOM 3136 C C . THR A 1 386 ? -21.152 -1.669 4.352 1.00 96.56 386 THR A C 1
ATOM 3138 O O . THR A 1 386 ? -21.682 -1.131 5.323 1.00 96.56 386 THR A O 1
ATOM 3141 N N . GLU A 1 387 ? -21.858 -2.072 3.294 1.00 96.81 387 GLU A N 1
ATOM 3142 C CA . GLU A 1 387 ? -23.308 -1.855 3.195 1.00 96.81 387 GLU A CA 1
ATOM 3143 C C . GLU A 1 387 ? -24.074 -2.500 4.358 1.00 96.81 387 GLU A C 1
ATOM 3145 O O . GLU A 1 387 ? -24.973 -1.879 4.923 1.00 96.81 387 GLU A O 1
ATOM 3150 N N . ALA A 1 388 ? -23.683 -3.706 4.775 1.00 97.88 388 ALA A N 1
ATOM 3151 C CA . ALA A 1 388 ? -24.313 -4.391 5.900 1.00 97.88 388 ALA A CA 1
ATOM 3152 C C . ALA A 1 388 ? -24.047 -3.710 7.256 1.00 97.88 388 ALA A C 1
ATOM 3154 O O . ALA A 1 388 ? -24.890 -3.754 8.152 1.00 97.88 388 ALA A O 1
ATOM 3155 N N . ALA A 1 389 ? -22.891 -3.063 7.418 1.00 97.38 389 ALA A N 1
ATOM 3156 C CA . ALA A 1 389 ? -22.507 -2.381 8.649 1.00 97.38 389 ALA A CA 1
ATOM 3157 C C . ALA A 1 389 ? -23.093 -0.964 8.785 1.00 97.38 389 ALA A C 1
ATOM 3159 O O . ALA A 1 389 ? -23.278 -0.491 9.910 1.00 97.38 389 ALA A O 1
ATOM 3160 N N . LYS A 1 390 ? -23.407 -0.281 7.673 1.00 95.62 390 LYS A N 1
ATOM 3161 C CA . LYS A 1 390 ? -23.930 1.100 7.674 1.00 95.62 390 LYS A CA 1
ATOM 3162 C C . LYS A 1 390 ? -25.115 1.329 8.624 1.00 95.62 390 LYS A C 1
ATOM 3164 O O . LYS A 1 390 ? -25.061 2.313 9.363 1.00 95.62 390 LYS A O 1
ATOM 3169 N N . PRO A 1 391 ? -26.149 0.461 8.687 1.00 96.38 391 PRO A N 1
ATOM 3170 C CA . PRO A 1 391 ? -27.269 0.659 9.609 1.00 96.38 391 PRO A CA 1
ATOM 3171 C C . PRO A 1 391 ? -26.855 0.657 11.085 1.00 96.38 391 PRO A C 1
ATOM 3173 O O . PRO A 1 391 ? -27.443 1.385 11.879 1.00 96.38 391 PRO A O 1
ATOM 3176 N N . VAL A 1 392 ? -25.830 -0.124 11.450 1.00 97.12 392 VAL A N 1
ATOM 3177 C CA . VAL A 1 392 ? -25.293 -0.166 12.821 1.00 97.12 392 VAL A CA 1
ATOM 3178 C C . VAL A 1 392 ? -24.483 1.091 13.122 1.00 97.12 392 VAL A C 1
ATOM 3180 O O . VAL A 1 392 ? -24.611 1.666 14.198 1.00 97.12 392 VAL A O 1
ATOM 3183 N N . LEU A 1 393 ? -23.661 1.531 12.166 1.00 94.38 393 LEU A N 1
ATOM 3184 C CA . LEU A 1 393 ? -22.825 2.723 12.310 1.00 94.38 393 LEU A CA 1
ATOM 3185 C C . LEU A 1 393 ? -23.656 4.017 12.379 1.00 94.38 393 LEU A C 1
ATOM 3187 O O . LEU A 1 393 ? -23.274 4.963 13.072 1.00 94.38 393 LEU A O 1
ATOM 3191 N N . GLY A 1 394 ? -24.795 4.072 11.684 1.00 93.00 394 GLY A N 1
ATOM 3192 C CA . GLY A 1 394 ? -25.713 5.210 11.711 1.00 93.00 394 GLY A CA 1
ATOM 3193 C C . GLY A 1 394 ? -25.009 6.535 11.396 1.00 93.00 394 GLY A C 1
ATOM 3194 O O . GLY A 1 394 ? -24.252 6.634 10.433 1.00 93.00 394 GLY A O 1
ATOM 3195 N N . LYS A 1 395 ? -25.218 7.554 12.243 1.00 89.81 395 LYS A N 1
ATOM 3196 C CA . LYS A 1 395 ? -24.610 8.893 12.090 1.00 89.81 395 LYS A CA 1
ATOM 3197 C C . LYS A 1 395 ? -23.073 8.902 12.216 1.00 89.81 395 LYS A C 1
ATOM 3199 O O . LYS A 1 395 ? -22.446 9.865 11.790 1.00 89.81 395 LYS A O 1
ATOM 3204 N N . TYR A 1 396 ? -22.457 7.844 12.758 1.00 89.12 396 TYR A N 1
ATOM 3205 C CA . TYR A 1 396 ? -20.993 7.720 12.827 1.00 89.12 396 TYR A CA 1
ATOM 3206 C C . TYR A 1 396 ? -20.365 7.283 11.499 1.00 89.12 396 TYR A C 1
ATOM 3208 O O . TYR A 1 396 ? -19.155 7.439 11.323 1.00 89.12 396 TYR A O 1
ATOM 3216 N N . TYR A 1 397 ? -21.152 6.746 10.560 1.00 89.19 397 TYR A N 1
ATOM 3217 C CA . TYR A 1 397 ? -20.660 6.446 9.222 1.00 89.19 397 TYR A CA 1
ATOM 3218 C C . TYR A 1 397 ? -20.559 7.724 8.387 1.00 89.19 397 TYR A C 1
ATOM 3220 O O . TYR A 1 397 ? -21.546 8.431 8.178 1.00 89.19 397 TYR A O 1
ATOM 3228 N N . ARG A 1 398 ? -19.363 8.010 7.867 1.00 78.44 398 ARG A N 1
ATOM 3229 C CA . ARG A 1 398 ? -19.143 9.141 6.962 1.00 78.44 398 ARG A CA 1
ATOM 3230 C C . ARG A 1 398 ? -19.318 8.677 5.529 1.00 78.44 398 ARG A C 1
ATOM 3232 O O . ARG A 1 398 ? -18.479 7.953 5.002 1.00 78.44 398 ARG A O 1
ATOM 3239 N N . ASN A 1 399 ? -20.409 9.118 4.909 1.00 72.62 399 ASN A N 1
ATOM 3240 C CA . ASN A 1 399 ? -20.704 8.762 3.529 1.00 72.62 399 ASN A CA 1
ATOM 3241 C C . ASN A 1 399 ? -19.582 9.234 2.589 1.00 72.62 399 ASN A C 1
ATOM 3243 O O . ASN A 1 399 ? -19.162 10.397 2.676 1.00 72.62 399 ASN A O 1
ATOM 3247 N N . PRO A 1 400 ? -19.139 8.383 1.649 1.00 67.88 400 PRO A N 1
ATOM 3248 C CA . PRO A 1 400 ? -18.202 8.803 0.627 1.00 67.88 400 PRO A CA 1
ATOM 3249 C C . PRO A 1 400 ? -18.852 9.897 -0.224 1.00 67.88 400 PRO A C 1
ATOM 3251 O O . PRO A 1 400 ? -19.884 9.692 -0.868 1.00 67.88 400 PRO A O 1
ATOM 3254 N N . LYS A 1 401 ? -18.246 11.087 -0.249 1.00 65.06 401 LYS A N 1
ATOM 3255 C CA . LYS A 1 401 ? -18.568 12.072 -1.284 1.00 65.06 401 LYS A CA 1
ATOM 3256 C C . LYS A 1 401 ? -18.072 11.511 -2.611 1.00 65.06 401 LYS A C 1
ATOM 3258 O O . LYS A 1 401 ? -16.891 11.184 -2.715 1.00 65.06 401 LYS A O 1
ATOM 3263 N N . LYS A 1 402 ? -18.948 11.428 -3.615 1.00 58.81 402 LYS A N 1
ATOM 3264 C CA . LYS A 1 402 ? -18.541 11.055 -4.975 1.00 58.81 402 LYS A CA 1
ATOM 3265 C C . LYS A 1 402 ? -17.486 12.044 -5.457 1.00 58.81 402 LYS A C 1
ATOM 3267 O O . LYS A 1 402 ? -17.794 13.224 -5.642 1.00 58.81 402 LYS A O 1
ATOM 3272 N N . LEU A 1 403 ? -16.254 11.583 -5.662 1.00 55.19 403 LEU A N 1
ATOM 3273 C CA . LEU A 1 403 ? -15.256 12.389 -6.349 1.00 55.19 403 LEU A CA 1
ATOM 3274 C C . LEU A 1 403 ? -15.728 12.492 -7.807 1.00 55.19 403 LEU A C 1
ATOM 3276 O O . LEU A 1 403 ? -15.844 11.474 -8.487 1.00 55.19 403 LEU A O 1
ATOM 3280 N N . GLN A 1 404 ? -16.088 13.690 -8.287 1.00 43.66 404 GLN A N 1
ATOM 3281 C CA . GLN A 1 404 ? -16.463 13.866 -9.697 1.00 43.66 404 GLN A CA 1
ATOM 3282 C C . GLN A 1 404 ? -15.288 13.397 -10.561 1.00 43.66 404 GLN A C 1
ATOM 3284 O O . GLN A 1 404 ? -14.231 14.016 -10.558 1.00 43.66 404 GLN A O 1
ATOM 3289 N N . ALA A 1 405 ? -15.461 12.271 -11.251 1.00 39.91 405 ALA A N 1
ATOM 3290 C CA . ALA A 1 405 ? -14.406 11.523 -11.922 1.00 39.91 405 ALA A CA 1
ATOM 3291 C C . ALA A 1 405 ? -13.880 12.237 -13.180 1.00 39.91 405 ALA A C 1
ATOM 3293 O O . ALA A 1 405 ? -14.149 11.832 -14.307 1.00 39.91 405 ALA A O 1
ATOM 3294 N N . SER A 1 406 ? -13.099 13.296 -12.997 1.00 34.38 406 SER A N 1
ATOM 3295 C CA . SER A 1 406 ? -12.219 13.818 -14.040 1.00 34.38 406 SER A CA 1
ATOM 3296 C C . SER A 1 406 ? -10.781 13.800 -13.528 1.00 34.38 406 SER A C 1
ATOM 3298 O O . SER A 1 406 ? -10.533 14.055 -12.352 1.00 34.38 406 SER A O 1
ATOM 3300 N N . ALA A 1 407 ? -9.806 13.531 -14.398 1.00 36.84 407 ALA A N 1
ATOM 3301 C CA . ALA A 1 407 ? -8.389 13.719 -14.060 1.00 36.84 407 ALA A CA 1
ATOM 3302 C C . ALA A 1 407 ? -8.116 15.163 -13.574 1.00 36.84 407 ALA A C 1
ATOM 3304 O O . ALA A 1 407 ? -7.280 15.397 -12.702 1.00 36.84 407 ALA A O 1
ATOM 3305 N N . ALA A 1 408 ? -8.918 16.119 -14.059 1.00 33.91 408 ALA A N 1
ATOM 3306 C CA . ALA A 1 408 ? -8.963 17.494 -13.581 1.00 33.91 408 ALA A CA 1
ATOM 3307 C C . ALA A 1 408 ? -9.489 17.635 -12.141 1.00 33.91 408 ALA A C 1
ATOM 3309 O O . ALA A 1 408 ? -9.114 18.588 -11.478 1.00 33.91 408 ALA A O 1
ATOM 3310 N N . ALA A 1 409 ? -10.302 16.713 -11.621 1.00 38.62 409 ALA A N 1
ATOM 3311 C CA . ALA A 1 409 ? -10.784 16.728 -10.240 1.00 38.62 409 ALA A CA 1
ATOM 3312 C C . ALA A 1 409 ? -9.756 16.189 -9.242 1.00 38.62 409 ALA A C 1
ATOM 3314 O O . ALA A 1 409 ? -9.713 16.690 -8.128 1.00 38.62 409 ALA A O 1
ATOM 3315 N N . VAL A 1 410 ? -8.887 15.247 -9.629 1.00 41.66 410 VAL A N 1
ATOM 3316 C CA . VAL A 1 410 ? -7.730 14.857 -8.799 1.00 41.66 410 VAL A CA 1
ATOM 3317 C C . VAL A 1 410 ? -6.749 16.032 -8.709 1.00 41.66 410 VAL A C 1
ATOM 3319 O O . VAL A 1 410 ? -6.378 16.441 -7.612 1.00 41.66 410 VAL A O 1
ATOM 3322 N N . GLY A 1 411 ? -6.438 16.675 -9.842 1.00 38.81 411 GLY A N 1
ATOM 3323 C CA . GLY A 1 411 ? -5.625 17.897 -9.874 1.00 38.81 411 GLY A CA 1
ATOM 3324 C C . GLY A 1 411 ? -6.280 19.096 -9.170 1.00 38.81 411 GLY A C 1
ATOM 3325 O O . GLY A 1 411 ? -5.632 19.790 -8.395 1.00 38.81 411 GLY A O 1
ATOM 3326 N N . SER A 1 412 ? -7.582 19.320 -9.364 1.00 35.81 412 SER A N 1
ATOM 3327 C CA . SER A 1 412 ? -8.342 20.401 -8.722 1.00 35.81 412 SER A CA 1
ATOM 3328 C C . SER A 1 412 ? -8.589 20.144 -7.239 1.00 35.81 412 SER A C 1
ATOM 3330 O O . SER A 1 412 ? -8.740 21.114 -6.501 1.00 35.81 412 SER A O 1
ATOM 3332 N N . PHE A 1 413 ? -8.663 18.891 -6.786 1.00 40.53 413 PHE A N 1
ATOM 3333 C CA . PHE A 1 413 ? -8.734 18.555 -5.366 1.00 40.53 413 PHE A CA 1
ATOM 3334 C C . PHE A 1 413 ? -7.393 18.841 -4.697 1.00 40.53 413 PHE A C 1
ATOM 3336 O O . PHE A 1 413 ? -7.377 19.504 -3.666 1.00 40.53 413 PHE A O 1
ATOM 3343 N N . ILE A 1 414 ? -6.275 18.466 -5.330 1.00 39.53 414 ILE A N 1
ATOM 3344 C CA . ILE A 1 414 ? -4.931 18.861 -4.890 1.00 39.53 414 ILE A CA 1
ATOM 3345 C C . ILE A 1 414 ? -4.855 20.396 -4.799 1.00 39.53 414 ILE A C 1
ATOM 3347 O O . ILE A 1 414 ? -4.589 20.911 -3.721 1.00 39.53 414 ILE A O 1
ATOM 3351 N N . VAL A 1 415 ? -5.253 21.137 -5.841 1.00 35.03 415 VAL A N 1
ATOM 3352 C CA . VAL A 1 415 ? -5.249 22.619 -5.854 1.00 35.03 415 VAL A CA 1
ATOM 3353 C C . VAL A 1 415 ? -6.232 23.263 -4.849 1.00 35.03 415 VAL A C 1
ATOM 3355 O O . VAL A 1 415 ? -5.964 24.328 -4.292 1.00 35.03 415 VAL A O 1
ATOM 3358 N N . ARG A 1 416 ? -7.388 22.651 -4.565 1.00 33.69 416 ARG A N 1
ATOM 3359 C CA . ARG A 1 416 ? -8.336 23.172 -3.557 1.00 33.69 416 ARG A CA 1
ATOM 3360 C C . ARG A 1 416 ? -7.898 22.845 -2.128 1.00 33.69 416 ARG A C 1
ATOM 3362 O O . ARG A 1 416 ? -8.030 23.699 -1.257 1.00 33.69 416 ARG A O 1
ATOM 3369 N N . SER A 1 417 ? -7.318 21.667 -1.905 1.00 39.47 417 SER A N 1
ATOM 3370 C CA . SER A 1 417 ? -6.709 21.259 -0.630 1.00 39.47 417 SER A CA 1
ATOM 3371 C C . SER A 1 417 ? -5.406 22.015 -0.321 1.00 39.47 417 SER A C 1
ATOM 3373 O O . SER A 1 417 ? -5.094 22.225 0.847 1.00 39.47 417 SER A O 1
ATOM 3375 N N . THR A 1 418 ? -4.690 22.524 -1.337 1.00 38.88 418 THR A N 1
ATOM 3376 C CA . THR A 1 418 ? -3.515 23.400 -1.156 1.00 38.88 418 THR A CA 1
ATOM 3377 C C . THR A 1 418 ? -3.854 24.814 -0.699 1.00 38.88 418 THR A C 1
ATOM 3379 O O . THR A 1 418 ? -3.032 25.456 -0.055 1.00 38.88 418 THR A O 1
ATOM 3382 N N . LEU A 1 419 ? -5.045 25.327 -1.034 1.00 31.48 419 LEU A N 1
ATOM 3383 C CA . LEU A 1 419 ? -5.434 26.715 -0.731 1.00 31.48 419 LEU A CA 1
ATOM 3384 C C . LEU A 1 419 ? -6.036 26.888 0.669 1.00 31.48 419 LEU A C 1
ATOM 3386 O O . LEU A 1 419 ? -6.186 28.012 1.146 1.00 31.48 419 LEU A O 1
ATOM 3390 N N . ARG A 1 420 ? -6.368 25.785 1.342 1.00 32.91 420 ARG A N 1
ATOM 3391 C CA . ARG A 1 420 ? -6.684 25.754 2.769 1.00 32.91 420 ARG A CA 1
ATOM 3392 C C . ARG A 1 420 ? -5.986 24.540 3.366 1.00 32.91 420 ARG A C 1
ATOM 3394 O O . ARG A 1 420 ? -6.611 23.481 3.432 1.00 32.91 420 ARG A O 1
ATOM 3401 N N . PRO A 1 421 ? -4.716 24.656 3.796 1.00 31.62 421 PRO A N 1
ATOM 3402 C CA . PRO A 1 421 ? -4.176 23.631 4.667 1.00 31.62 421 PRO A CA 1
ATOM 3403 C C . PRO A 1 421 ? -5.160 23.480 5.826 1.00 31.62 421 PRO A C 1
ATOM 3405 O O . PRO A 1 421 ? -5.652 24.478 6.363 1.00 31.62 421 PRO A O 1
ATOM 3408 N N . ALA A 1 422 ? -5.454 22.244 6.218 1.00 35.88 422 ALA A N 1
ATOM 3409 C CA . ALA A 1 422 ? -6.018 21.960 7.526 1.00 35.88 422 ALA A CA 1
ATOM 3410 C C . ALA A 1 422 ? -4.965 22.324 8.591 1.00 35.88 422 ALA A C 1
ATOM 3412 O O . ALA A 1 422 ? -4.451 21.480 9.314 1.00 35.88 422 ALA A O 1
ATOM 3413 N N . MET A 1 423 ? -4.594 23.603 8.659 1.00 30.45 423 MET A N 1
ATOM 3414 C CA . MET A 1 423 ? -3.987 24.194 9.824 1.00 30.45 423 MET A CA 1
ATOM 3415 C C . MET A 1 423 ? -5.046 24.083 10.906 1.00 30.45 423 MET A C 1
ATOM 3417 O O . MET A 1 423 ? -6.084 24.745 10.858 1.00 30.45 423 MET A O 1
ATOM 3421 N N . VAL A 1 424 ? -4.780 23.243 11.900 1.00 33.69 424 VAL A N 1
ATOM 3422 C CA . VAL A 1 424 ? -5.279 23.530 13.239 1.00 33.69 424 VAL A CA 1
ATOM 3423 C C . VAL A 1 424 ? -4.821 24.965 13.528 1.00 33.69 424 VAL A C 1
ATOM 3425 O O . VAL A 1 424 ? -3.613 25.212 13.510 1.00 33.69 424 VAL A O 1
ATOM 3428 N N . PRO A 1 425 ? -5.730 25.942 13.693 1.00 25.75 425 PRO A N 1
ATOM 3429 C CA . PRO A 1 425 ? -5.317 27.305 13.983 1.00 25.75 425 PRO A CA 1
ATOM 3430 C C . PRO A 1 425 ? -4.471 27.286 15.257 1.00 25.75 425 PRO A C 1
ATOM 3432 O O . PRO A 1 425 ? -4.893 26.706 16.258 1.00 25.75 425 PRO A O 1
ATOM 3435 N N . ALA A 1 426 ? -3.300 27.926 15.240 1.00 28.25 426 ALA A N 1
ATOM 3436 C CA . ALA A 1 426 ? -2.436 28.051 16.419 1.00 28.25 426 ALA A CA 1
ATOM 3437 C C . ALA A 1 426 ? -3.180 28.658 17.633 1.00 28.25 426 ALA A C 1
ATOM 3439 O O . ALA A 1 426 ? -2.837 28.389 18.781 1.00 28.25 426 ALA A O 1
ATOM 3440 N N . SER A 1 427 ? -4.268 29.401 17.394 1.00 26.48 427 SER A N 1
ATOM 3441 C CA . SER A 1 427 ? -5.158 29.935 18.432 1.00 26.48 427 SER A CA 1
ATOM 3442 C C . SER A 1 427 ? -5.910 28.871 19.244 1.00 26.48 427 SER A C 1
ATOM 3444 O O . SER A 1 427 ? -6.404 29.182 20.322 1.00 26.48 427 SER A O 1
ATOM 3446 N N . LEU A 1 428 ? -5.974 27.618 18.781 1.00 31.42 428 LEU A N 1
ATOM 3447 C CA . LEU A 1 428 ? -6.647 26.516 19.479 1.00 31.42 428 LEU A CA 1
ATOM 3448 C C . LEU A 1 428 ? -5.702 25.635 20.307 1.00 31.42 428 LEU A C 1
ATOM 3450 O O . LEU A 1 428 ? -6.177 24.910 21.175 1.00 31.42 428 LEU A O 1
ATOM 3454 N N . VAL A 1 429 ? -4.382 25.743 20.124 1.00 30.78 429 VAL A N 1
ATOM 3455 C CA . VAL A 1 429 ? -3.416 25.113 21.045 1.00 30.78 429 VAL A CA 1
ATOM 3456 C C . VAL A 1 429 ? -3.359 25.880 22.371 1.00 30.78 429 VAL A C 1
ATOM 3458 O O . VAL A 1 429 ? -3.193 25.282 23.429 1.00 30.78 429 VAL A O 1
ATOM 3461 N N . ALA A 1 430 ? -3.621 27.189 22.337 1.00 25.45 430 ALA A N 1
ATOM 3462 C CA . ALA A 1 430 ? -3.703 28.022 23.534 1.00 25.45 430 ALA A CA 1
ATOM 3463 C C . ALA A 1 430 ? -4.959 27.755 24.395 1.00 25.45 430 ALA A C 1
ATOM 3465 O O . ALA A 1 430 ? -4.923 27.976 25.600 1.00 25.45 430 ALA A O 1
ATOM 3466 N N . GLY A 1 431 ? -6.052 27.245 23.810 1.00 25.56 431 GLY A N 1
ATOM 3467 C CA . GLY A 1 431 ? -7.307 26.965 24.527 1.00 25.56 431 GLY A CA 1
ATOM 3468 C C . GLY A 1 431 ? -7.397 25.579 25.180 1.00 25.56 431 GLY A C 1
ATOM 3469 O O . GLY A 1 431 ? -8.367 25.298 25.875 1.00 25.56 431 GLY A O 1
ATOM 3470 N N . LEU A 1 432 ? -6.409 24.705 24.960 1.00 28.81 432 LEU A N 1
ATOM 3471 C CA . LEU A 1 432 ? -6.399 23.307 25.425 1.00 28.81 432 LEU A CA 1
ATOM 3472 C C . LEU A 1 432 ? -5.470 23.062 26.632 1.00 28.81 432 LEU A C 1
ATOM 3474 O O . LEU A 1 432 ? -5.213 21.914 26.988 1.00 28.81 432 LEU A O 1
ATOM 3478 N N . ILE A 1 433 ? -4.985 24.125 27.284 1.00 29.95 433 ILE A N 1
ATOM 3479 C CA . ILE A 1 433 ? -4.091 24.037 28.455 1.00 29.95 433 ILE A CA 1
ATOM 3480 C C . ILE A 1 433 ? -4.864 23.884 29.788 1.00 29.95 433 ILE A C 1
ATOM 3482 O O . ILE A 1 433 ? -4.265 23.506 30.791 1.00 29.95 433 ILE A O 1
ATOM 3486 N N . GLU A 1 434 ? -6.193 24.053 29.822 1.00 24.58 434 GLU A N 1
ATOM 3487 C CA . GLU A 1 434 ? -6.982 24.003 31.075 1.00 24.58 434 GLU A CA 1
ATOM 3488 C C . GLU A 1 434 ? -7.868 22.759 31.274 1.00 24.58 434 GLU A C 1
ATOM 3490 O O . GLU A 1 434 ? -8.888 22.812 31.959 1.00 24.58 434 GLU A O 1
AT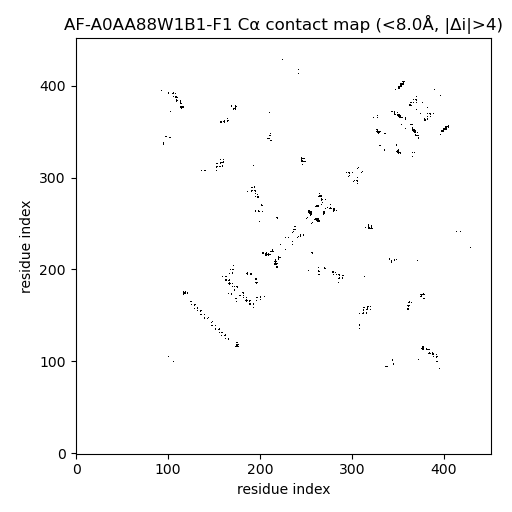OM 3495 N N . LEU A 1 435 ? -7.480 21.593 30.751 1.00 25.58 435 LEU A N 1
ATOM 3496 C CA . LEU A 1 435 ? -8.061 20.327 31.217 1.00 25.58 435 LEU A CA 1
ATOM 3497 C C . LEU A 1 435 ? -6.972 19.462 31.859 1.00 25.58 435 LEU A C 1
ATOM 3499 O O . LEU A 1 435 ? -6.004 19.099 31.187 1.00 25.58 435 LEU A O 1
ATOM 3503 N N . PRO A 1 436 ? -7.085 19.111 33.157 1.00 24.98 436 PRO A N 1
ATOM 3504 C CA . PRO A 1 436 ? -6.056 18.345 33.836 1.00 24.98 436 PRO A CA 1
ATOM 3505 C C . PRO A 1 436 ? -6.076 16.904 33.320 1.00 24.98 436 PRO A C 1
ATOM 3507 O O . PRO A 1 436 ? -6.860 16.066 33.766 1.00 24.98 436 PRO A O 1
ATOM 3510 N N . TYR A 1 437 ? -5.176 16.600 32.386 1.00 29.94 437 TYR A N 1
ATOM 3511 C CA . TYR A 1 437 ? -4.869 15.233 31.987 1.00 29.94 437 TYR A CA 1
ATOM 3512 C C . TYR A 1 437 ? -4.254 14.500 33.185 1.00 29.94 437 TYR A C 1
ATOM 3514 O O . TYR A 1 437 ? -3.098 14.707 33.567 1.00 29.94 437 TYR A O 1
ATOM 3522 N N . ARG A 1 438 ? -5.056 13.658 33.839 1.00 26.94 438 ARG A N 1
ATOM 3523 C CA . ARG A 1 438 ? -4.630 12.863 34.991 1.00 26.94 438 ARG A CA 1
ATOM 3524 C C . ARG A 1 438 ? -3.746 11.721 34.486 1.00 26.94 438 ARG A C 1
ATOM 3526 O O . ARG A 1 438 ? -4.234 10.677 34.068 1.00 26.94 438 ARG A O 1
ATOM 3533 N N . SER A 1 439 ? -2.428 11.920 34.526 1.00 29.66 439 SER A N 1
ATOM 3534 C CA . SER A 1 439 ? -1.457 10.871 34.203 1.00 29.66 439 SER A CA 1
ATOM 3535 C C . SER A 1 439 ? -1.679 9.662 35.118 1.00 29.66 439 SER A C 1
ATOM 3537 O O . SER A 1 439 ? -1.480 9.761 36.334 1.00 29.66 439 SER A O 1
ATOM 3539 N N . ASN A 1 440 ? -2.042 8.511 34.556 1.00 29.97 440 ASN A N 1
ATOM 3540 C CA . ASN A 1 440 ? -2.080 7.249 35.288 1.00 29.97 440 ASN A CA 1
ATOM 3541 C C . ASN A 1 440 ? -0.643 6.727 35.463 1.00 29.97 440 ASN A C 1
ATOM 3543 O O . ASN A 1 440 ? -0.177 5.820 34.775 1.00 29.97 440 ASN A O 1
ATOM 3547 N N . ARG A 1 441 ? 0.101 7.345 36.388 1.00 31.84 441 ARG A N 1
ATOM 3548 C CA . ARG A 1 441 ? 1.395 6.832 36.843 1.00 31.84 441 ARG A CA 1
ATOM 3549 C C . ARG A 1 441 ? 1.135 5.604 37.717 1.00 31.84 441 ARG A C 1
ATOM 3551 O O . ARG A 1 441 ? 0.554 5.717 38.796 1.00 31.84 441 ARG A O 1
ATOM 3558 N N . ARG A 1 442 ? 1.575 4.431 37.247 1.00 31.78 442 ARG A N 1
ATOM 3559 C CA . ARG A 1 442 ? 1.634 3.182 38.024 1.00 31.78 442 ARG A CA 1
ATOM 3560 C C . ARG A 1 442 ? 2.291 3.463 39.380 1.00 31.78 442 ARG A C 1
ATOM 3562 O O . ARG A 1 442 ? 3.478 3.781 39.436 1.00 31.78 442 ARG A O 1
ATOM 3569 N N . ARG A 1 443 ? 1.537 3.333 40.475 1.00 30.30 443 ARG A N 1
ATOM 3570 C CA . ARG A 1 443 ? 2.116 3.261 41.821 1.00 30.30 443 ARG A CA 1
ATOM 3571 C C . ARG A 1 443 ? 2.824 1.916 41.959 1.00 30.30 443 ARG A C 1
ATOM 3573 O O . ARG A 1 443 ? 2.184 0.871 41.993 1.00 30.30 443 ARG A O 1
ATOM 3580 N N . SER A 1 444 ? 4.149 1.976 42.023 1.00 31.00 444 SER A N 1
ATOM 3581 C CA . SER A 1 444 ? 4.993 0.938 42.610 1.00 31.00 444 SER A CA 1
ATOM 3582 C C . SER A 1 444 ? 4.513 0.673 44.040 1.00 31.00 444 SER A C 1
ATOM 3584 O O . SER A 1 444 ? 4.517 1.575 44.880 1.00 31.00 444 SER A O 1
ATOM 3586 N N . ILE A 1 445 ? 4.042 -0.544 44.302 1.00 31.77 445 ILE A N 1
ATOM 3587 C CA . ILE A 1 445 ? 3.743 -1.023 45.650 1.00 31.77 445 ILE A CA 1
ATOM 3588 C C . ILE A 1 445 ? 5.079 -1.461 46.256 1.00 31.77 445 ILE A C 1
ATOM 3590 O O . ILE A 1 445 ? 5.585 -2.540 45.958 1.00 31.77 445 ILE A O 1
ATOM 3594 N N . HIS A 1 446 ? 5.665 -0.615 47.101 1.00 30.31 446 HIS A N 1
ATOM 3595 C CA . HIS A 1 446 ? 6.687 -1.044 48.051 1.00 30.31 446 HIS A CA 1
ATOM 3596 C C . HIS A 1 446 ? 5.999 -1.791 49.199 1.00 30.31 446 HIS A C 1
ATOM 3598 O O . HIS A 1 446 ? 5.404 -1.178 50.084 1.00 30.31 446 HIS A O 1
ATOM 3604 N N . GLN A 1 447 ? 6.086 -3.122 49.187 1.00 32.81 447 GLN A N 1
ATOM 3605 C CA . GLN A 1 447 ? 5.876 -3.929 50.384 1.00 32.81 447 GLN A CA 1
ATOM 3606 C C . GLN A 1 447 ? 7.082 -3.742 51.313 1.00 32.81 447 GLN A C 1
ATOM 3608 O O . GLN A 1 447 ? 8.181 -4.210 51.024 1.00 32.81 447 GLN A O 1
ATOM 3613 N N . LYS A 1 448 ? 6.871 -3.048 52.434 1.00 31.52 448 LYS A N 1
ATOM 3614 C CA . LYS A 1 448 ? 7.716 -3.177 53.624 1.00 31.52 448 LYS A CA 1
ATOM 3615 C C . LYS A 1 448 ? 7.365 -4.510 54.291 1.00 31.52 448 LYS A C 1
ATOM 3617 O O . LYS A 1 448 ? 6.226 -4.685 54.717 1.00 31.52 448 LYS A O 1
ATOM 3622 N N . GLY A 1 449 ? 8.318 -5.437 54.354 1.00 29.66 449 GLY A N 1
ATOM 3623 C CA . GLY A 1 449 ? 8.234 -6.597 55.244 1.00 29.66 449 GLY A CA 1
ATOM 3624 C C . GLY A 1 449 ? 8.469 -6.174 56.702 1.00 29.66 449 GLY A C 1
ATOM 3625 O O . GLY A 1 449 ? 9.156 -5.172 56.927 1.00 29.66 449 GLY A O 1
ATOM 3626 N N . PRO A 1 450 ? 7.896 -6.877 57.693 1.00 35.06 450 PRO A N 1
ATOM 3627 C CA . PRO A 1 450 ? 8.189 -6.622 59.093 1.00 35.06 450 PRO A CA 1
ATOM 3628 C C . PRO A 1 450 ? 9.507 -7.289 59.505 1.00 35.06 450 PRO A C 1
ATOM 3630 O O . PRO A 1 450 ? 9.858 -8.364 59.022 1.00 35.06 450 PRO A O 1
ATOM 3633 N N . ASN A 1 451 ? 10.211 -6.619 60.414 1.00 32.34 451 ASN A N 1
ATOM 3634 C CA . ASN A 1 451 ? 11.347 -7.142 61.164 1.00 32.34 451 ASN A CA 1
ATOM 3635 C C . ASN A 1 451 ? 10.946 -8.408 61.934 1.00 32.34 451 ASN A C 1
ATOM 3637 O O . ASN A 1 451 ? 9.956 -8.348 62.661 1.00 32.34 451 ASN A O 1
ATOM 3641 N N . PHE A 1 452 ? 11.726 -9.482 61.798 1.00 33.12 452 PHE A N 1
ATOM 3642 C CA . PHE A 1 452 ? 12.336 -10.272 62.878 1.00 33.12 452 PHE A CA 1
ATOM 3643 C C . PHE A 1 452 ? 13.361 -11.246 62.293 1.00 33.12 452 PHE A C 1
ATOM 3645 O O . PHE A 1 452 ? 13.087 -11.796 61.201 1.00 33.12 452 PHE A O 1
#

Mean predicted aligned error: 15.53 Å

pLDDT: mean 73.96, std 29.04, range [24.58, 98.81]

InterPro domains:
  IPR005804 Fatty acid desaturase domain [PF00487] (145-397)
  IPR012171 Fatty acid desaturase [PTHR32100] (82-405)
  IPR021863 Fatty acid desaturase, N-terminal [PF11960] (1-138)

Organism: NCBI:txid1293975

Foldseek 3Di:
DDDDDDDDDDDDDDDDDDDDDDDDDDDDDDDDDDDDDDDDDDDDDDDDDDDDDDDDDDDDDDDDDDDDDDDDDDDDDDDDDDDDPPPPPPPDDDLQDDAPDDLVVLVVLFDPCLLDADLVVLVVLVVVLVVVLVVLLVVCVVVVDPVSLVVSLLSNLLSLLLLVLSLLLLLLCLNDPDVVVSLVSNLVSQLLLLHLSLLCSLLVVQQLQQFLPQPRHFADHDDDPVQLVPDDPVLCCQCANPPNLLQCVVVCQQATDRVAGGHSQQLPGPSDDVVCSVSSPVSNVSNVVSVVVLVVVCVVPNVVSSCSSRVSSSSSNSSVVSVLVCQQQDDDPDDQDRHDDDSLSSLLNTAAAAQDPSCVSNLNCSLPSCCSSCVSRGSVSSVVSSVSSDVVCDPSHHDHDHQPNDPVSSVVVSVVCNVDPPPPPPVVSVVPPPDDPPPPDDDDDDDDDDDD

Secondary structure (DSSP, 8-state):
----------PPPPPP---PPPP--------------------------------------------PPPP------------------PPP--TTSPPSS-HHHHHHHS-GGGG---HHHHHHHHHHHHHHHHHHHHHHHHH--TTHHHHHHHHHHHHHHHHHHHHHHHHHT-S-S-HHHHHHHHHHHHHTTT--HHHHHHHHHHHHHHTT-TTT-SS--PPPHHHHHHS-HHHHHHHHSTTGGGG-HHHHHHH-STT----TT-TTSTTS-GGGHHHHHHHHHHHHHHHHHHHHHHHHH-HHHHIIIIIHHHHHHHHHHHHHHHHHH--SSSPPPP-S--HHHHHTTS---B-GGGTTTTTTTT-HHHHHH-TTS-HHHHHHHHHHHHHHHGGGS-PPPB----HHHHHHHHHHHHSS-----GGGTGGGSSS------------PPPP-

Nearest PDB structures (foldseek):
  8xqx-assembly1_M  TM=8.401E-01  e=1.475E-08  Chlamydomonas reinhardtii

Radius of gyration: 30.11 Å; Cα contacts (8 Å, |Δi|>4): 444; chains: 1; bounding box: 108×81×93 Å